Protein 3KHY (pdb70)

Solvent-accessible surface area: 30836 Å² total

Structure (mmCIF, N/CA/C/O backbone):
data_3KHY
#
_entry.id   3KHY
#
_cell.length_a   67.079
_cell.length_b   87.127
_cell.length_c   149.661
_cell.angle_alpha   90.00
_cell.angle_beta   90.00
_cell.angle_gamma   90.00
#
_symmetry.space_group_name_H-M   'P 21 21 21'
#
loop_
_entity.id
_entity.type
_entity.pdbx_description
1 polymer 'Propionate kinase'
2 water water
#
loop_
_atom_site.group_PDB
_atom_site.id
_atom_site.type_symbol
_atom_site.label_atom_id
_atom_site.label_alt_id
_atom_site.label_comp_id
_atom_site.label_asym_id
_atom_site.label_entity_id
_atom_site.label_seq_id
_atom_site.pdbx_PDB_ins_code
_atom_site.Cartn_x
_atom_site.Cartn_y
_atom_site.Cartn_z
_atom_site.occupancy
_atom_site.B_iso_or_equiv
_atom_site.auth_seq_id
_atom_site.auth_comp_id
_atom_site.auth_asym_id
_atom_site.auth_atom_id
_atom_site.pdbx_PDB_model_num
ATOM 9 N N . SER A 1 2 ? 58.550 38.112 72.574 1.00 67.96 2 SER A N 1
ATOM 10 C CA . SER A 1 2 ? 57.653 37.094 73.112 1.00 64.47 2 SER A CA 1
ATOM 11 C C . SER A 1 2 ? 56.187 37.511 72.985 1.00 55.11 2 SER A C 1
ATOM 12 O O . SER A 1 2 ? 55.871 38.698 72.867 1.00 54.91 2 SER A O 1
ATOM 15 N N . GLU A 1 3 ? 55.300 36.522 73.013 1.00 36.89 3 GLU A N 1
ATOM 16 C CA . GLU A 1 3 ? 53.879 36.759 72.825 1.00 31.77 3 GLU A CA 1
ATOM 17 C C . GLU A 1 3 ? 53.035 36.057 73.886 1.00 29.37 3 GLU A C 1
ATOM 18 O O . GLU A 1 3 ? 53.414 35.011 74.410 1.00 29.98 3 GLU A O 1
ATOM 24 N N . ILE A 1 4 ? 51.888 36.648 74.197 1.00 27.91 4 ILE A N 1
ATOM 25 C CA . ILE A 1 4 ? 50.947 36.081 75.156 1.00 24.44 4 ILE A CA 1
ATOM 26 C C . ILE A 1 4 ? 49.649 35.764 74.423 1.00 26.38 4 ILE A C 1
ATOM 27 O O . ILE A 1 4 ? 49.153 36.581 73.629 1.00 23.43 4 ILE A O 1
ATOM 32 N N . LEU A 1 5 ? 49.106 34.580 74.672 1.00 22.80 5 LEU A N 1
ATOM 33 C CA . LEU A 1 5 ? 47.827 34.200 74.100 1.00 23.03 5 LEU A CA 1
ATOM 34 C C . LEU A 1 5 ? 46.759 34.582 75.106 1.00 19.94 5 LEU A C 1
ATOM 35 O O . LEU A 1 5 ? 46.788 34.115 76.235 1.00 22.27 5 LEU A O 1
ATOM 40 N N . VAL A 1 6 ? 45.823 35.433 74.700 1.00 18.05 6 VAL A N 1
ATOM 41 C CA . VAL A 1 6 ? 44.790 35.929 75.610 1.00 18.24 6 VAL A CA 1
ATOM 42 C C . VAL A 1 6 ? 43.440 35.319 75.264 1.00 20.10 6 VAL A C 1
ATOM 43 O O . VAL A 1 6 ? 43.006 35.371 74.110 1.00 21.15 6 VAL A O 1
ATOM 47 N N . LEU A 1 7 ? 42.782 34.716 76.253 1.00 19.08 7 LEU A N 1
ATOM 48 C CA . LEU A 1 7 ? 41.546 33.989 75.985 1.00 21.78 7 LEU A CA 1
ATOM 49 C C . LEU A 1 7 ? 40.382 34.447 76.830 1.00 23.58 7 LEU A C 1
ATOM 50 O O . LEU A 1 7 ? 40.535 34.779 78.005 1.00 25.30 7 LEU A O 1
ATOM 55 N N . ASN A 1 8 ? 39.202 34.434 76.232 1.00 25.42 8 ASN A N 1
ATOM 56 C CA . ASN A 1 8 ? 37.972 34.472 77.003 1.00 23.09 8 ASN A CA 1
ATOM 57 C C . ASN A 1 8 ? 37.162 33.254 76.569 1.00 30.94 8 ASN A C 1
ATOM 58 O O . ASN A 1 8 ? 36.564 33.245 75.488 1.00 28.21 8 ASN A O 1
ATOM 63 N N . CYS A 1 9 ? 37.182 32.207 77.390 1.00 23.44 9 CYS A N 1
ATOM 64 C CA . CYS A 1 9 ? 36.503 30.963 77.042 1.00 31.41 9 CYS A CA 1
ATOM 65 C C . CYS A 1 9 ? 35.091 30.948 77.601 1.00 31.21 9 CYS A C 1
ATOM 66 O O . CYS A 1 9 ? 34.902 30.853 78.811 1.00 35.92 9 CYS A O 1
ATOM 69 N N . GLY A 1 10 ? 34.104 31.030 76.714 1.00 33.03 10 GLY A N 1
ATOM 70 C CA . GLY A 1 10 ? 32.706 30.975 77.107 1.00 33.22 10 GLY A CA 1
ATOM 71 C C . GLY A 1 10 ? 32.128 29.588 76.889 1.00 39.32 10 GLY A C 1
ATOM 72 O O . GLY A 1 10 ? 32.829 28.680 76.427 1.00 35.70 10 GLY A O 1
ATOM 73 N N . SER A 1 11 ? 30.847 29.425 77.210 1.00 41.38 11 SER A N 1
ATOM 74 C CA . SER A 1 11 ? 30.178 28.131 77.093 1.00 45.59 11 SER A CA 1
ATOM 75 C C . SER A 1 11 ? 30.119 27.603 75.659 1.00 38.62 11 SER A C 1
ATOM 76 O O . SER A 1 11 ? 30.255 26.403 75.432 1.00 43.96 11 SER A O 1
ATOM 79 N N . SER A 1 12 ? 29.918 28.493 74.692 1.00 31.78 12 SER A N 1
ATOM 80 C CA . SER A 1 12 ? 29.863 28.075 73.292 1.00 37.49 12 SER A CA 1
ATOM 81 C C . SER A 1 12 ? 30.798 28.884 72.387 1.00 35.26 12 SER A C 1
ATOM 82 O O . SER A 1 12 ? 30.642 28.878 71.169 1.00 38.38 12 SER A O 1
ATOM 85 N N . SER A 1 13 ? 31.778 29.559 72.985 1.00 35.57 13 SER A N 1
ATOM 86 C CA . SER A 1 13 ? 32.647 30.457 72.236 1.00 33.21 13 SER A CA 1
ATOM 87 C C . SER A 1 13 ? 34.015 30.631 72.883 1.00 35.07 13 SER A C 1
ATOM 88 O O . SER A 1 13 ? 34.159 30.516 74.102 1.00 34.83 13 SER A O 1
ATOM 91 N N . VAL A 1 14 ? 35.014 30.917 72.054 1.00 30.88 14 VAL A N 1
ATOM 92 C CA . VAL A 1 14 ? 36.340 31.277 72.534 1.00 30.86 14 VAL A CA 1
ATOM 93 C C . VAL A 1 14 ? 36.806 32.533 71.820 1.00 30.61 14 VAL A C 1
ATOM 94 O O . VAL A 1 14 ? 36.990 32.540 70.607 1.00 31.35 14 VAL A O 1
ATOM 98 N N . LYS A 1 15 ? 36.984 33.607 72.574 1.00 28.21 15 LYS A N 1
ATOM 99 C CA . LYS A 1 15 ? 37.546 34.818 72.013 1.00 26.04 15 LYS A CA 1
ATOM 100 C C . LYS A 1 15 ? 39.043 34.781 72.273 1.00 30.08 15 LYS A C 1
ATOM 101 O O . LYS A 1 15 ? 39.463 34.461 73.381 1.00 29.75 15 LYS A O 1
ATOM 107 N N . PHE A 1 16 ? 39.856 35.079 71.264 1.00 24.62 16 PHE A N 1
ATOM 108 C CA . PHE A 1 16 ? 41.303 34.996 71.459 1.00 25.61 16 PHE A CA 1
ATOM 109 C C . PHE A 1 16 ? 42.096 36.135 70.829 1.00 21.23 16 PHE A C 1
ATOM 110 O O . PHE A 1 16 ? 41.643 36.781 69.887 1.00 23.56 16 PHE A O 1
ATOM 118 N N . ALA A 1 17 ? 43.287 36.372 71.366 1.00 20.16 17 ALA A N 1
ATOM 119 C CA . ALA A 1 17 ? 44.195 37.358 70.804 1.00 18.64 17 ALA A CA 1
ATOM 120 C C . ALA A 1 17 ? 45.631 36.976 71.105 1.00 20.46 17 ALA A C 1
ATOM 121 O O . ALA A 1 17 ? 45.933 36.421 72.164 1.00 22.87 17 ALA A O 1
ATOM 123 N N . LEU A 1 18 ? 46.513 37.285 70.167 1.00 19.66 18 LEU A N 1
ATOM 124 C CA . LEU A 1 18 ? 47.936 37.068 70.342 1.00 23.00 18 LEU A CA 1
ATOM 125 C C . LEU A 1 18 ? 48.592 38.429 70.468 1.00 26.19 18 LEU A C 1
ATOM 126 O O . LEU A 1 18 ? 48.566 39.226 69.529 1.00 26.29 18 LEU A O 1
ATOM 131 N N . ILE A 1 19 ? 49.177 38.703 71.627 1.00 21.93 19 ILE A N 1
ATOM 132 C CA . ILE A 1 19 ? 49.633 40.048 71.929 1.00 23.32 19 ILE A CA 1
ATOM 133 C C . ILE A 1 19 ? 51.103 40.062 72.343 1.00 25.68 19 ILE A C 1
ATOM 134 O O . ILE A 1 19 ? 51.561 39.180 73.058 1.00 25.94 19 ILE A O 1
ATOM 139 N N . ASN A 1 20 ? 51.840 41.054 71.860 1.00 25.19 20 ASN A N 1
ATOM 140 C CA . ASN A 1 20 ? 53.205 41.276 72.311 1.00 24.82 20 ASN A CA 1
ATOM 141 C C . ASN A 1 20 ? 53.179 42.342 73.382 1.00 25.00 20 ASN A C 1
ATOM 142 O O . ASN A 1 20 ? 52.934 43.514 73.086 1.00 20.67 20 ASN A O 1
ATOM 147 N N . PRO A 1 21 ? 53.422 41.939 74.639 1.00 35.72 21 PRO A N 1
ATOM 148 C CA . PRO A 1 21 ? 53.283 42.818 75.807 1.00 40.42 21 PRO A CA 1
ATOM 149 C C . PRO A 1 21 ? 54.280 43.972 75.794 1.00 48.90 21 PRO A C 1
ATOM 150 O O . PRO A 1 21 ? 54.029 45.015 76.394 1.00 51.74 21 PRO A O 1
ATOM 154 N N A HIS A 1 22 ? 55.396 43.790 75.101 0.50 44.09 22 HIS A N 1
ATOM 155 N N B HIS A 1 22 ? 55.409 43.776 75.118 0.50 44.10 22 HIS A N 1
ATOM 156 C CA A HIS A 1 22 ? 56.458 44.785 75.103 0.50 48.43 22 HIS A CA 1
ATOM 157 C CA B HIS A 1 22 ? 56.468 44.779 75.097 0.50 48.43 22 HIS A CA 1
ATOM 158 C C A HIS A 1 22 ? 56.234 45.882 74.065 0.50 43.49 22 HIS A C 1
ATOM 159 C C B HIS A 1 22 ? 56.196 45.887 74.082 0.50 43.48 22 HIS A C 1
ATOM 160 O O A HIS A 1 22 ? 56.567 47.044 74.298 0.50 40.09 22 HIS A O 1
ATOM 161 O O B HIS A 1 22 ? 56.467 47.058 74.343 0.50 40.05 22 HIS A O 1
ATOM 174 N N . THR A 1 23 ? 55.658 45.513 72.926 1.00 45.47 23 THR A N 1
ATOM 175 C CA . THR A 1 23 ? 55.353 46.482 71.881 1.00 37.30 23 THR A CA 1
ATOM 176 C C . THR A 1 23 ? 53.896 46.920 71.961 1.00 34.15 23 THR A C 1
ATOM 177 O O . THR A 1 23 ? 53.498 47.899 71.330 1.00 32.43 23 THR A O 1
ATOM 181 N N . SER A 1 24 ? 53.108 46.177 72.735 1.00 35.58 24 SER A N 1
ATOM 182 C CA . SER A 1 24 ? 51.680 46.457 72.911 1.00 35.37 24 SER A CA 1
ATOM 183 C C . SER A 1 24 ? 50.859 46.098 71.682 1.00 34.84 24 SER A C 1
ATOM 184 O O . SER A 1 24 ? 49.686 46.451 71.594 1.00 34.47 24 SER A O 1
ATOM 187 N N . GLN A 1 25 ? 51.467 45.390 70.738 1.00 29.12 25 GLN A N 1
ATOM 188 C CA . GLN A 1 25 ? 50.793 45.109 69.474 1.00 37.11 25 GLN A CA 1
ATOM 189 C C . GLN A 1 25 ? 49.986 43.823 69.495 1.00 31.04 25 GLN A C 1
ATOM 190 O O . GLN A 1 25 ? 50.452 42.775 69.950 1.00 26.71 25 GLN A O 1
ATOM 196 N N . SER A 1 26 ? 48.762 43.925 69.000 1.00 23.87 26 SER A N 1
ATOM 197 C CA . SER A 1 26 ? 47.921 42.771 68.796 1.00 22.94 26 SER A CA 1
ATOM 198 C C . SER A 1 26 ? 48.228 42.210 67.414 1.00 28.67 26 SER A C 1
ATOM 199 O O . SER A 1 26 ? 48.008 42.880 66.400 1.00 28.21 26 SER A O 1
ATOM 202 N N . LEU A 1 27 ? 48.760 40.990 67.373 1.00 26.33 27 LEU A N 1
ATOM 203 C CA . LEU A 1 27 ? 49.184 40.388 66.111 1.00 30.96 27 LEU A CA 1
ATOM 204 C C . LEU A 1 27 ? 48.038 39.671 65.402 1.00 27.38 27 LEU A C 1
ATOM 205 O O . LEU A 1 27 ? 47.898 39.745 64.181 1.00 26.45 27 LEU A O 1
ATOM 210 N N . VAL A 1 28 ? 47.240 38.948 66.176 1.00 20.80 28 VAL A N 1
ATOM 211 C CA . VAL A 1 28 ? 46.094 38.228 65.640 1.00 19.48 28 VAL A CA 1
ATOM 212 C C . VAL A 1 28 ? 44.990 38.333 66.661 1.00 23.58 28 VAL A C 1
ATOM 213 O O . VAL A 1 28 ? 45.261 38.327 67.863 1.00 24.33 28 VAL A O 1
ATOM 217 N N . THR A 1 29 ? 43.751 38.456 66.203 1.00 23.00 29 THR A N 1
ATOM 218 C CA . THR A 1 29 ? 42.628 38.308 67.107 1.00 21.16 29 THR A CA 1
ATOM 219 C C . THR A 1 29 ? 41.655 37.384 66.436 1.00 23.93 29 THR A C 1
ATOM 220 O O . THR A 1 29 ? 41.742 37.164 65.229 1.00 26.97 29 THR A O 1
ATOM 224 N N . GLY A 1 30 ? 40.718 36.843 67.202 1.00 22.76 30 GLY A N 1
ATOM 225 C CA . GLY A 1 30 ? 39.789 35.895 66.630 1.00 22.44 30 GLY A CA 1
ATOM 226 C C . GLY A 1 30 ? 38.651 35.536 67.547 1.00 26.73 30 GLY A C 1
ATOM 227 O O . GLY A 1 30 ? 38.595 35.948 68.708 1.00 22.84 30 GLY A O 1
ATOM 228 N N . LEU A 1 31 ? 37.728 34.754 67.016 1.00 25.26 31 LEU A N 1
ATOM 229 C CA . LEU A 1 31 ? 36.584 34.333 67.793 1.00 27.33 31 LEU A CA 1
ATOM 230 C C . LEU A 1 31 ? 36.008 33.054 67.217 1.00 28.97 31 LEU A C 1
ATOM 231 O O . LEU A 1 31 ? 35.653 33.008 66.036 1.00 27.05 31 LEU A O 1
ATOM 236 N N . ALA A 1 32 ? 35.942 32.018 68.050 1.00 27.31 32 ALA A N 1
ATOM 237 C CA . ALA A 1 32 ? 35.207 30.803 67.720 1.00 27.84 32 ALA A CA 1
ATOM 238 C C . ALA A 1 32 ? 33.794 30.944 68.280 1.00 29.64 32 ALA A C 1
ATOM 239 O O . ALA A 1 32 ? 33.621 31.374 69.411 1.00 32.04 32 ALA A O 1
ATOM 241 N N . GLU A 1 33 ? 32.796 30.590 67.478 1.00 34.63 33 GLU A N 1
ATOM 242 C CA . GLU A 1 33 ? 31.388 30.822 67.802 1.00 41.87 33 GLU A CA 1
ATOM 243 C C . GLU A 1 33 ? 30.550 29.581 67.514 1.00 42.63 33 GLU A C 1
ATOM 244 O O . GLU A 1 33 ? 30.885 28.796 66.620 1.00 42.46 33 GLU A O 1
ATOM 250 N N . ASN A 1 34 ? 29.450 29.424 68.251 1.00 36.56 34 ASN A N 1
ATOM 251 C CA . ASN A 1 34 ? 28.512 28.323 68.031 1.00 36.34 34 ASN A CA 1
ATOM 252 C C . ASN A 1 34 ? 29.171 26.948 68.155 1.00 41.35 34 ASN A C 1
ATOM 253 O O . ASN A 1 34 ? 28.843 26.024 67.414 1.00 43.07 34 ASN A O 1
ATOM 258 N N . ILE A 1 35 ? 30.095 26.817 69.101 1.00 40.29 35 ILE A N 1
ATOM 259 C CA . ILE A 1 35 ? 30.843 25.574 69.275 1.00 42.65 35 ILE A CA 1
ATOM 260 C C . ILE A 1 35 ? 29.915 24.379 69.515 1.00 46.02 35 ILE A C 1
ATOM 261 O O . ILE A 1 35 ? 28.906 24.498 70.205 1.00 43.25 35 ILE A O 1
ATOM 266 N N . ALA A 1 36 ? 30.255 23.241 68.912 1.00 50.30 36 ALA A N 1
ATOM 267 C CA . ALA A 1 36 ? 29.476 22.008 69.047 1.00 55.00 36 ALA A CA 1
ATOM 268 C C . ALA A 1 36 ? 28.082 22.090 68.418 1.00 58.75 36 ALA A C 1
ATOM 269 O O . ALA A 1 36 ? 27.189 21.315 68.771 1.00 61.96 36 ALA A O 1
ATOM 271 N N . THR A 1 37 ? 27.902 23.029 67.493 1.00 48.66 37 THR A N 1
ATOM 272 C CA . THR A 1 37 ? 26.671 23.123 66.707 1.00 51.27 37 THR A CA 1
ATOM 273 C C . THR A 1 37 ? 26.998 23.079 65.213 1.00 53.03 37 THR A C 1
ATOM 274 O O . THR A 1 37 ? 28.166 23.149 64.825 1.00 49.57 37 THR A O 1
ATOM 278 N N . LYS A 1 38 ? 25.969 22.969 64.378 1.00 61.84 38 LYS A N 1
ATOM 279 C CA . LYS A 1 38 ? 26.167 22.901 62.933 1.00 65.95 38 LYS A CA 1
ATOM 280 C C . LYS A 1 38 ? 26.899 24.138 62.425 1.00 58.51 38 LYS A C 1
ATOM 281 O O . LYS A 1 38 ? 27.648 24.070 61.453 1.00 56.79 38 LYS A O 1
ATOM 287 N N . ASN A 1 39 ? 26.675 25.263 63.096 1.00 52.63 39 ASN A N 1
ATOM 288 C CA . ASN A 1 39 ? 27.181 26.551 62.642 1.00 52.28 39 ASN A CA 1
ATOM 289 C C . ASN A 1 39 ? 28.487 26.960 63.309 1.00 48.70 39 ASN A C 1
ATOM 290 O O . ASN A 1 39 ? 28.861 28.134 63.306 1.00 42.53 39 ASN A O 1
ATOM 295 N N . CYS A 1 40 ? 29.177 25.983 63.883 1.00 45.34 40 CYS A N 1
ATOM 296 C CA . CYS A 1 40 ? 30.469 26.235 64.492 1.00 43.28 40 CYS A CA 1
ATOM 297 C C . CYS A 1 40 ? 31.417 26.850 63.464 1.00 39.69 40 CYS A C 1
ATOM 298 O O . CYS A 1 40 ? 31.527 26.360 62.336 1.00 41.39 40 CYS A O 1
ATOM 301 N N . LYS A 1 41 ? 32.094 27.926 63.853 1.00 34.64 41 LYS A N 1
ATOM 302 C CA . LYS A 1 41 ? 33.074 28.575 62.986 1.00 36.47 41 LYS A CA 1
ATOM 303 C C . LYS A 1 41 ? 34.118 29.344 63.790 1.00 32.10 41 LYS A C 1
ATOM 304 O O . LYS A 1 41 ? 33.851 29.804 64.896 1.00 30.94 41 LYS A O 1
ATOM 310 N N . VAL A 1 42 ? 35.309 29.485 63.224 1.00 28.92 42 VAL A N 1
ATOM 311 C CA . VAL A 1 42 ? 36.347 30.276 63.859 1.00 30.05 42 VAL A CA 1
ATOM 312 C C . VAL A 1 42 ? 36.774 31.395 62.920 1.00 29.82 42 VAL A C 1
ATOM 313 O O . VAL A 1 42 ? 37.136 31.147 61.764 1.00 28.94 42 VAL A O 1
ATOM 317 N N . VAL A 1 43 ? 36.701 32.629 63.406 1.00 28.39 43 VAL A N 1
ATOM 318 C CA . VAL A 1 43 ? 37.207 33.771 62.651 1.00 25.95 43 VAL A CA 1
ATOM 319 C C . VAL A 1 43 ? 38.624 34.102 63.101 1.00 27.00 43 VAL A C 1
ATOM 320 O O . VAL A 1 43 ? 38.912 34.138 64.293 1.00 34.57 43 VAL A O 1
ATOM 324 N N . PHE A 1 44 ? 39.512 34.308 62.139 1.00 22.90 44 PHE A N 1
ATOM 325 C CA . PHE A 1 44 ? 40.873 34.720 62.421 1.00 21.31 44 PHE A CA 1
ATOM 326 C C . PHE A 1 44 ? 41.105 36.046 61.723 1.00 27.15 44 PHE A C 1
ATOM 327 O O . PHE A 1 44 ? 40.864 36.173 60.515 1.00 28.22 44 PHE A O 1
ATOM 335 N N . LYS A 1 45 ? 41.601 37.024 62.463 1.00 30.54 45 LYS A N 1
ATOM 336 C CA . LYS A 1 45 ? 41.927 38.318 61.878 1.00 31.56 45 LYS A CA 1
ATOM 337 C C . LYS A 1 45 ? 43.388 38.655 62.120 1.00 33.48 45 LYS A C 1
ATOM 338 O O . LYS A 1 45 ? 43.773 39.023 63.231 1.00 27.19 45 LYS A O 1
ATOM 344 N N . ALA A 1 46 ? 44.204 38.514 61.082 1.00 30.28 46 ALA A N 1
ATOM 345 C CA . ALA A 1 46 ? 45.584 38.974 61.147 1.00 32.02 46 ALA A CA 1
ATOM 346 C C . ALA A 1 46 ? 45.716 40.122 60.170 1.00 32.61 46 ALA A C 1
ATOM 347 O O . ALA A 1 46 ? 45.121 41.174 60.373 1.00 35.15 46 ALA A O 1
ATOM 349 N N . GLU A 1 47 ? 46.481 39.912 59.104 1.00 36.44 47 GLU A N 1
ATOM 350 C CA . GLU A 1 47 ? 46.550 40.889 58.026 1.00 43.88 47 GLU A CA 1
ATOM 351 C C . GLU A 1 47 ? 45.186 41.008 57.353 1.00 34.98 47 GLU A C 1
ATOM 352 O O . GLU A 1 47 ? 44.732 42.113 57.042 1.00 29.90 47 GLU A O 1
ATOM 358 N N . HIS A 1 48 ? 44.538 39.865 57.134 1.00 26.64 48 HIS A N 1
ATOM 359 C CA . HIS A 1 48 ? 43.180 39.853 56.602 1.00 27.35 48 HIS A CA 1
ATOM 360 C C . HIS A 1 48 ? 42.286 38.944 57.427 1.00 28.91 48 HIS A C 1
ATOM 361 O O . HIS A 1 48 ? 42.769 38.184 58.259 1.00 30.53 48 HIS A O 1
ATOM 368 N N . LYS A 1 49 ? 40.981 39.026 57.187 1.00 24.50 49 LYS A N 1
ATOM 369 C CA . LYS A 1 49 ? 40.016 38.183 57.881 1.00 22.14 49 LYS A CA 1
ATOM 370 C C . LYS A 1 49 ? 39.876 36.838 57.169 1.00 24.93 49 LYS A C 1
ATOM 371 O O . LYS A 1 49 ? 39.750 36.781 55.954 1.00 27.08 49 LYS A O 1
ATOM 377 N N . ILE A 1 50 ? 39.922 35.757 57.938 1.00 23.93 50 ILE A N 1
ATOM 378 C CA . ILE A 1 50 ? 39.696 34.418 57.421 1.00 23.26 50 ILE A CA 1
ATOM 379 C C . ILE A 1 50 ? 38.639 33.739 58.286 1.00 28.14 50 ILE A C 1
ATOM 380 O O . ILE A 1 50 ? 38.727 33.758 59.515 1.00 29.54 50 ILE A O 1
ATOM 385 N N . VAL A 1 51 ? 37.625 33.158 57.653 1.00 24.84 51 VAL A N 1
ATOM 386 C CA . VAL A 1 51 ? 36.577 32.465 58.401 1.00 24.63 51 VAL A CA 1
ATOM 387 C C . VAL A 1 51 ? 36.610 30.978 58.101 1.00 28.39 51 VAL A C 1
ATOM 388 O O . VAL A 1 51 ? 36.478 30.572 56.953 1.00 28.71 51 VAL A O 1
ATOM 392 N N . LYS A 1 52 ? 36.800 30.163 59.134 1.00 27.19 52 LYS A N 1
ATOM 393 C CA . LYS A 1 52 ? 36.902 28.727 58.934 1.00 31.89 52 LYS A CA 1
ATOM 394 C C . LYS A 1 52 ? 35.709 28.055 59.568 1.00 33.08 52 LYS A C 1
ATOM 395 O O . LYS A 1 52 ? 35.516 28.135 60.781 1.00 31.60 52 LYS A O 1
ATOM 401 N N . TYR A 1 53 ? 34.897 27.402 58.743 1.00 29.73 53 TYR A N 1
ATOM 402 C CA . TYR A 1 53 ? 33.734 26.696 59.251 1.00 30.16 53 TYR A CA 1
ATOM 403 C C . TYR A 1 53 ? 34.116 25.289 59.665 1.00 39.72 53 TYR A C 1
ATOM 404 O O . TYR A 1 53 ? 34.992 24.674 59.062 1.00 45.36 53 TYR A O 1
ATOM 413 N N . LEU A 1 54 ? 33.461 24.793 60.709 1.00 38.31 54 LEU A N 1
ATOM 414 C CA . LEU A 1 54 ? 33.747 23.468 61.233 1.00 40.20 54 LEU A CA 1
ATOM 415 C C . LEU A 1 54 ? 32.465 22.879 61.801 1.00 42.39 54 LEU A C 1
ATOM 416 O O . LEU A 1 54 ? 32.287 22.844 63.021 1.00 34.02 54 LEU A O 1
ATOM 421 N N . GLU A 1 55 ? 31.575 22.433 60.916 1.00 43.72 55 GLU A N 1
ATOM 422 C CA . GLU A 1 55 ? 30.279 21.894 61.323 1.00 49.92 55 GLU A CA 1
ATOM 423 C C . GLU A 1 55 ? 30.400 20.919 62.484 1.00 49.68 55 GLU A C 1
ATOM 424 O O . GLU A 1 55 ? 31.077 19.897 62.377 1.00 47.38 55 GLU A O 1
ATOM 430 N N . ASN A 1 56 ? 29.741 21.257 63.588 1.00 53.45 56 ASN A N 1
ATOM 431 C CA . ASN A 1 56 ? 29.702 20.413 64.776 1.00 57.40 56 ASN A CA 1
ATOM 432 C C . ASN A 1 56 ? 31.063 20.168 65.413 1.00 54.73 56 ASN A C 1
ATOM 433 O O . ASN A 1 56 ? 31.248 19.181 66.120 1.00 57.23 56 ASN A O 1
ATOM 438 N N . GLY A 1 57 ? 32.013 21.064 65.166 1.00 50.36 57 GLY A N 1
ATOM 439 C CA . GLY A 1 57 ? 33.315 20.960 65.796 1.00 45.45 57 GLY A CA 1
ATOM 440 C C . GLY A 1 57 ? 33.198 21.011 67.312 1.00 46.43 57 GLY A C 1
ATOM 441 O O . GLY A 1 57 ? 32.437 21.804 67.862 1.00 44.61 57 GLY A O 1
ATOM 442 N N . SER A 1 58 ? 33.945 20.156 67.998 1.00 48.27 58 SER A N 1
ATOM 443 C CA . SER A 1 58 ? 33.932 20.167 69.455 1.00 48.16 58 SER A CA 1
ATOM 444 C C . SER A 1 58 ? 34.736 21.350 69.972 1.00 44.94 58 SER A C 1
ATOM 445 O O . SER A 1 58 ? 35.500 21.968 69.231 1.00 43.34 58 SER A O 1
ATOM 448 N N . TYR A 1 59 ? 34.551 21.664 71.246 1.00 47.07 59 TYR A N 1
ATOM 449 C CA . TYR A 1 59 ? 35.354 22.676 71.903 1.00 44.59 59 TYR A CA 1
ATOM 450 C C . TYR A 1 59 ? 36.816 22.269 71.768 1.00 48.84 59 TYR A C 1
ATOM 451 O O . TYR A 1 59 ? 37.693 23.110 71.589 1.00 45.31 59 TYR A O 1
ATOM 460 N N . LYS A 1 60 ? 37.075 20.966 71.846 1.00 50.46 60 LYS A N 1
ATOM 461 C CA . LYS A 1 60 ? 38.427 20.455 71.646 1.00 54.69 60 LYS A CA 1
ATOM 462 C C . LYS A 1 60 ? 38.900 20.672 70.204 1.00 50.24 60 LYS A C 1
ATOM 463 O O . LYS A 1 60 ? 40.061 21.010 69.969 1.00 46.42 60 LYS A O 1
ATOM 469 N N . ASP A 1 61 ? 38.002 20.465 69.244 1.00 47.26 61 ASP A N 1
ATOM 470 C CA . ASP A 1 61 ? 38.309 20.720 67.834 1.00 47.18 61 ASP A CA 1
ATOM 471 C C . ASP A 1 61 ? 38.685 22.186 67.614 1.00 38.04 61 ASP A C 1
ATOM 472 O O . ASP A 1 61 ? 39.604 22.503 66.858 1.00 39.73 61 ASP A O 1
ATOM 477 N N . VAL A 1 62 ? 37.957 23.078 68.272 1.00 43.50 62 VAL A N 1
ATOM 478 C CA . VAL A 1 62 ? 38.263 24.500 68.194 1.00 42.41 62 VAL A CA 1
ATOM 479 C C . VAL A 1 62 ? 39.695 24.761 68.645 1.00 38.84 62 VAL A C 1
ATOM 480 O O . VAL A 1 62 ? 40.458 25.436 67.960 1.00 37.38 62 VAL A O 1
ATOM 484 N N . PHE A 1 63 ? 40.063 24.207 69.795 1.00 38.40 63 PHE A N 1
ATOM 485 C CA . PHE A 1 63 ? 41.404 24.415 70.322 1.00 41.44 63 PHE A CA 1
ATOM 486 C C . PHE A 1 63 ? 42.507 23.855 69.434 1.00 46.18 63 PHE A C 1
ATOM 487 O O . PHE A 1 63 ? 43.571 24.459 69.309 1.00 48.82 63 PHE A O 1
ATOM 495 N N . GLU A 1 64 ? 42.261 22.698 68.830 1.00 46.05 64 GLU A N 1
ATOM 496 C CA . GLU A 1 64 ? 43.246 22.106 67.935 1.00 54.28 64 GLU A CA 1
ATOM 497 C C . GLU A 1 64 ? 43.385 22.957 66.685 1.00 49.88 64 GLU A C 1
ATOM 498 O O . GLU A 1 64 ? 44.473 23.091 66.135 1.00 51.70 64 GLU A O 1
ATOM 512 N N . LEU A 1 66 ? 42.887 26.187 66.653 1.00 36.57 66 LEU A N 1
ATOM 513 C CA . LEU A 1 66 ? 43.615 27.357 67.110 1.00 34.28 66 LEU A CA 1
ATOM 514 C C . LEU A 1 66 ? 45.095 27.018 67.171 1.00 40.54 66 LEU A C 1
ATOM 515 O O . LEU A 1 66 ? 45.935 27.778 66.693 1.00 36.15 66 LEU A O 1
ATOM 520 N N . LYS A 1 67 ? 45.413 25.861 67.744 1.00 36.54 67 LYS A N 1
ATOM 521 C CA . LYS A 1 67 ? 46.800 25.422 67.812 1.00 38.83 67 LYS A CA 1
ATOM 522 C C . LYS A 1 67 ? 47.384 25.305 66.407 1.00 40.20 67 LYS A C 1
ATOM 523 O O . LYS A 1 67 ? 48.487 25.783 66.147 1.00 43.20 67 LYS A O 1
ATOM 529 N N . ASP A 1 68 ? 46.639 24.673 65.504 1.00 44.95 68 ASP A N 1
ATOM 530 C CA . ASP A 1 68 ? 47.105 24.481 64.134 1.00 50.52 68 ASP A CA 1
ATOM 531 C C . ASP A 1 68 ? 47.466 25.816 63.496 1.00 47.21 68 ASP A C 1
ATOM 532 O O . ASP A 1 68 ? 48.511 25.945 62.857 1.00 45.86 68 ASP A O 1
ATOM 537 N N . PHE A 1 69 ? 46.599 26.808 63.680 1.00 45.70 69 PHE A N 1
ATOM 538 C CA . PHE A 1 69 ? 46.817 28.131 63.104 1.00 43.42 69 PHE A CA 1
ATOM 539 C C . PHE A 1 69 ? 48.094 28.770 63.643 1.00 46.09 69 PHE A C 1
ATOM 540 O O . PHE A 1 69 ? 48.854 29.389 62.897 1.00 48.75 69 PHE A O 1
ATOM 548 N N . LEU A 1 70 ? 48.324 28.609 64.942 1.00 38.48 70 LEU A N 1
ATOM 549 C CA . LEU A 1 70 ? 49.495 29.168 65.603 1.00 36.02 70 LEU A CA 1
ATOM 550 C C . LEU A 1 70 ? 50.769 28.445 65.200 1.00 39.87 70 LEU A C 1
ATOM 551 O O . LEU A 1 70 ? 51.852 29.029 65.197 1.00 44.58 70 LEU A O 1
ATOM 556 N N . VAL A 1 71 ? 50.647 27.162 64.885 1.00 39.48 71 VAL A N 1
ATOM 557 C CA . VAL A 1 71 ? 51.791 26.407 64.384 1.00 43.40 71 VAL A CA 1
ATOM 558 C C . VAL A 1 71 ? 52.080 26.798 62.940 1.00 43.73 71 VAL A C 1
ATOM 559 O O . VAL A 1 71 ? 53.183 27.231 62.619 1.00 44.86 71 VAL A O 1
ATOM 563 N N . GLU A 1 72 ? 51.070 26.661 62.084 1.00 55.68 72 GLU A N 1
ATOM 564 C CA . GLU A 1 72 ? 51.179 27.000 60.667 1.00 59.35 72 GLU A CA 1
ATOM 565 C C . GLU A 1 72 ? 51.766 28.387 60.442 1.00 53.51 72 GLU A C 1
ATOM 566 O O . GLU A 1 72 ? 52.578 28.588 59.539 1.00 50.63 72 GLU A O 1
ATOM 572 N N . ASN A 1 73 ? 51.344 29.349 61.257 1.00 46.26 73 ASN A N 1
ATOM 573 C CA . ASN A 1 73 ? 51.791 30.722 61.079 1.00 43.68 73 ASN A CA 1
ATOM 574 C C . ASN A 1 73 ? 52.942 31.105 62.005 1.00 48.30 73 ASN A C 1
ATOM 575 O O . ASN A 1 73 ? 53.257 32.284 62.177 1.00 46.68 73 ASN A O 1
ATOM 580 N N . LYS A 1 74 ? 53.560 30.086 62.595 1.00 50.66 74 LYS A N 1
ATOM 581 C CA . LYS A 1 74 ? 54.802 30.229 63.353 1.00 52.99 74 LYS A CA 1
ATOM 582 C C . LYS A 1 74 ? 54.701 31.159 64.565 1.00 50.11 74 LYS A C 1
ATOM 583 O O . LYS A 1 74 ? 55.659 31.855 64.912 1.00 46.40 74 LYS A O 1
ATOM 589 N N . HIS A 1 75 ? 53.536 31.156 65.205 1.00 49.96 75 HIS A N 1
ATOM 590 C CA . HIS A 1 75 ? 53.315 31.946 66.408 1.00 47.05 75 HIS A CA 1
ATOM 591 C C . HIS A 1 75 ? 53.655 31.138 67.645 1.00 47.34 75 HIS A C 1
ATOM 592 O O . HIS A 1 75 ? 54.178 31.674 68.620 1.00 44.20 75 HIS A O 1
ATOM 599 N N . LEU A 1 76 ? 53.351 29.844 67.598 1.00 40.95 76 LEU A N 1
ATOM 600 C CA . LEU A 1 76 ? 53.401 29.010 68.790 1.00 44.28 76 LEU A CA 1
ATOM 601 C C . LEU A 1 76 ? 54.745 29.121 69.510 1.00 45.72 76 LEU A C 1
ATOM 602 O O . LEU A 1 76 ? 54.790 29.276 70.731 1.00 43.33 76 LEU A O 1
ATOM 607 N N . GLU A 1 77 ? 55.831 29.054 68.749 1.00 52.75 77 GLU A N 1
ATOM 608 C CA . GLU A 1 77 ? 57.176 29.106 69.312 1.00 62.01 77 GLU A CA 1
ATOM 609 C C . GLU A 1 77 ? 57.447 30.391 70.086 1.00 56.54 77 GLU A C 1
ATOM 610 O O . GLU A 1 77 ? 58.330 30.433 70.944 1.00 56.57 77 GLU A O 1
ATOM 616 N N . LYS A 1 78 ? 56.698 31.443 69.772 1.00 49.59 78 LYS A N 1
ATOM 617 C CA . LYS A 1 78 ? 56.932 32.741 70.390 1.00 46.37 78 LYS A CA 1
ATOM 618 C C . LYS A 1 78 ? 56.088 32.959 71.645 1.00 41.37 78 LYS A C 1
ATOM 619 O O . LYS A 1 78 ? 56.307 33.914 72.391 1.00 39.39 78 LYS A O 1
ATOM 625 N N . ILE A 1 79 ? 55.128 32.072 71.879 1.00 38.03 79 ILE A N 1
ATOM 626 C CA . ILE A 1 79 ? 54.205 32.247 72.995 1.00 36.93 79 ILE A CA 1
ATOM 627 C C . ILE A 1 79 ? 54.839 31.815 74.308 1.00 38.95 79 ILE A C 1
ATOM 628 O O . ILE A 1 79 ? 55.353 30.706 74.415 1.00 39.29 79 ILE A O 1
ATOM 633 N N . VAL A 1 80 ? 54.796 32.694 75.308 1.00 39.87 80 VAL A N 1
ATOM 634 C CA . VAL A 1 80 ? 55.441 32.421 76.592 1.00 41.96 80 VAL A CA 1
ATOM 635 C C . VAL A 1 80 ? 54.444 32.130 77.710 1.00 37.68 80 VAL A C 1
ATOM 636 O O . VAL A 1 80 ? 54.810 31.576 78.741 1.00 45.90 80 VAL A O 1
ATOM 640 N N . ALA A 1 81 ? 53.185 32.507 77.515 1.00 32.10 81 ALA A N 1
ATOM 641 C CA . ALA A 1 81 ? 52.161 32.227 78.518 1.00 32.26 81 ALA A CA 1
ATOM 642 C C . ALA A 1 81 ? 50.754 32.426 77.971 1.00 30.53 81 ALA A C 1
ATOM 643 O O . ALA A 1 81 ? 50.573 32.983 76.885 1.00 30.11 81 ALA A O 1
ATOM 645 N N . ILE A 1 82 ? 49.768 31.958 78.733 1.00 30.98 82 ILE A N 1
ATOM 646 C CA . ILE A 1 82 ? 48.358 32.121 78.387 1.00 25.81 82 ILE A CA 1
ATOM 647 C C . ILE A 1 82 ? 47.622 32.888 79.488 1.00 29.33 82 ILE A C 1
ATOM 648 O O . ILE A 1 82 ? 47.688 32.519 80.664 1.00 29.91 82 ILE A O 1
ATOM 653 N N . GLY A 1 83 ? 46.930 33.960 79.110 1.00 27.69 83 GLY A N 1
ATOM 654 C CA . GLY A 1 83 ? 46.136 34.723 80.060 1.00 22.62 83 GLY A CA 1
ATOM 655 C C . GLY A 1 83 ? 44.652 34.511 79.835 1.00 26.23 83 GLY A C 1
ATOM 656 O O . GLY A 1 83 ? 44.172 34.647 78.711 1.00 29.07 83 GLY A O 1
ATOM 657 N N . HIS A 1 84 ? 43.935 34.165 80.902 1.00 19.92 84 HIS A N 1
ATOM 658 C CA . HIS A 1 84 ? 42.508 33.875 80.831 1.00 19.44 84 HIS A CA 1
ATOM 659 C C . HIS A 1 84 ? 41.712 34.958 81.519 1.00 26.76 84 HIS A C 1
ATOM 660 O O . HIS A 1 84 ? 41.987 35.300 82.671 1.00 21.42 84 HIS A O 1
ATOM 667 N N . ARG A 1 85 ? 40.716 35.490 80.822 1.00 24.80 85 ARG A N 1
ATOM 668 C CA . ARG A 1 85 ? 39.721 36.324 81.472 1.00 23.05 85 ARG A CA 1
ATOM 669 C C . ARG A 1 85 ? 38.877 35.431 82.362 1.00 24.31 85 ARG A C 1
ATOM 670 O O . ARG A 1 85 ? 38.478 34.337 81.953 1.00 24.17 85 ARG A O 1
ATOM 678 N N . VAL A 1 86 ? 38.635 35.882 83.590 1.00 17.71 86 VAL A N 1
ATOM 679 C CA . VAL A 1 86 ? 37.683 35.240 84.473 1.00 18.42 86 VAL A CA 1
ATOM 680 C C . VAL A 1 86 ? 36.733 36.317 84.977 1.00 22.09 86 VAL A C 1
ATOM 681 O O . VAL A 1 86 ? 37.168 37.304 85.561 1.00 20.08 86 VAL A O 1
ATOM 685 N N . VAL A 1 87 ? 35.437 36.135 84.748 1.00 20.57 87 VAL A N 1
ATOM 686 C CA . VAL A 1 87 ? 34.471 37.188 85.050 1.00 18.55 87 VAL A CA 1
ATOM 687 C C . VAL A 1 87 ? 34.291 37.455 86.544 1.00 17.17 87 VAL A C 1
ATOM 688 O O . VAL A 1 87 ? 34.096 38.602 86.944 1.00 18.85 87 VAL A O 1
ATOM 692 N N . HIS A 1 88 ? 34.375 36.428 87.388 1.00 14.32 88 HIS A N 1
ATOM 693 C CA . HIS A 1 88 ? 34.117 36.653 88.811 1.00 19.00 88 HIS A CA 1
ATOM 694 C C . HIS A 1 88 ? 35.065 35.909 89.750 1.00 19.99 88 HIS A C 1
ATOM 695 O O . HIS A 1 88 ? 35.101 34.681 89.751 1.00 22.95 88 HIS A O 1
ATOM 702 N N . GLY A 1 89 ? 35.820 36.665 90.551 1.00 20.86 89 GLY A N 1
ATOM 703 C CA . GLY A 1 89 ? 36.752 36.097 91.523 1.00 19.13 89 GLY A CA 1
ATOM 704 C C . GLY A 1 89 ? 36.374 36.308 92.984 1.00 23.35 89 GLY A C 1
ATOM 705 O O . GLY A 1 89 ? 37.194 36.093 93.891 1.00 23.82 89 GLY A O 1
ATOM 706 N N . GLY A 1 90 ? 35.134 36.731 93.221 1.00 21.22 90 GLY A N 1
ATOM 707 C CA . GLY A 1 90 ? 34.629 36.915 94.575 1.00 18.44 90 GLY A CA 1
ATOM 708 C C . GLY A 1 90 ? 35.568 37.748 95.427 1.00 21.96 90 GLY A C 1
ATOM 709 O O . GLY A 1 90 ? 36.212 38.676 94.934 1.00 20.76 90 GLY A O 1
ATOM 710 N N . GLN A 1 91 ? 35.659 37.409 96.707 1.00 21.38 91 GLN A N 1
ATOM 711 C CA . GLN A 1 91 ? 36.584 38.099 97.599 1.00 28.25 91 GLN A CA 1
ATOM 712 C C . GLN A 1 91 ? 37.939 37.408 97.667 1.00 29.41 91 GLN A C 1
ATOM 713 O O . GLN A 1 91 ? 38.839 37.873 98.358 1.00 31.32 91 GLN A O 1
ATOM 719 N N . TYR A 1 92 ? 38.085 36.311 96.931 1.00 29.01 92 TYR A N 1
ATOM 720 C CA . TYR A 1 92 ? 39.335 35.564 96.903 1.00 31.48 92 TYR A CA 1
ATOM 721 C C . TYR A 1 92 ? 40.456 36.285 96.168 1.00 32.63 92 TYR A C 1
ATOM 722 O O . TYR A 1 92 ? 41.621 36.157 96.534 1.00 34.51 92 TYR A O 1
ATOM 731 N N . PHE A 1 93 ? 40.120 37.010 95.104 1.00 27.82 93 PHE A N 1
ATOM 732 C CA . PHE A 1 93 ? 41.162 37.545 94.235 1.00 21.70 93 PHE A CA 1
ATOM 733 C C . PHE A 1 93 ? 41.112 39.055 94.092 1.00 26.60 93 PHE A C 1
ATOM 734 O O . PHE A 1 93 ? 40.142 39.605 93.565 1.00 20.84 93 PHE A O 1
ATOM 742 N N . SER A 1 94 ? 42.173 39.714 94.550 1.00 24.49 94 SER A N 1
ATOM 743 C CA . SER A 1 94 ? 42.295 41.161 94.431 1.00 23.05 94 SER A CA 1
ATOM 744 C C . SER A 1 94 ? 43.370 41.511 93.410 1.00 26.67 94 SER A C 1
ATOM 745 O O . SER A 1 94 ? 43.707 42.680 93.229 1.00 27.26 94 SER A O 1
ATOM 748 N N . LYS A 1 95 ? 43.911 40.491 92.751 1.00 20.16 95 LYS A N 1
ATOM 749 C CA . LYS A 1 95 ? 44.902 40.690 91.705 1.00 22.50 95 LYS A CA 1
ATOM 750 C C . LYS A 1 95 ? 44.984 39.431 90.859 1.00 24.62 95 LYS A C 1
ATOM 751 O O . LYS A 1 95 ? 44.409 38.403 91.212 1.00 23.74 95 LYS A O 1
ATOM 757 N N . SER A 1 96 ? 45.698 39.510 89.742 1.00 23.08 96 SER A N 1
ATOM 758 C CA . SER A 1 96 ? 45.859 38.364 88.858 1.00 27.11 96 SER A CA 1
ATOM 759 C C . SER A 1 96 ? 46.734 37.310 89.532 1.00 27.48 96 SER A C 1
ATOM 760 O O . SER A 1 96 ? 47.531 37.638 90.405 1.00 27.51 96 SER A O 1
ATOM 763 N N . VAL A 1 97 ? 46.580 36.049 89.137 1.00 23.29 97 VAL A N 1
ATOM 764 C CA . VAL A 1 97 ? 47.314 34.957 89.778 1.00 27.67 97 VAL A CA 1
ATOM 765 C C . VAL A 1 97 ? 47.678 33.861 88.793 1.00 33.23 97 VAL A C 1
ATOM 766 O O . VAL A 1 97 ? 46.928 33.566 87.856 1.00 27.29 97 VAL A O 1
ATOM 770 N N . LEU A 1 98 ? 48.839 33.256 89.008 1.00 30.08 98 LEU A N 1
ATOM 771 C CA . LEU A 1 98 ? 49.221 32.080 88.245 1.00 35.21 98 LEU A CA 1
ATOM 772 C C . LEU A 1 98 ? 48.227 30.968 88.524 1.00 36.09 98 LEU A C 1
ATOM 773 O O . LEU A 1 98 ? 47.759 30.815 89.648 1.00 35.42 98 LEU A O 1
ATOM 778 N N . ILE A 1 99 ? 47.901 30.203 87.492 1.00 32.87 99 ILE A N 1
ATOM 779 C CA . ILE A 1 99 ? 46.990 29.079 87.622 1.00 35.11 99 ILE A CA 1
ATOM 780 C C . ILE A 1 99 ? 47.705 27.886 88.228 1.00 37.96 99 ILE A C 1
ATOM 781 O O . ILE A 1 99 ? 48.687 27.404 87.674 1.00 38.52 99 ILE A O 1
ATOM 786 N N . ASN A 1 100 ? 47.204 27.410 89.362 1.00 38.80 100 ASN A N 1
ATOM 787 C CA . ASN A 1 100 ? 47.656 26.151 89.937 1.00 47.68 100 ASN A CA 1
ATOM 788 C C . ASN A 1 100 ? 46.498 25.505 90.678 1.00 45.80 100 ASN A C 1
ATOM 789 O O . ASN A 1 100 ? 45.405 26.065 90.728 1.00 40.94 100 ASN A O 1
ATOM 794 N N . ALA A 1 101 ? 46.729 24.330 91.249 1.00 42.38 101 ALA A N 1
ATOM 795 C CA . ALA A 1 101 ? 45.677 23.626 91.972 1.00 48.69 101 ALA A CA 1
ATOM 796 C C . ALA A 1 101 ? 45.000 24.529 93.006 1.00 47.38 101 ALA A C 1
ATOM 797 O O . ALA A 1 101 ? 43.778 24.514 93.152 1.00 43.36 101 ALA A O 1
ATOM 799 N N . ASP A 1 102 ? 45.795 25.319 93.719 1.00 52.55 102 ASP A N 1
ATOM 800 C CA . ASP A 1 102 ? 45.244 26.205 94.736 1.00 53.02 102 ASP A CA 1
ATOM 801 C C . ASP A 1 102 ? 44.316 27.263 94.126 1.00 49.79 102 ASP A C 1
ATOM 802 O O . ASP A 1 102 ? 43.145 27.354 94.497 1.00 47.78 102 ASP A O 1
ATOM 807 N N . SER A 1 103 ? 44.824 28.060 93.192 1.00 42.26 103 SER A N 1
ATOM 808 C CA . SER A 1 103 ? 43.989 29.117 92.631 1.00 38.58 103 SER A CA 1
ATOM 809 C C . SER A 1 103 ? 42.770 28.534 91.918 1.00 36.03 103 SER A C 1
ATOM 810 O O . SER A 1 103 ? 41.681 29.096 91.984 1.00 35.10 103 SER A O 1
ATOM 813 N N . LEU A 1 104 ? 42.946 27.388 91.265 1.00 38.33 104 LEU A N 1
ATOM 814 C CA . LEU A 1 104 ? 41.830 26.713 90.606 1.00 38.69 104 LEU A CA 1
ATOM 815 C C . LEU A 1 104 ? 40.714 26.341 91.581 1.00 41.32 104 LEU A C 1
ATOM 816 O O . LEU A 1 104 ? 39.533 26.454 91.249 1.00 36.37 104 LEU A O 1
ATOM 821 N N . GLU A 1 105 ? 41.085 25.880 92.773 1.00 42.19 105 GLU A N 1
ATOM 822 C CA . GLU A 1 105 ? 40.092 25.583 93.802 1.00 45.48 105 GLU A CA 1
ATOM 823 C C . GLU A 1 105 ? 39.279 26.833 94.128 1.00 37.07 105 GLU A C 1
ATOM 824 O O . GLU A 1 105 ? 38.051 26.783 94.221 1.00 36.76 105 GLU A O 1
ATOM 830 N N . LYS A 1 106 ? 39.975 27.951 94.300 1.00 33.67 106 LYS A N 1
ATOM 831 C CA . LYS A 1 106 ? 39.326 29.219 94.621 1.00 35.02 106 LYS A CA 1
ATOM 832 C C . LYS A 1 106 ? 38.392 29.688 93.511 1.00 33.44 106 LYS A C 1
ATOM 833 O O . LYS A 1 106 ? 37.264 30.113 93.771 1.00 35.61 106 LYS A O 1
ATOM 839 N N . ILE A 1 107 ? 38.866 29.628 92.270 1.00 31.50 107 ILE A N 1
ATOM 840 C CA . ILE A 1 107 ? 38.022 29.962 91.129 1.00 26.98 107 ILE A CA 1
ATOM 841 C C . ILE A 1 107 ? 36.762 29.102 91.131 1.00 39.65 107 ILE A C 1
ATOM 842 O O . ILE A 1 107 ? 35.659 29.591 90.881 1.00 32.16 107 ILE A O 1
ATOM 847 N N . LYS A 1 108 ? 36.926 27.816 91.426 1.00 28.20 108 LYS A N 1
ATOM 848 C CA . LYS A 1 108 ? 35.793 26.904 91.456 1.00 33.83 108 LYS A CA 1
ATOM 849 C C . LYS A 1 108 ? 34.786 27.315 92.537 1.00 34.20 108 LYS A C 1
ATOM 850 O O . LYS A 1 108 ? 33.585 27.126 92.378 1.00 33.07 108 LYS A O 1
ATOM 856 N N . ALA A 1 109 ? 35.276 27.884 93.632 1.00 34.54 109 ALA A N 1
ATOM 857 C CA . ALA A 1 109 ? 34.397 28.287 94.727 1.00 33.13 109 ALA A CA 1
ATOM 858 C C . ALA A 1 109 ? 33.567 29.516 94.361 1.00 30.19 109 ALA A C 1
ATOM 859 O O . ALA A 1 109 ? 32.596 29.841 95.047 1.00 32.17 109 ALA A O 1
ATOM 861 N N . CYS A 1 110 ? 33.938 30.176 93.263 1.00 30.24 110 CYS A N 1
ATOM 862 C CA . CYS A 1 110 ? 33.248 31.383 92.801 1.00 27.91 110 CYS A CA 1
ATOM 863 C C . CYS A 1 110 ? 32.164 31.061 91.770 1.00 34.17 110 CYS A C 1
ATOM 864 O O . CYS A 1 110 ? 31.517 31.961 91.238 1.00 28.06 110 CYS A O 1
ATOM 867 N N . ILE A 1 111 ? 31.974 29.778 91.485 1.00 27.14 111 ILE A N 1
ATOM 868 C CA . ILE A 1 111 ? 30.963 29.357 90.524 1.00 30.40 111 ILE A CA 1
ATOM 869 C C . ILE A 1 111 ? 29.586 29.953 90.827 1.00 35.22 111 ILE A C 1
ATOM 870 O O . ILE A 1 111 ? 28.917 30.458 89.925 1.00 32.06 111 ILE A O 1
ATOM 875 N N . ALA A 1 112 ? 29.162 29.894 92.091 1.00 29.23 112 ALA A N 1
ATOM 876 C CA . ALA A 1 112 ? 27.856 30.433 92.474 1.00 28.84 112 ALA A CA 1
ATOM 877 C C . ALA A 1 112 ? 27.710 31.924 92.122 1.00 31.07 112 ALA A C 1
ATOM 878 O O . ALA A 1 112 ? 26.603 32.407 91.870 1.00 26.42 112 ALA A O 1
ATOM 880 N N . LEU A 1 113 ? 28.824 32.649 92.107 1.00 27.03 113 LEU A N 1
ATOM 881 C CA . LEU A 1 113 ? 28.786 34.070 91.769 1.00 27.37 113 LEU A CA 1
ATOM 882 C C . LEU A 1 113 ? 28.645 34.317 90.257 1.00 32.33 113 LEU A C 1
ATOM 883 O O . LEU A 1 113 ? 28.161 35.366 89.846 1.00 31.81 113 LEU A O 1
ATOM 888 N N . ALA A 1 114 ? 29.055 33.343 89.445 1.00 30.56 114 ALA A N 1
ATOM 889 C CA . ALA A 1 114 ? 28.934 33.423 87.984 1.00 31.37 114 ALA A CA 1
ATOM 890 C C . ALA A 1 114 ? 28.704 32.024 87.433 1.00 34.45 114 ALA A C 1
ATOM 891 O O . ALA A 1 114 ? 29.583 31.453 86.798 1.00 30.31 114 ALA A O 1
ATOM 893 N N . PRO A 1 115 ? 27.515 31.464 87.686 1.00 32.35 115 PRO A N 1
ATOM 894 C CA . PRO A 1 115 ? 27.247 30.043 87.433 1.00 36.86 115 PRO A CA 1
ATOM 895 C C . PRO A 1 115 ? 27.315 29.641 85.961 1.00 35.07 115 PRO A C 1
ATOM 896 O O . PRO A 1 115 ? 27.494 28.459 85.680 1.00 36.40 115 PRO A O 1
ATOM 900 N N . LEU A 1 116 ? 27.184 30.595 85.043 1.00 33.68 116 LEU A N 1
ATOM 901 C CA . LEU A 1 116 ? 27.214 30.271 83.615 1.00 41.45 116 LEU A CA 1
ATOM 902 C C . LEU A 1 116 ? 28.569 30.526 82.952 1.00 43.06 116 LEU A C 1
ATOM 903 O O . LEU A 1 116 ? 28.776 30.149 81.802 1.00 53.35 116 LEU A O 1
ATOM 908 N N . HIS A 1 117 ? 29.487 31.168 83.664 1.00 32.62 117 HIS A N 1
ATOM 909 C CA . HIS A 1 117 ? 30.757 31.548 83.053 1.00 31.16 117 HIS A CA 1
ATOM 910 C C . HIS A 1 117 ? 31.967 30.889 83.703 1.00 35.69 117 HIS A C 1
ATOM 911 O O . HIS A 1 117 ? 32.868 30.430 83.006 1.00 36.68 117 HIS A O 1
ATOM 918 N N . ASN A 1 118 ? 31.999 30.861 85.034 1.00 27.20 118 ASN A N 1
ATOM 919 C CA . ASN A 1 118 ? 33.185 30.369 85.713 1.00 30.09 118 ASN A CA 1
ATOM 920 C C . ASN A 1 118 ? 33.499 28.911 85.363 1.00 32.66 118 ASN A C 1
ATOM 921 O O . ASN A 1 118 ? 34.665 28.539 85.256 1.00 37.40 118 ASN A O 1
ATOM 926 N N . PRO A 1 119 ? 32.461 28.080 85.176 1.00 37.54 119 PRO A N 1
ATOM 927 C CA . PRO A 1 119 ? 32.733 26.710 84.717 1.00 39.97 119 PRO A CA 1
ATOM 928 C C . PRO A 1 119 ? 33.427 26.676 83.356 1.00 40.86 119 PRO A C 1
ATOM 929 O O . PRO A 1 119 ? 34.383 25.921 83.188 1.00 41.94 119 PRO A O 1
ATOM 933 N N . ALA A 1 120 ? 32.951 27.475 82.402 1.00 38.52 120 ALA A N 1
ATOM 934 C CA . ALA A 1 120 ? 33.568 27.531 81.076 1.00 39.52 120 ALA A CA 1
ATOM 935 C C . ALA A 1 120 ? 34.999 28.078 81.138 1.00 38.45 120 ALA A C 1
ATOM 936 O O . ALA A 1 120 ? 35.876 27.615 80.410 1.00 35.09 120 ALA A O 1
ATOM 938 N N . HIS A 1 121 ? 35.232 29.063 82.007 1.00 33.81 121 HIS A N 1
ATOM 939 C CA . HIS A 1 121 ? 36.587 29.548 82.255 1.00 31.25 121 HIS A CA 1
ATOM 940 C C . HIS A 1 121 ? 37.487 28.398 82.726 1.00 36.53 121 HIS A C 1
ATOM 941 O O . HIS A 1 121 ? 38.603 28.233 82.247 1.00 34.53 121 HIS A O 1
ATOM 948 N N . ILE A 1 122 ? 37.007 27.624 83.695 1.00 32.40 122 ILE A N 1
ATOM 949 C CA . ILE A 1 122 ? 37.789 26.517 84.233 1.00 36.06 122 ILE A CA 1
ATOM 950 C C . ILE A 1 122 ? 38.075 25.465 83.160 1.00 38.53 122 ILE A C 1
ATOM 951 O O . ILE A 1 122 ? 39.218 25.045 82.982 1.00 39.42 122 ILE A O 1
ATOM 956 N N . GLU A 1 123 ? 37.043 25.066 82.427 1.00 39.53 123 GLU A N 1
ATOM 957 C CA . GLU A 1 123 ? 37.211 24.088 81.350 1.00 46.26 123 GLU A CA 1
ATOM 958 C C . GLU A 1 123 ? 38.224 24.540 80.311 1.00 40.67 123 GLU A C 1
ATOM 959 O O . GLU A 1 123 ? 39.033 23.742 79.841 1.00 36.74 123 GLU A O 1
ATOM 965 N N . GLY A 1 124 ? 38.168 25.818 79.951 1.00 44.26 124 GLY A N 1
ATOM 966 C CA . GLY A 1 124 ? 39.101 26.383 78.996 1.00 40.69 124 GLY A CA 1
ATOM 967 C C . GLY A 1 124 ? 40.525 26.249 79.495 1.00 41.47 124 GLY A C 1
ATOM 968 O O . GLY A 1 124 ? 41.439 25.916 78.742 1.00 43.63 124 GLY A O 1
ATOM 969 N N . ILE A 1 125 ? 40.708 26.510 80.782 1.00 36.06 125 ILE A N 1
ATOM 970 C CA . ILE A 1 125 ? 42.011 26.377 81.415 1.00 34.36 125 ILE A CA 1
ATOM 971 C C . ILE A 1 125 ? 42.511 24.937 81.311 1.00 41.09 125 ILE A C 1
ATOM 972 O O . ILE A 1 125 ? 43.686 24.698 81.024 1.00 43.94 125 ILE A O 1
ATOM 977 N N . ARG A 1 126 ? 41.612 23.981 81.528 1.00 33.95 126 ARG A N 1
ATOM 978 C CA . ARG A 1 126 ? 41.970 22.565 81.447 1.00 39.45 126 ARG A CA 1
ATOM 979 C C . ARG A 1 126 ? 42.335 22.139 80.025 1.00 42.53 126 ARG A C 1
ATOM 980 O O . ARG A 1 126 ? 43.306 21.413 79.820 1.00 46.56 126 ARG A O 1
ATOM 988 N N . PHE A 1 127 ? 41.565 22.600 79.045 1.00 45.52 127 PHE A N 1
ATOM 989 C CA . PHE A 1 127 ? 41.924 22.372 77.650 1.00 47.26 127 PHE A CA 1
ATOM 990 C C . PHE A 1 127 ? 43.342 22.868 77.399 1.00 44.96 127 PHE A C 1
ATOM 991 O O . PHE A 1 127 ? 44.138 22.198 76.745 1.00 45.70 127 PHE A O 1
ATOM 999 N N . CYS A 1 128 ? 43.659 24.039 77.936 1.00 47.20 128 CYS A N 1
ATOM 1000 C CA . CYS A 1 128 ? 44.975 24.630 77.727 1.00 47.30 128 CYS A CA 1
ATOM 1001 C C . CYS A 1 128 ? 46.080 23.845 78.417 1.00 50.67 128 CYS A C 1
ATOM 1002 O O . CYS A 1 128 ? 47.199 23.780 77.914 1.00 54.84 128 CYS A O 1
ATOM 1005 N N . GLN A 1 129 ? 45.769 23.257 79.570 1.00 44.04 129 GLN A N 1
ATOM 1006 C CA . GLN A 1 129 ? 46.731 22.405 80.260 1.00 51.56 129 GLN A CA 1
ATOM 1007 C C . GLN A 1 129 ? 47.073 21.181 79.413 1.00 56.34 129 GLN A C 1
ATOM 1008 O O . GLN A 1 129 ? 48.212 20.719 79.406 1.00 63.31 129 GLN A O 1
ATOM 1014 N N . GLN A 1 130 ? 46.079 20.663 78.700 1.00 52.43 130 GLN A N 1
ATOM 1015 C CA . GLN A 1 130 ? 46.272 19.497 77.843 1.00 57.28 130 GLN A CA 1
ATOM 1016 C C . GLN A 1 130 ? 47.034 19.848 76.572 1.00 57.62 130 GLN A C 1
ATOM 1017 O O . GLN A 1 130 ? 47.953 19.140 76.163 1.00 60.04 130 GLN A O 1
ATOM 1023 N N . ILE A 1 131 ? 46.630 20.950 75.953 1.00 56.34 131 ILE A N 1
ATOM 1024 C CA . ILE A 1 131 ? 47.069 21.305 74.612 1.00 57.28 131 ILE A CA 1
ATOM 1025 C C . ILE A 1 131 ? 48.349 22.141 74.589 1.00 55.27 131 ILE A C 1
ATOM 1026 O O . ILE A 1 131 ? 49.170 22.003 73.685 1.00 55.55 131 ILE A O 1
ATOM 1031 N N . PHE A 1 132 ? 48.521 23.002 75.585 1.00 52.79 132 PHE A N 1
ATOM 1032 C CA . PHE A 1 132 ? 49.743 23.793 75.698 1.00 50.76 132 PHE A CA 1
ATOM 1033 C C . PHE A 1 132 ? 50.402 23.556 77.056 1.00 50.16 132 PHE A C 1
ATOM 1034 O O . PHE A 1 132 ? 50.537 24.481 77.856 1.00 46.81 132 PHE A O 1
ATOM 1042 N N . PRO A 1 133 ? 50.821 22.305 77.315 1.00 56.80 133 PRO A N 1
ATOM 1043 C CA . PRO A 1 133 ? 51.300 21.853 78.628 1.00 59.34 133 PRO A CA 1
ATOM 1044 C C . PRO A 1 133 ? 52.528 22.600 79.142 1.00 59.92 133 PRO A C 1
ATOM 1045 O O . PRO A 1 133 ? 52.742 22.658 80.356 1.00 62.11 133 PRO A O 1
ATOM 1049 N N . GLU A 1 134 ? 53.321 23.158 78.235 1.00 60.36 134 GLU A N 1
ATOM 1050 C CA . GLU A 1 134 ? 54.568 23.810 78.613 1.00 68.72 134 GLU A CA 1
ATOM 1051 C C . GLU A 1 134 ? 54.359 25.228 79.144 1.00 63.66 134 GLU A C 1
ATOM 1052 O O . GLU A 1 134 ? 55.226 25.778 79.821 1.00 63.00 134 GLU A O 1
ATOM 1058 N N . LEU A 1 135 ? 53.206 25.816 78.848 1.00 59.28 135 LEU A N 1
ATOM 1059 C CA . LEU A 1 135 ? 53.000 27.232 79.130 1.00 48.45 135 LEU A CA 1
ATOM 1060 C C . LEU A 1 135 ? 52.415 27.523 80.513 1.00 47.17 135 LEU A C 1
ATOM 1061 O O . LEU A 1 135 ? 51.458 26.879 80.940 1.00 44.76 135 LEU A O 1
ATOM 1066 N N . PRO A 1 136 ? 53.001 28.502 81.217 1.00 45.10 136 PRO A N 1
ATOM 1067 C CA . PRO A 1 136 ? 52.387 28.999 82.449 1.00 43.33 136 PRO A CA 1
ATOM 1068 C C . PRO A 1 136 ? 51.064 29.671 82.085 1.00 39.43 136 PRO A C 1
ATOM 1069 O O . PRO A 1 136 ? 50.921 30.175 80.966 1.00 33.76 136 PRO A O 1
ATOM 1073 N N . GLN A 1 137 ? 50.108 29.664 83.007 1.00 36.50 137 GLN A N 1
ATOM 1074 C CA . GLN A 1 137 ? 48.807 30.269 82.763 1.00 32.43 137 GLN A CA 1
ATOM 1075 C C . GLN A 1 137 ? 48.445 31.230 83.890 1.00 30.03 137 GLN A C 1
ATOM 1076 O O . GLN A 1 137 ? 48.786 31.002 85.054 1.00 32.98 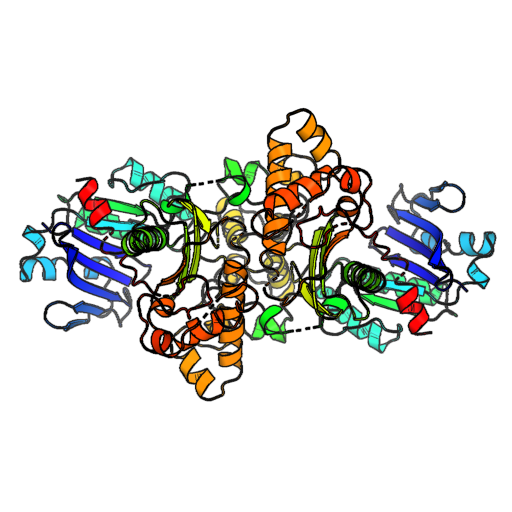137 GLN A O 1
ATOM 1082 N N . VAL A 1 138 ? 47.760 32.309 83.532 1.00 28.64 138 VAL A N 1
ATOM 1083 C CA . VAL A 1 138 ? 47.374 33.341 84.489 1.00 25.82 138 VAL A CA 1
ATOM 1084 C C . VAL A 1 138 ? 45.883 33.657 84.354 1.00 25.64 138 VAL A C 1
ATOM 1085 O O . VAL A 1 138 ? 45.350 33.692 83.243 1.00 26.17 138 VAL A O 1
ATOM 1089 N N . ALA A 1 139 ? 45.217 33.862 85.493 1.00 27.93 139 ALA A N 1
ATOM 1090 C CA . ALA A 1 139 ? 43.814 34.276 85.515 1.00 23.62 139 ALA A CA 1
ATOM 1091 C C . ALA A 1 139 ? 43.711 35.763 85.883 1.00 23.02 139 ALA A C 1
ATOM 1092 O O . ALA A 1 139 ? 44.332 36.214 86.850 1.00 22.73 139 ALA A O 1
ATOM 1094 N N . VAL A 1 140 ? 42.941 36.513 85.097 1.00 22.13 140 VAL A N 1
ATOM 1095 C CA . VAL A 1 140 ? 42.742 37.941 85.318 1.00 19.90 140 VAL A CA 1
ATOM 1096 C C . VAL A 1 140 ? 41.243 38.187 85.499 1.00 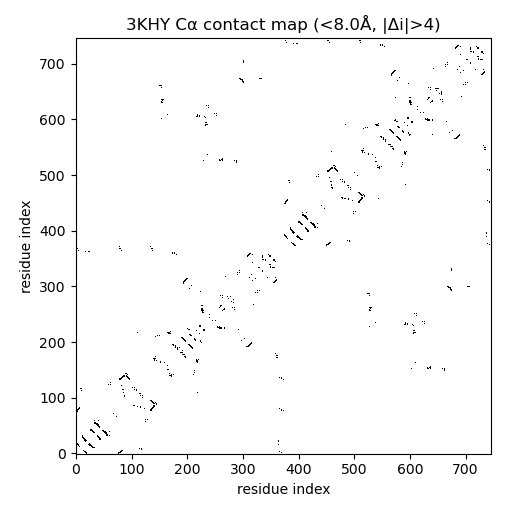16.81 140 VAL A C 1
ATOM 1097 O O . VAL A 1 140 ? 40.455 37.934 84.580 1.00 19.62 140 VAL A O 1
ATOM 1101 N N . PHE A 1 141 ? 40.860 38.687 86.670 1.00 18.19 141 PHE A N 1
ATOM 1102 C CA . PHE A 1 141 ? 39.455 38.736 87.085 1.00 14.68 141 PHE A CA 1
ATOM 1103 C C . PHE A 1 141 ? 38.811 40.105 86.861 1.00 17.93 141 PHE A C 1
ATOM 1104 O O . PHE A 1 141 ? 39.389 41.126 87.232 1.00 17.52 141 PHE A O 1
ATOM 1112 N N . ASP A 1 142 ? 37.609 40.116 86.278 1.00 17.99 142 ASP A N 1
ATOM 1113 C CA . ASP A 1 142 ? 36.870 41.360 86.030 1.00 17.03 142 ASP A CA 1
ATOM 1114 C C . ASP A 1 142 ? 36.495 42.048 87.337 1.00 14.02 142 ASP A C 1
ATOM 1115 O O . ASP A 1 142 ? 36.113 43.218 87.341 1.00 17.23 142 ASP A O 1
ATOM 1120 N N . THR A 1 143 ? 36.576 41.311 88.439 1.00 17.45 143 THR A N 1
ATOM 1121 C CA . THR A 1 143 ? 36.173 41.834 89.745 1.00 14.58 143 THR A CA 1
ATOM 1122 C C . THR A 1 143 ? 37.356 42.308 90.597 1.00 17.87 143 THR A C 1
ATOM 1123 O O . THR A 1 143 ? 37.166 43.042 91.564 1.00 20.06 143 THR A O 1
ATOM 1127 N N . ALA A 1 144 ? 38.572 41.908 90.238 1.00 13.09 144 ALA A N 1
ATOM 1128 C CA . ALA A 1 144 ? 39.732 42.139 91.118 1.00 15.88 144 ALA A CA 1
ATOM 1129 C C . ALA A 1 144 ? 39.999 43.620 91.415 1.00 20.26 144 ALA A C 1
ATOM 1130 O O . ALA A 1 144 ? 40.252 43.993 92.567 1.00 17.63 144 ALA A O 1
ATOM 1132 N N . PHE A 1 145 ? 39.954 44.453 90.376 1.00 17.11 145 PHE A N 1
ATOM 1133 C CA . PHE A 1 145 ? 40.240 45.887 90.519 1.00 17.23 145 PHE A CA 1
ATOM 1134 C C . PHE A 1 145 ? 39.382 46.550 91.602 1.00 16.48 145 PHE A C 1
ATOM 1135 O O . PHE A 1 145 ? 39.836 47.457 92.296 1.00 19.61 145 PHE A O 1
ATOM 1143 N N . HIS A 1 146 ? 38.147 46.083 91.761 1.00 14.95 146 HIS A N 1
ATOM 1144 C CA . HIS A 1 146 ? 37.221 46.726 92.688 1.00 16.02 146 HIS A CA 1
ATOM 1145 C C . HIS A 1 146 ? 37.377 46.247 94.135 1.00 18.05 146 HIS A C 1
ATOM 1146 O O . HIS A 1 146 ? 36.687 46.722 95.043 1.00 16.47 146 HIS A O 1
ATOM 1153 N N . GLN A 1 147 ? 38.306 45.328 94.359 1.00 18.44 147 GLN A N 1
ATOM 1154 C CA . GLN A 1 147 ? 38.476 44.774 95.698 1.00 19.71 147 GLN A CA 1
ATOM 1155 C C . GLN A 1 147 ? 39.090 45.772 96.689 1.00 23.76 147 GLN A C 1
ATOM 1156 O O . GLN A 1 147 ? 39.169 45.498 97.874 1.00 18.22 147 GLN A O 1
ATOM 1162 N N . THR A 1 148 ? 39.489 46.942 96.211 1.00 18.36 148 THR A N 1
ATOM 1163 C CA . THR A 1 148 ? 39.850 48.025 97.127 1.00 17.96 148 THR A CA 1
ATOM 1164 C C . THR A 1 148 ? 38.656 48.826 97.662 1.00 17.09 148 THR A C 1
ATOM 1165 O O . THR A 1 148 ? 38.827 49.704 98.501 1.00 17.68 148 THR A O 1
ATOM 1177 N N . PRO A 1 150 ? 36.027 49.969 100.088 1.00 19.83 150 PRO A N 1
ATOM 1178 C CA . PRO A 1 150 ? 35.879 49.635 101.509 1.00 20.79 150 PRO A CA 1
ATOM 1179 C C . PRO A 1 150 ? 34.505 49.041 101.802 1.00 17.71 150 PRO A C 1
ATOM 1180 O O . PRO A 1 150 ? 33.572 49.220 101.018 1.00 16.34 150 PRO A O 1
ATOM 1184 N N . SER A 1 151 ? 34.391 48.349 102.928 1.00 16.83 151 SER A N 1
ATOM 1185 C CA . SER A 1 151 ? 33.163 47.637 103.287 1.00 17.68 151 SER A CA 1
ATOM 1186 C C . SER A 1 151 ? 31.933 48.515 103.435 1.00 14.23 151 SER A C 1
ATOM 1187 O O . SER A 1 151 ? 30.839 48.101 103.056 1.00 19.52 151 SER A O 1
ATOM 1190 N N . TYR A 1 152 ? 32.085 49.715 103.990 1.00 13.69 152 TYR A N 1
ATOM 1191 C CA . TYR A 1 152 ? 30.923 50.595 104.132 1.00 12.62 152 TYR A CA 1
ATOM 1192 C C . TYR A 1 152 ? 30.386 51.050 102.771 1.00 13.45 152 TYR A C 1
ATOM 1193 O O . TYR A 1 152 ? 29.291 51.604 102.678 1.00 16.87 152 TYR A O 1
ATOM 1202 N N . ILE A 1 153 ? 31.158 50.813 101.723 1.00 16.20 153 ILE A N 1
ATOM 1203 C CA . ILE A 1 153 ? 30.717 51.140 100.366 1.00 13.65 153 ILE A CA 1
ATOM 1204 C C . ILE A 1 153 ? 30.229 49.881 99.633 1.00 15.35 153 ILE A C 1
ATOM 1205 O O . ILE A 1 153 ? 29.199 49.908 98.971 1.00 14.72 153 ILE A O 1
ATOM 1210 N N . ALA A 1 154 ? 30.954 48.775 99.799 1.00 17.44 154 ALA A N 1
ATOM 1211 C CA . ALA A 1 154 ? 30.667 47.536 99.068 1.00 18.13 154 ALA A CA 1
ATOM 1212 C C . ALA A 1 154 ? 29.502 46.730 99.641 1.00 17.98 154 ALA A C 1
ATOM 1213 O O . ALA A 1 154 ? 28.769 46.083 98.894 1.00 17.40 154 ALA A O 1
ATOM 1215 N N . GLU A 1 155 ? 29.341 46.745 100.963 1.00 13.63 155 GLU A N 1
ATOM 1216 C CA . GLU A 1 155 ? 28.273 45.974 101.596 1.00 15.77 155 GLU A CA 1
ATOM 1217 C C . GLU A 1 155 ? 26.883 46.566 101.362 1.00 14.57 155 GLU A C 1
ATOM 1218 O O . GLU A 1 155 ? 26.705 47.778 101.339 1.00 15.48 155 GLU A O 1
ATOM 1224 N N . TYR A 1 156 ? 25.896 45.701 101.183 1.00 12.80 156 TYR A N 1
ATOM 1225 C CA . TYR A 1 156 ? 24.504 46.143 101.183 1.00 14.35 156 TYR A CA 1
ATOM 1226 C C . TYR A 1 156 ? 23.968 46.187 102.618 1.00 15.43 156 TYR A C 1
ATOM 1227 O O . TYR A 1 156 ? 24.582 45.636 103.528 1.00 18.52 156 TYR A O 1
ATOM 1236 N N . ALA A 1 157 ? 22.826 46.845 102.816 1.00 16.04 157 ALA A N 1
ATOM 1237 C CA . ALA A 1 157 ? 22.193 46.909 104.130 1.00 17.78 157 ALA A CA 1
ATOM 1238 C C . ALA A 1 157 ? 21.215 45.751 104.296 1.00 20.08 157 ALA A C 1
ATOM 1239 O O . ALA A 1 157 ? 19.988 45.922 104.228 1.00 18.43 157 ALA A O 1
ATOM 1241 N N . ILE A 1 158 ? 21.783 44.571 104.499 1.00 13.80 158 ILE A N 1
ATOM 1242 C CA . ILE A 1 158 ? 21.040 43.317 104.592 1.00 14.77 158 ILE A CA 1
ATOM 1243 C C . ILE A 1 158 ? 21.573 42.523 105.788 1.00 17.63 158 ILE A C 1
ATOM 1244 O O . ILE A 1 158 ? 22.552 42.943 106.422 1.00 17.97 158 ILE A O 1
ATOM 1249 N N . PRO A 1 159 ? 20.933 41.382 106.112 1.00 17.53 159 PRO A N 1
ATOM 1250 C CA . PRO A 1 159 ? 21.392 40.589 107.262 1.00 17.53 159 PRO A CA 1
ATOM 1251 C C . PRO A 1 159 ? 22.874 40.230 107.178 1.00 18.96 159 PRO A C 1
ATOM 1252 O O . PRO A 1 159 ? 23.369 39.846 106.121 1.00 16.88 159 PRO A O 1
ATOM 1256 N N . TYR A 1 160 ? 23.568 40.371 108.299 1.00 17.00 160 TYR A N 1
ATOM 1257 C CA . TYR A 1 160 ? 24.971 39.975 108.428 1.00 19.85 160 TYR A CA 1
ATOM 1258 C C . TYR A 1 160 ? 25.288 38.634 107.751 1.00 20.55 160 TYR A C 1
ATOM 1259 O O . TYR A 1 160 ? 26.281 38.505 107.037 1.00 20.45 160 TYR A O 1
ATOM 1268 N N . GLU A 1 161 ? 24.449 37.631 107.983 1.00 23.31 161 GLU A N 1
ATOM 1269 C CA . GLU A 1 161 ? 24.710 36.293 107.455 1.00 21.85 161 GLU A CA 1
ATOM 1270 C C . GLU A 1 161 ? 24.699 36.221 105.931 1.00 22.21 161 GLU A C 1
ATOM 1271 O O . GLU A 1 161 ? 25.455 35.456 105.343 1.00 21.48 161 GLU A O 1
ATOM 1277 N N . LEU A 1 162 ? 23.827 36.997 105.296 1.00 20.40 162 LEU A N 1
ATOM 1278 C CA . LEU A 1 162 ? 23.787 37.025 103.839 1.00 24.56 162 LEU A CA 1
ATOM 1279 C C . LEU A 1 162 ? 25.049 37.674 103.268 1.00 18.86 162 LEU A C 1
ATOM 1280 O O . LEU A 1 162 ? 25.608 37.215 102.272 1.00 21.43 162 LEU A O 1
ATOM 1285 N N . THR A 1 163 ? 25.492 38.740 103.918 1.00 16.99 163 THR A N 1
ATOM 1286 C CA . THR A 1 163 ? 26.718 39.429 103.539 1.00 19.01 163 THR A CA 1
ATOM 1287 C C . THR A 1 163 ? 27.934 38.514 103.644 1.00 20.94 163 THR A C 1
ATOM 1288 O O . THR A 1 163 ? 28.728 38.416 102.709 1.00 21.83 163 THR A O 1
ATOM 1292 N N . HIS A 1 164 ? 28.062 37.834 104.781 1.00 20.82 164 HIS A N 1
ATOM 1293 C CA . HIS A 1 164 ? 29.301 37.129 105.111 1.00 22.63 164 HIS A CA 1
ATOM 1294 C C . HIS A 1 164 ? 29.300 35.625 104.816 1.00 25.43 164 HIS A C 1
ATOM 1295 O O . HIS A 1 164 ? 30.189 35.133 104.131 1.00 30.50 164 HIS A O 1
ATOM 1302 N N . LYS A 1 165 ? 28.305 34.895 105.300 1.00 23.76 165 LYS A N 1
ATOM 1303 C CA . LYS A 1 165 ? 28.252 33.471 104.982 1.00 23.80 165 LYS A CA 1
ATOM 1304 C C . LYS A 1 165 ? 28.037 33.268 103.485 1.00 27.32 165 LYS A C 1
ATOM 1305 O O . LYS A 1 165 ? 28.645 32.397 102.876 1.00 27.40 165 LYS A O 1
ATOM 1311 N N . HIS A 1 166 ? 27.184 34.093 102.886 1.00 23.72 166 HIS A N 1
ATOM 1312 C CA . HIS A 1 166 ? 26.800 33.861 101.499 1.00 24.46 166 HIS A CA 1
ATOM 1313 C C . HIS A 1 166 ? 27.421 34.846 100.510 1.00 23.64 166 HIS A C 1
ATOM 1314 O O . HIS A 1 166 ? 27.125 34.803 99.317 1.00 23.99 166 HIS A O 1
ATOM 1321 N N . ASN A 1 167 ? 28.293 35.717 101.014 1.00 23.19 167 ASN A N 1
ATOM 1322 C CA . ASN A 1 167 ? 29.138 36.539 100.153 1.00 21.94 167 ASN A CA 1
ATOM 1323 C C . ASN A 1 167 ? 28.360 37.494 99.244 1.00 18.16 167 ASN A C 1
ATOM 1324 O O . ASN A 1 167 ? 28.814 37.825 98.147 1.00 20.01 167 ASN A O 1
ATOM 1329 N N . ILE A 1 168 ? 27.182 37.916 99.695 1.00 18.01 168 ILE A N 1
ATOM 1330 C CA . ILE A 1 168 ? 26.380 38.850 98.924 1.00 14.43 168 ILE A CA 1
ATOM 1331 C C . ILE A 1 168 ? 26.810 40.270 99.254 1.00 18.38 168 ILE A C 1
ATOM 1332 O O . ILE A 1 168 ? 26.651 40.731 100.392 1.00 16.96 168 ILE A O 1
ATOM 1337 N N . ARG A 1 169 ? 27.362 40.944 98.251 1.00 17.26 169 ARG A N 1
ATOM 1338 C CA . ARG A 1 169 ? 27.863 42.324 98.373 1.00 12.99 169 ARG A CA 1
ATOM 1339 C C . ARG A 1 169 ? 28.105 42.833 96.955 1.00 16.65 169 ARG A C 1
ATOM 1340 O O . ARG A 1 169 ? 27.996 42.077 95.990 1.00 13.83 169 ARG A O 1
ATOM 1348 N N . LYS A 1 170 ? 28.429 44.114 96.831 1.00 14.13 170 LYS A N 1
ATOM 1349 C CA . LYS A 1 170 ? 28.822 44.660 95.550 1.00 15.84 170 LYS A CA 1
ATOM 1350 C C . LYS A 1 170 ? 30.238 44.199 95.196 1.00 15.09 170 LYS A C 1
ATOM 1351 O O . LYS A 1 170 ? 31.159 44.359 96.003 1.00 15.57 170 LYS A O 1
ATOM 1357 N N . TYR A 1 171 ? 30.401 43.617 94.007 1.00 15.73 171 TYR A N 1
ATOM 1358 C CA . TYR A 1 171 ? 31.728 43.301 93.457 1.00 17.60 171 TYR A CA 1
ATOM 1359 C C . TYR A 1 171 ? 32.093 44.187 92.270 1.00 18.67 171 TYR A C 1
ATOM 1360 O O . TYR A 1 171 ? 33.268 44.445 92.023 1.00 15.34 171 TYR A O 1
ATOM 1369 N N . GLY A 1 172 ? 31.093 44.628 91.517 1.00 16.23 172 GLY A N 1
ATOM 1370 C CA . GLY A 1 172 ? 31.352 45.380 90.299 1.00 14.39 172 GLY A CA 1
ATOM 1371 C C . GLY A 1 172 ? 31.905 44.485 89.202 1.00 19.22 172 GLY A C 1
ATOM 1372 O O . GLY A 1 172 ? 32.033 43.270 89.397 1.00 16.06 172 GLY A O 1
ATOM 1373 N N . ALA A 1 173 ? 32.198 45.072 88.039 1.00 13.47 173 ALA A N 1
ATOM 1374 C CA . ALA A 1 173 ? 32.867 44.352 86.954 1.00 16.39 173 ALA A CA 1
ATOM 1375 C C . ALA A 1 173 ? 33.505 45.354 85.991 1.00 17.88 173 ALA A C 1
ATOM 1376 O O . ALA A 1 173 ? 33.698 46.515 86.362 1.00 16.29 173 ALA A O 1
ATOM 1378 N N . HIS A 1 174 ? 33.807 44.931 84.761 1.00 12.85 174 HIS A N 1
ATOM 1379 C CA . HIS A 1 174 ? 34.635 45.734 83.857 1.00 14.41 174 HIS A CA 1
ATOM 1380 C C . HIS A 1 174 ? 35.950 46.140 84.527 1.00 15.04 174 HIS A C 1
ATOM 1381 O O . HIS A 1 174 ? 36.584 47.114 84.120 1.00 16.13 174 HIS A O 1
ATOM 1388 N N . GLY A 1 175 ? 36.353 45.406 85.556 1.00 16.95 175 GLY A N 1
ATOM 1389 C CA . GLY A 1 175 ? 37.520 45.785 86.342 1.00 14.66 175 GLY A CA 1
ATOM 1390 C C . GLY A 1 175 ? 38.794 45.933 85.527 1.00 19.41 175 GLY A C 1
ATOM 1391 O O . GLY A 1 175 ? 39.591 46.834 85.769 1.00 18.93 175 GLY A O 1
ATOM 1392 N N . THR A 1 176 ? 38.985 45.055 84.549 1.00 14.97 176 THR A N 1
ATOM 1393 C CA . THR A 1 176 ? 40.194 45.091 83.734 1.00 15.48 176 THR A CA 1
ATOM 1394 C C . THR A 1 176 ? 40.214 46.334 82.835 1.00 18.81 176 THR A C 1
ATOM 1395 O O . THR A 1 176 ? 41.268 46.903 82.585 1.00 18.40 176 THR A O 1
ATOM 1399 N N . SER A 1 177 ? 39.044 46.781 82.381 1.00 17.67 177 SER A N 1
ATOM 1400 C CA . SER A 1 177 ? 38.977 47.994 81.571 1.00 15.23 177 SER A CA 1
ATOM 1401 C C . SER A 1 177 ? 39.173 49.244 82.446 1.00 15.51 177 SER A C 1
ATOM 1402 O O . SER A 1 177 ? 39.919 50.148 82.083 1.00 17.17 177 SER A O 1
ATOM 1405 N N . HIS A 1 178 ? 38.507 49.295 83.600 1.00 11.08 178 HIS A N 1
ATOM 1406 C CA . HIS A 1 178 ? 38.697 50.416 84.518 1.00 13.52 178 HIS A CA 1
ATOM 1407 C C . HIS A 1 178 ? 40.146 50.561 84.978 1.00 16.51 178 HIS A C 1
ATOM 1408 O O . HIS A 1 178 ? 40.666 51.666 85.082 1.00 13.00 178 HIS A O 1
ATOM 1415 N N . LYS A 1 179 ? 40.807 49.439 85.215 1.00 10.39 179 LYS A N 1
ATOM 1416 C CA . LYS A 1 179 ? 42.219 49.470 85.586 1.00 14.11 179 LYS A CA 1
ATOM 1417 C C . LYS A 1 179 ? 43.117 49.969 84.451 1.00 17.16 179 LYS A C 1
ATOM 1418 O O . LYS A 1 179 ? 43.928 50.875 84.632 1.00 19.00 179 LYS A O 1
ATOM 1424 N N . TYR A 1 180 ? 42.978 49.363 83.279 1.00 16.27 180 TYR A N 1
ATOM 1425 C CA . TYR A 1 180 ? 43.756 49.776 82.122 1.00 18.21 180 TYR A CA 1
ATOM 1426 C C . TYR A 1 180 ? 43.537 51.261 81.819 1.00 17.86 180 TYR A C 1
ATOM 1427 O O . TYR A 1 180 ? 44.487 52.005 81.624 1.00 15.49 180 TYR A O 1
ATOM 1436 N N . VAL A 1 181 ? 42.285 51.702 81.783 1.00 13.04 181 VAL A N 1
ATOM 1437 C CA . VAL A 1 181 ? 42.003 53.092 81.391 1.00 15.29 181 VAL A CA 1
ATOM 1438 C C . VAL A 1 181 ? 42.498 54.105 82.439 1.00 17.87 181 VAL A C 1
ATOM 1439 O O . VAL A 1 181 ? 43.035 55.162 82.098 1.00 17.08 181 VAL A O 1
ATOM 1443 N N . SER A 1 182 ? 42.328 53.787 83.718 1.00 17.45 182 SER A N 1
ATOM 1444 C CA . SER A 1 182 ? 42.805 54.693 84.741 1.00 16.95 182 SER A CA 1
ATOM 1445 C C . SER A 1 182 ? 44.332 54.713 84.717 1.00 20.60 182 SER A C 1
ATOM 1446 O O . SER A 1 182 ? 44.932 55.751 84.955 1.00 20.73 182 SER A O 1
ATOM 1449 N N . GLU A 1 183 ? 44.961 53.584 84.402 1.00 14.85 183 GLU A N 1
ATOM 1450 C CA . GLU A 1 183 ? 46.416 53.589 84.210 1.00 24.10 183 GLU A CA 1
ATOM 1451 C C . GLU A 1 183 ? 46.849 54.494 83.062 1.00 21.89 183 GLU A C 1
ATOM 1452 O O . GLU A 1 183 ? 47.846 55.197 83.181 1.00 20.21 183 GLU A O 1
ATOM 1458 N N . GLN A 1 184 ? 46.103 54.475 81.956 1.00 18.15 184 GLN A N 1
ATOM 1459 C CA . GLN A 1 184 ? 46.429 55.319 80.806 1.00 19.68 184 GLN A CA 1
ATOM 1460 C C . GLN A 1 184 ? 46.210 56.789 81.148 1.00 20.41 184 GLN A C 1
ATOM 1461 O O . GLN A 1 184 ? 47.001 57.647 80.762 1.00 21.23 184 GLN A O 1
ATOM 1467 N N . ALA A 1 185 ? 45.146 57.070 81.897 1.00 18.30 185 ALA A N 1
ATOM 1468 C CA . ALA A 1 185 ? 44.842 58.439 82.301 1.00 20.09 185 ALA A CA 1
ATOM 1469 C C . ALA A 1 185 ? 45.981 58.989 83.147 1.00 25.26 185 ALA A C 1
ATOM 1470 O O . ALA A 1 185 ? 46.352 60.160 83.032 1.00 25.68 185 ALA A O 1
ATOM 1472 N N . ALA A 1 186 ? 46.545 58.132 83.986 1.00 21.34 186 ALA A N 1
ATOM 1473 C CA . ALA A 1 186 ? 47.652 58.535 84.849 1.00 25.77 186 ALA A CA 1
ATOM 1474 C C . ALA A 1 186 ? 48.876 58.928 84.028 1.00 30.96 186 ALA A C 1
ATOM 1475 O O . ALA A 1 186 ? 49.605 59.850 84.393 1.00 33.57 186 ALA A O 1
ATOM 1477 N N . LYS A 1 187 ? 49.107 58.237 82.918 1.00 21.54 187 LYS A N 1
ATOM 1478 C CA . LYS A 1 187 ? 50.240 58.588 82.057 1.00 26.92 187 LYS A CA 1
ATOM 1479 C C . LYS A 1 187 ? 50.088 59.982 81.443 1.00 30.25 187 LYS A C 1
ATOM 1480 O O . LYS A 1 187 ? 51.076 60.647 81.129 1.00 28.42 187 LYS A O 1
ATOM 1486 N N . ILE A 1 188 ? 48.847 60.418 81.265 1.00 30.37 188 ILE A N 1
ATOM 1487 C CA . ILE A 1 188 ? 48.572 61.644 80.525 1.00 28.68 188 ILE A CA 1
ATOM 1488 C C . ILE A 1 188 ? 48.416 62.871 81.428 1.00 31.13 188 ILE A C 1
ATOM 1489 O O . ILE A 1 188 ? 48.856 63.964 81.069 1.00 39.94 188 ILE A O 1
ATOM 1494 N N . LEU A 1 189 ? 47.813 62.684 82.602 1.00 28.04 189 LEU A N 1
ATOM 1495 C CA . LEU A 1 189 ? 47.312 63.796 83.420 1.00 27.20 189 LEU A CA 1
ATOM 1496 C C . LEU A 1 189 ? 48.326 64.509 84.317 1.00 39.04 189 LEU A C 1
ATOM 1497 O O . LEU A 1 189 ? 48.684 65.667 84.064 1.00 36.13 189 LEU A O 1
ATOM 1502 N N . THR A 1 190 ? 48.754 63.835 85.384 1.00 35.71 190 THR A N 1
ATOM 1503 C CA . THR A 1 190 ? 49.732 64.399 86.308 1.00 37.32 190 THR A CA 1
ATOM 1504 C C . THR A 1 190 ? 50.830 63.392 86.626 1.00 43.01 190 THR A C 1
ATOM 1505 O O . THR A 1 190 ? 50.857 62.287 86.083 1.00 38.95 190 THR A O 1
ATOM 1509 N N . GLN A 1 191 ? 51.718 63.782 87.536 1.00 46.99 191 GLN A N 1
ATOM 1510 C CA . GLN A 1 191 ? 52.804 62.922 87.991 1.00 57.96 191 GLN A CA 1
ATOM 1511 C C . GLN A 1 191 ? 52.311 61.721 88.812 1.00 53.11 191 GLN A C 1
ATOM 1512 O O . GLN A 1 191 ? 52.914 60.645 88.774 1.00 55.17 191 GLN A O 1
ATOM 1518 N N . GLN A 1 192 ? 51.217 61.908 89.548 1.00 42.97 192 GLN A N 1
ATOM 1519 C CA . GLN A 1 192 ? 50.688 60.876 90.444 1.00 40.15 192 GLN A CA 1
ATOM 1520 C C . GLN A 1 192 ? 49.752 59.910 89.713 1.00 35.34 192 GLN A C 1
ATOM 1521 O O . GLN A 1 192 ? 49.488 60.082 88.522 1.00 35.93 192 GLN A O 1
ATOM 1527 N N . LYS A 1 193 ? 49.248 58.900 90.425 1.00 30.20 193 LYS A N 1
ATOM 1528 C CA . LYS A 1 193 ? 48.213 58.027 89.864 1.00 28.10 193 LYS A CA 1
ATOM 1529 C C . LYS A 1 193 ? 46.934 58.840 89.659 1.00 31.02 193 LYS A C 1
ATOM 1530 O O . LYS A 1 193 ? 46.786 59.927 90.216 1.00 31.04 193 LYS A O 1
ATOM 1536 N N . ALA A 1 194 ? 46.008 58.309 88.873 1.00 24.02 194 ALA A N 1
ATOM 1537 C CA . ALA A 1 194 ? 44.854 59.087 88.445 1.00 25.67 194 ALA A CA 1
ATOM 1538 C C . ALA A 1 194 ? 43.784 59.256 89.522 1.00 19.06 194 ALA A C 1
ATOM 1539 O O . ALA A 1 194 ? 43.510 58.341 90.308 1.00 21.27 194 ALA A O 1
ATOM 1541 N N . ASN A 1 195 ? 43.199 60.447 89.563 1.00 19.11 195 ASN A N 1
ATOM 1542 C CA . ASN A 1 195 ? 41.991 60.677 90.338 1.00 19.10 195 ASN A CA 1
ATOM 1543 C C . ASN A 1 195 ? 40.896 60.958 89.331 1.00 18.73 195 ASN A C 1
ATOM 1544 O O . ASN A 1 195 ? 40.676 62.106 88.926 1.00 15.29 195 ASN A O 1
ATOM 1549 N N . VAL A 1 196 ? 40.234 59.897 88.898 1.00 16.10 196 VAL A N 1
ATOM 1550 C CA . VAL A 1 196 ? 39.350 60.007 87.749 1.00 14.98 196 VAL A CA 1
ATOM 1551 C C . VAL A 1 196 ? 38.065 59.236 87.960 1.00 13.64 196 VAL A C 1
ATOM 1552 O O . VAL A 1 196 ? 37.991 58.310 88.774 1.00 16.48 196 VAL A O 1
ATOM 1556 N N . ILE A 1 197 ? 37.042 59.656 87.238 1.00 9.93 197 ILE A N 1
ATOM 1557 C CA . ILE A 1 197 ? 35.815 58.888 87.123 1.00 11.84 197 ILE A CA 1
ATOM 1558 C C . ILE A 1 197 ? 35.830 58.316 85.719 1.00 14.70 197 ILE A C 1
ATOM 1559 O O . ILE A 1 197 ? 35.985 59.056 84.754 1.00 14.54 197 ILE A O 1
ATOM 1564 N N . VAL A 1 198 ? 35.715 56.995 85.614 1.00 13.21 198 VAL A N 1
ATOM 1565 C CA . VAL A 1 198 ? 35.780 56.321 84.324 1.00 13.51 198 VAL A CA 1
ATOM 1566 C C . VAL A 1 198 ? 34.407 55.752 83.975 1.00 17.09 198 VAL A C 1
ATOM 1567 O O . VAL A 1 198 ? 33.843 54.946 84.722 1.00 13.93 198 VAL A O 1
ATOM 1571 N N . ALA A 1 199 ? 33.864 56.208 82.851 1.00 11.80 199 ALA A N 1
ATOM 1572 C CA . ALA A 1 199 ? 32.602 55.694 82.342 1.00 13.88 199 ALA A CA 1
ATOM 1573 C C . ALA A 1 199 ? 32.890 54.767 81.168 1.00 11.57 199 ALA A C 1
ATOM 1574 O O . ALA A 1 199 ? 33.231 55.212 80.087 1.00 11.72 199 ALA A O 1
ATOM 1576 N N . HIS A 1 200 ? 32.796 53.468 81.412 1.00 9.66 200 HIS A N 1
ATOM 1577 C CA . HIS A 1 200 ? 32.967 52.466 80.371 1.00 11.05 200 HIS A CA 1
ATOM 1578 C C . HIS A 1 200 ? 31.590 52.200 79.785 1.00 15.84 200 HIS A C 1
ATOM 1579 O O . HIS A 1 200 ? 30.769 51.538 80.420 1.00 14.18 200 HIS A O 1
ATOM 1586 N N . LEU A 1 201 ? 31.328 52.736 78.595 1.00 12.47 201 LEU A N 1
ATOM 1587 C CA . LEU A 1 201 ? 30.019 52.593 77.956 1.00 12.77 201 LEU A CA 1
ATOM 1588 C C . LEU A 1 201 ? 30.193 51.747 76.702 1.00 12.71 201 LEU A C 1
ATOM 1589 O O . LEU A 1 201 ? 30.876 52.156 75.771 1.00 13.46 201 LEU A O 1
ATOM 1594 N N . GLY A 1 202 ? 29.639 50.537 76.720 1.00 19.47 202 GLY A N 1
ATOM 1595 C CA . GLY A 1 202 ? 29.636 49.659 75.555 1.00 17.61 202 GLY A CA 1
ATOM 1596 C C . GLY A 1 202 ? 28.360 48.833 75.600 1.00 22.42 202 GLY A C 1
ATOM 1597 O O . GLY A 1 202 ? 27.310 49.340 75.997 1.00 22.82 202 GLY A O 1
ATOM 1598 N N . ASN A 1 203 ? 28.429 47.562 75.220 1.00 24.72 203 ASN A N 1
ATOM 1599 C CA . ASN A 1 203 ? 27.242 46.709 75.346 1.00 32.91 203 ASN A CA 1
ATOM 1600 C C . ASN A 1 203 ? 26.816 46.565 76.806 1.00 31.87 203 ASN A C 1
ATOM 1601 O O . ASN A 1 203 ? 25.622 46.664 77.121 1.00 26.43 203 ASN A O 1
ATOM 1606 N N . GLY A 1 204 ? 27.797 46.313 77.678 1.00 18.95 204 GLY A N 1
ATOM 1607 C CA . GLY A 1 204 ? 27.633 46.515 79.109 1.00 16.06 204 GLY A CA 1
ATOM 1608 C C . GLY A 1 204 ? 28.169 47.903 79.443 1.00 17.49 204 GLY A C 1
ATOM 1609 O O . GLY A 1 204 ? 29.045 48.410 78.739 1.00 16.83 204 GLY A O 1
ATOM 1610 N N . CYS A 1 205 ? 27.635 48.525 80.492 1.00 12.60 205 CYS A N 1
ATOM 1611 C CA . CYS A 1 205 ? 28.048 49.874 80.896 1.00 10.27 205 CYS A CA 1
ATOM 1612 C C . CYS A 1 205 ? 28.263 49.918 82.396 1.00 11.63 205 CYS A C 1
ATOM 1613 O O . CYS A 1 205 ? 27.420 49.454 83.162 1.00 14.38 205 CYS A O 1
ATOM 1616 N N . SER A 1 206 ? 29.392 50.475 82.817 1.00 11.98 206 SER A N 1
ATOM 1617 C CA . SER A 1 206 ? 29.632 50.682 84.240 1.00 11.47 206 SER A CA 1
ATOM 1618 C C . SER A 1 206 ? 30.502 51.919 84.447 1.00 15.61 206 SER A C 1
ATOM 1619 O O . SER A 1 206 ? 31.213 52.363 83.535 1.00 13.66 206 SER A O 1
ATOM 1622 N N . ILE A 1 207 ? 30.436 52.481 85.645 1.00 10.25 207 ILE A N 1
ATOM 1623 C CA . ILE A 1 207 ? 31.195 53.684 85.945 1.00 10.35 207 ILE A CA 1
ATOM 1624 C C . ILE A 1 207 ? 31.919 53.505 87.284 1.00 13.84 207 ILE A C 1
ATOM 1625 O O . ILE A 1 207 ? 31.401 52.881 88.209 1.00 15.12 207 ILE A O 1
ATOM 1630 N N . THR A 1 208 ? 33.140 54.005 87.370 1.00 10.56 208 THR A N 1
ATOM 1631 C CA . THR A 1 208 ? 33.967 53.734 88.536 1.00 14.87 208 THR A CA 1
ATOM 1632 C C . THR A 1 208 ? 34.631 54.999 89.034 1.00 16.26 208 THR A C 1
ATOM 1633 O O . THR A 1 208 ? 35.089 55.817 88.235 1.00 13.92 208 THR A O 1
ATOM 1637 N N . ALA A 1 209 ? 34.667 55.158 90.357 1.00 12.08 209 ALA A N 1
ATOM 1638 C CA . ALA A 1 209 ? 35.416 56.244 90.974 1.00 13.29 209 ALA A CA 1
ATOM 1639 C C . ALA A 1 209 ? 36.794 55.719 91.368 1.00 13.03 209 ALA A C 1
ATOM 1640 O O . ALA A 1 209 ? 36.913 54.827 92.210 1.00 16.50 209 ALA A O 1
ATOM 1642 N N . VAL A 1 210 ? 37.823 56.289 90.761 1.00 11.53 210 VAL A N 1
ATOM 1643 C CA . VAL A 1 210 ? 39.206 55.873 90.987 1.00 10.73 210 VAL A CA 1
ATOM 1644 C C . VAL A 1 210 ? 39.969 56.974 91.727 1.00 13.32 210 VAL A C 1
ATOM 1645 O O . VAL A 1 210 ? 40.114 58.092 91.229 1.00 14.68 210 VAL A O 1
ATOM 1649 N N . VAL A 1 211 ? 40.434 56.661 92.931 1.00 11.64 211 VAL A N 1
ATOM 1650 C CA . VAL A 1 211 ? 41.155 57.631 93.752 1.00 13.57 211 VAL A CA 1
ATOM 1651 C C . VAL A 1 211 ? 42.587 57.144 93.941 1.00 17.85 211 VAL A C 1
ATOM 1652 O O . VAL A 1 211 ? 42.815 56.003 94.340 1.00 21.22 211 VAL A O 1
ATOM 1656 N N . ASP A 1 212 ? 43.539 58.002 93.611 1.00 18.02 212 ASP A N 1
ATOM 1657 C CA . ASP A 1 212 ? 44.957 57.629 93.616 1.00 20.13 212 ASP A CA 1
ATOM 1658 C C . ASP A 1 212 ? 45.190 56.255 92.975 1.00 18.78 212 ASP A C 1
ATOM 1659 O O . ASP A 1 212 ? 45.954 55.438 93.495 1.00 23.83 212 ASP A O 1
ATOM 1664 N N . GLY A 1 213 ? 44.521 56.005 91.851 1.00 16.34 213 GLY A N 1
ATOM 1665 C CA . GLY A 1 213 ? 44.735 54.785 91.098 1.00 19.48 213 GLY A CA 1
ATOM 1666 C C . GLY A 1 213 ? 43.932 53.575 91.549 1.00 16.23 213 GLY A C 1
ATOM 1667 O O . GLY A 1 213 ? 43.980 52.538 90.886 1.00 18.63 213 GLY A O 1
ATOM 1668 N N . LYS A 1 214 ? 43.204 53.694 92.660 1.00 19.50 214 LYS A N 1
ATOM 1669 C CA . LYS A 1 214 ? 42.425 52.578 93.202 1.00 16.91 214 LYS A CA 1
ATOM 1670 C C . LYS A 1 214 ? 40.902 52.791 93.140 1.00 18.98 214 LYS A C 1
ATOM 1671 O O . LYS A 1 214 ? 40.405 53.874 93.432 1.00 15.06 214 LYS A O 1
ATOM 1677 N N . SER A 1 215 ? 40.174 51.744 92.761 1.00 12.52 215 SER A N 1
ATOM 1678 C CA . SER A 1 215 ? 38.712 51.780 92.751 1.00 16.16 215 SER A CA 1
ATOM 1679 C C . SER A 1 215 ? 38.180 51.989 94.179 1.00 16.57 215 SER A C 1
ATOM 1680 O O . SER A 1 215 ? 38.591 51.296 95.108 1.00 19.61 215 SER A O 1
ATOM 1683 N N . ILE A 1 216 ? 37.291 52.964 94.357 1.00 13.84 216 ILE A N 1
ATOM 1684 C CA . ILE A 1 216 ? 36.667 53.200 95.649 1.00 12.83 216 ILE A CA 1
ATOM 1685 C C . ILE A 1 216 ? 35.157 52.959 95.594 1.00 14.87 216 ILE A C 1
ATOM 1686 O O . ILE A 1 216 ? 34.527 52.724 96.619 1.00 14.52 216 ILE A O 1
ATOM 1691 N N . ASP A 1 217 ? 34.574 53.018 94.394 1.00 11.48 217 ASP A N 1
ATOM 1692 C CA . ASP A 1 217 ? 33.134 52.773 94.234 1.00 13.83 217 ASP A CA 1
ATOM 1693 C C . ASP A 1 217 ? 32.902 52.458 92.761 1.00 12.21 217 ASP A C 1
ATOM 1694 O O . ASP A 1 217 ? 33.663 52.890 91.909 1.00 12.86 217 ASP A O 1
ATOM 1699 N N . THR A 1 218 ? 31.864 51.688 92.466 1.00 10.60 218 THR A N 1
ATOM 1700 C CA . THR A 1 218 ? 31.569 51.332 91.092 1.00 13.36 218 THR A CA 1
ATOM 1701 C C . THR A 1 218 ? 30.107 50.946 90.988 1.00 13.67 218 THR A C 1
ATOM 1702 O O . THR A 1 218 ? 29.464 50.615 92.001 1.00 11.71 218 THR A O 1
ATOM 1706 N N . SER A 1 219 ? 29.582 50.968 89.766 1.00 13.74 219 SER A N 1
ATOM 1707 C CA . SER A 1 219 ? 28.130 50.920 89.560 1.00 14.50 219 SER A CA 1
ATOM 1708 C C . SER A 1 219 ? 27.507 49.520 89.438 1.00 10.88 219 SER A C 1
ATOM 1709 O O . SER A 1 219 ? 26.338 49.333 89.788 1.00 11.95 219 SER A O 1
ATOM 1720 N N . GLY A 1 221 ? 27.004 45.438 90.489 1.00 12.84 221 GLY A N 1
ATOM 1721 C CA . GLY A 1 221 ? 26.756 44.990 91.852 1.00 15.45 221 GLY A CA 1
ATOM 1722 C C . GLY A 1 221 ? 27.342 43.629 92.137 1.00 15.36 221 GLY A C 1
ATOM 1723 O O . GLY A 1 221 ? 28.535 43.393 91.921 1.00 19.48 221 GLY A O 1
ATOM 1724 N N . LEU A 1 222 ? 26.496 42.738 92.630 1.00 15.82 222 LEU A N 1
ATOM 1725 C CA . LEU A 1 222 ? 26.855 41.326 92.769 1.00 15.19 222 LEU A CA 1
ATOM 1726 C C . LEU A 1 222 ? 27.265 40.777 91.413 1.00 17.01 222 LEU A C 1
ATOM 1727 O O . LEU A 1 222 ? 28.273 40.076 91.290 1.00 14.20 222 LEU A O 1
ATOM 1732 N N . THR A 1 223 ? 26.477 41.113 90.392 1.00 19.61 223 THR A N 1
ATOM 1733 C CA . THR A 1 223 ? 26.760 40.714 89.014 1.00 18.50 223 THR A CA 1
ATOM 1734 C C . THR A 1 223 ? 26.783 41.950 88.114 1.00 15.26 223 THR A C 1
ATOM 1735 O O . THR A 1 223 ? 26.502 43.053 88.579 1.00 15.74 223 THR A O 1
ATOM 1739 N N . PRO A 1 224 ? 27.097 41.771 86.816 1.00 18.87 224 PRO A N 1
ATOM 1740 C CA . PRO A 1 224 ? 27.094 42.899 85.870 1.00 15.74 224 PRO A CA 1
ATOM 1741 C C . PRO A 1 224 ? 25.698 43.396 85.430 1.00 16.19 224 PRO A C 1
ATOM 1742 O O . PRO A 1 224 ? 25.615 44.175 84.477 1.00 16.98 224 PRO A O 1
ATOM 1746 N N . LEU A 1 225 ? 24.633 42.968 86.100 1.00 17.21 225 LEU A N 1
ATOM 1747 C CA . LEU A 1 225 ? 23.284 43.477 85.804 1.00 15.46 225 LEU A CA 1
ATOM 1748 C C . LEU A 1 225 ? 23.013 44.899 86.338 1.00 17.31 225 LEU A C 1
ATOM 1749 O O . LEU A 1 225 ? 22.249 45.656 85.739 1.00 18.66 225 LEU A O 1
ATOM 1754 N N . ASP A 1 226 ? 23.628 45.257 87.461 1.00 13.10 226 ASP A N 1
ATOM 1755 C CA . ASP A 1 226 ? 23.238 46.474 88.190 1.00 15.98 226 ASP A CA 1
ATOM 1756 C C . ASP A 1 226 ? 23.880 47.760 87.661 1.00 11.92 226 ASP A C 1
ATOM 1757 O O . ASP A 1 226 ? 24.913 47.729 86.969 1.00 13.70 226 ASP A O 1
ATOM 1762 N N . GLY A 1 227 ? 23.277 48.891 88.018 1.00 16.03 227 GLY A N 1
ATOM 1763 C CA . GLY A 1 227 ? 23.871 50.191 87.764 1.00 9.99 227 GLY A CA 1
ATOM 1764 C C . GLY A 1 227 ? 23.316 50.950 86.571 1.00 12.11 227 GLY A C 1
ATOM 1765 O O . GLY A 1 227 ? 22.120 51.287 86.523 1.00 12.73 227 GLY A O 1
ATOM 1766 N N . LEU A 1 228 ? 24.195 51.227 85.615 1.00 14.09 228 LEU A N 1
ATOM 1767 C CA . LEU A 1 228 ? 23.857 52.013 84.421 1.00 15.04 228 LEU A CA 1
ATOM 1768 C C . LEU A 1 228 ? 22.882 51.302 83.483 1.00 18.97 228 LEU A C 1
ATOM 1769 O O . LEU A 1 228 ? 22.804 50.063 83.475 1.00 13.56 228 LEU A O 1
ATOM 1774 N N . VAL A 1 229 ? 22.147 52.088 82.686 1.00 12.43 229 VAL A N 1
ATOM 1775 C CA . VAL A 1 229 ? 21.352 51.537 81.584 1.00 17.00 229 VAL A CA 1
ATOM 1776 C C . VAL A 1 229 ? 22.301 50.905 80.559 1.00 14.61 229 VAL A C 1
ATOM 1777 O O . VAL A 1 229 ? 23.362 51.457 80.270 1.00 17.74 229 VAL A O 1
ATOM 1789 N N . GLY A 1 231 ? 22.606 47.895 76.895 1.00 18.50 231 GLY A N 1
ATOM 1790 C CA . GLY A 1 231 ? 21.926 47.476 75.675 1.00 20.28 231 GLY A CA 1
ATOM 1791 C C . GLY A 1 231 ? 20.664 46.673 75.944 1.00 20.03 231 GLY A C 1
ATOM 1792 O O . GLY A 1 231 ? 19.598 46.971 75.408 1.00 17.29 231 GLY A O 1
ATOM 1793 N N . THR A 1 232 ? 20.780 45.646 76.779 1.00 22.17 232 THR A N 1
ATOM 1794 C CA . THR A 1 232 ? 19.621 44.826 77.122 1.00 20.87 232 THR A CA 1
ATOM 1795 C C . THR A 1 232 ? 19.407 44.630 78.632 1.00 16.94 232 THR A C 1
ATOM 1796 O O . THR A 1 232 ? 18.467 43.938 79.030 1.00 18.13 232 THR A O 1
ATOM 1800 N N . ARG A 1 233 ? 20.267 45.235 79.456 1.00 16.94 233 ARG A N 1
ATOM 1801 C CA . ARG A 1 233 ? 20.152 45.140 80.918 1.00 18.75 233 ARG A CA 1
ATOM 1802 C C . ARG A 1 233 ? 19.576 46.409 81.543 1.00 16.67 233 ARG A C 1
ATOM 1803 O O . ARG A 1 233 ? 19.946 47.519 81.165 1.00 13.71 233 ARG A O 1
ATOM 1811 N N . SER A 1 234 ? 18.709 46.227 82.537 1.00 13.30 234 SER A N 1
ATOM 1812 C CA . SER A 1 234 ? 17.996 47.320 83.186 1.00 17.46 234 SER A CA 1
ATOM 1813 C C . SER A 1 234 ? 18.874 48.265 84.003 1.00 15.24 234 SER A C 1
ATOM 1814 O O . SER A 1 234 ? 18.566 49.453 84.132 1.00 14.63 234 SER A O 1
ATOM 1817 N N . GLY A 1 235 ? 19.954 47.738 84.569 1.00 16.58 235 GLY A N 1
ATOM 1818 C CA . GLY A 1 235 ? 20.689 48.465 85.591 1.00 17.83 235 GLY A CA 1
ATOM 1819 C C . GLY A 1 235 ? 19.805 48.645 86.818 1.00 19.38 235 GLY A C 1
ATOM 1820 O O . GLY A 1 235 ? 18.905 47.836 87.056 1.00 15.58 235 GLY A O 1
ATOM 1821 N N . CYS A 1 236 ? 20.063 49.702 87.588 1.00 12.01 236 CYS A N 1
ATOM 1822 C CA . CYS A 1 236 ? 19.327 49.997 88.821 1.00 13.51 236 CYS A CA 1
ATOM 1823 C C . CYS A 1 236 ? 17.820 49.865 88.688 1.00 18.05 236 CYS A C 1
ATOM 1824 O O . CYS A 1 236 ? 17.225 50.411 87.760 1.00 17.37 236 CYS A O 1
ATOM 1827 N N . ILE A 1 237 ? 17.204 49.172 89.639 1.00 14.12 237 ILE A N 1
ATOM 1828 C CA . ILE A 1 237 ? 15.746 49.085 89.689 1.00 14.20 237 ILE A CA 1
ATOM 1829 C C . ILE A 1 237 ? 15.291 48.696 91.105 1.00 12.11 237 ILE A C 1
ATOM 1830 O O . ILE A 1 237 ? 16.042 48.076 91.859 1.00 14.84 237 ILE A O 1
ATOM 1835 N N . ASP A 1 238 ? 14.080 49.107 91.481 1.00 12.58 238 ASP A N 1
ATOM 1836 C CA . ASP A 1 238 ? 13.529 48.807 92.815 1.00 14.09 238 ASP A CA 1
ATOM 1837 C C . ASP A 1 238 ? 13.390 47.285 92.895 1.00 18.41 238 ASP A C 1
ATOM 1838 O O . ASP A 1 238 ? 12.799 46.661 91.995 1.00 16.29 238 ASP A O 1
ATOM 1843 N N . PRO A 1 239 ? 13.969 46.673 93.941 1.00 15.66 239 PRO A N 1
ATOM 1844 C CA . PRO A 1 239 ? 13.863 45.219 94.116 1.00 17.88 239 PRO A CA 1
ATOM 1845 C C . PRO A 1 239 ? 12.405 44.777 94.233 1.00 17.66 239 PRO A C 1
ATOM 1846 O O . PRO A 1 239 ? 12.092 43.617 93.975 1.00 17.57 239 PRO A O 1
ATOM 1850 N N . SER A 1 240 ? 11.526 45.702 94.608 1.00 13.50 240 SER A N 1
ATOM 1851 C CA . SER A 1 240 ? 10.092 45.402 94.733 1.00 16.47 240 SER A CA 1
ATOM 1852 C C . SER A 1 240 ? 9.457 44.909 93.445 1.00 18.07 240 SER A C 1
ATOM 1853 O O . SER A 1 240 ? 8.315 44.429 93.459 1.00 15.40 240 SER A O 1
ATOM 1856 N N . ILE A 1 241 ? 10.147 45.072 92.319 1.00 12.87 241 ILE A N 1
ATOM 1857 C CA . ILE A 1 241 ? 9.543 44.667 91.057 1.00 12.50 241 ILE A CA 1
ATOM 1858 C C . ILE A 1 241 ? 9.366 43.148 90.978 1.00 17.76 241 ILE A C 1
ATOM 1859 O O . ILE A 1 241 ? 8.518 42.667 90.234 1.00 21.03 241 ILE A O 1
ATOM 1864 N N . PHE A 1 242 ? 10.151 42.399 91.750 1.00 14.74 242 PHE A N 1
ATOM 1865 C CA . PHE A 1 242 ? 10.057 40.947 91.691 1.00 16.01 242 PHE A CA 1
ATOM 1866 C C . PHE A 1 242 ? 8.714 40.475 92.244 1.00 18.10 242 PHE A C 1
ATOM 1867 O O . PHE A 1 242 ? 8.007 39.715 91.591 1.00 18.76 242 PHE A O 1
ATOM 1875 N N . ALA A 1 243 ? 8.351 40.956 93.429 1.00 17.89 243 ALA A N 1
ATOM 1876 C CA . ALA A 1 243 ? 7.075 40.570 94.037 1.00 15.99 243 ALA A CA 1
ATOM 1877 C C . ALA A 1 243 ? 5.908 41.081 93.200 1.00 19.09 243 ALA A C 1
ATOM 1878 O O . ALA A 1 243 ? 4.892 40.403 93.042 1.00 19.50 243 ALA A O 1
ATOM 1880 N N . TYR A 1 244 ? 6.053 42.282 92.652 1.00 17.45 244 TYR A N 1
ATOM 1881 C CA . TYR A 1 244 ? 4.993 42.822 91.826 1.00 19.74 244 TYR A CA 1
ATOM 1882 C C . TYR A 1 244 ? 4.704 41.932 90.608 1.00 19.66 244 TYR A C 1
ATOM 1883 O O . TYR A 1 244 ? 3.564 41.537 90.359 1.00 21.22 244 TYR A O 1
ATOM 1892 N N . ILE A 1 245 ? 5.739 41.597 89.859 1.00 18.34 245 ILE A N 1
ATOM 1893 C CA . ILE A 1 245 ? 5.554 40.750 88.684 1.00 19.70 245 ILE A CA 1
ATOM 1894 C C . ILE A 1 245 ? 5.130 39.324 89.039 1.00 20.69 245 ILE A C 1
ATOM 1895 O O . ILE A 1 245 ? 4.206 38.782 88.444 1.00 27.54 245 ILE A O 1
ATOM 1900 N N . SER A 1 246 ? 5.798 38.736 90.027 1.00 19.11 246 SER A N 1
ATOM 1901 C CA . SER A 1 246 ? 5.480 37.390 90.494 1.00 24.25 246 SER A CA 1
ATOM 1902 C C . SER A 1 246 ? 4.034 37.305 90.987 1.00 27.09 246 SER A C 1
ATOM 1903 O O . SER A 1 246 ? 3.285 36.406 90.600 1.00 24.76 246 SER A O 1
ATOM 1906 N N . ASP A 1 247 ? 3.640 38.257 91.826 1.00 24.43 247 ASP A N 1
ATOM 1907 C CA . ASP A 1 247 ? 2.307 38.242 92.423 1.00 25.71 247 ASP A CA 1
ATOM 1908 C C . ASP A 1 247 ? 1.198 38.595 91.436 1.00 33.88 247 ASP A C 1
ATOM 1909 O O . ASP A 1 247 ? 0.084 38.092 91.554 1.00 32.19 247 ASP A O 1
ATOM 1914 N N . ASN A 1 248 ? 1.492 39.452 90.462 1.00 33.11 248 ASN A N 1
ATOM 1915 C CA . ASN A 1 248 ? 0.433 39.947 89.584 1.00 29.77 248 ASN A CA 1
ATOM 1916 C C . ASN A 1 248 ? 0.388 39.331 88.185 1.00 33.42 248 ASN A C 1
ATOM 1917 O O . ASN A 1 248 ? -0.687 39.179 87.600 1.00 33.03 248 ASN A O 1
ATOM 1922 N N . LEU A 1 249 ? 1.554 38.960 87.664 1.00 24.24 249 LEU A N 1
ATOM 1923 C CA . LEU A 1 249 ? 1.657 38.354 86.345 1.00 26.41 249 LEU A CA 1
ATOM 1924 C C . LEU A 1 249 ? 2.026 36.875 86.427 1.00 27.76 249 LEU A C 1
ATOM 1925 O O . LEU A 1 249 ? 1.879 36.143 85.455 1.00 32.38 249 LEU A O 1
ATOM 1930 N N . GLY A 1 250 ? 2.527 36.447 87.582 1.00 30.30 250 GLY A N 1
ATOM 1931 C CA . GLY A 1 250 ? 2.847 35.046 87.803 1.00 32.38 250 GLY A CA 1
ATOM 1932 C C . GLY A 1 250 ? 4.153 34.541 87.207 1.00 35.40 250 GLY A C 1
ATOM 1933 O O . GLY A 1 250 ? 4.327 33.332 87.050 1.00 32.74 250 GLY A O 1
ATOM 1934 N N . TRP A 1 251 ? 5.073 35.449 86.876 1.00 26.77 251 TRP A N 1
ATOM 1935 C CA . TRP A 1 251 ? 6.387 35.049 86.376 1.00 29.52 251 TRP A CA 1
ATOM 1936 C C . TRP A 1 251 ? 7.255 34.448 87.474 1.00 29.54 251 TRP A C 1
ATOM 1937 O O . TRP A 1 251 ? 7.100 34.778 88.642 1.00 24.17 251 TRP A O 1
ATOM 1948 N N . SER A 1 252 ? 8.191 33.587 87.084 1.00 29.03 252 SER A N 1
ATOM 1949 C CA . SER A 1 252 ? 9.183 33.036 88.004 1.00 26.60 252 SER A CA 1
ATOM 1950 C C . SER A 1 252 ? 10.356 33.992 88.191 1.00 25.52 252 SER A C 1
ATOM 1951 O O . SER A 1 252 ? 10.575 34.889 87.366 1.00 24.38 252 SER A O 1
ATOM 1954 N N . VAL A 1 253 ? 11.119 33.785 89.262 1.00 24.63 253 VAL A N 1
ATOM 1955 C CA . VAL A 1 253 ? 12.342 34.545 89.497 1.00 30.69 253 VAL A CA 1
ATOM 1956 C C . VAL A 1 253 ? 13.250 34.478 88.273 1.00 25.51 253 VAL A C 1
ATOM 1957 O O . VAL A 1 253 ? 13.858 35.471 87.884 1.00 22.34 253 VAL A O 1
ATOM 1961 N N . THR A 1 254 ? 13.334 33.297 87.668 1.00 22.26 254 THR A N 1
ATOM 1962 C CA . THR A 1 254 ? 14.178 33.097 86.499 1.00 25.02 254 THR A CA 1
ATOM 1963 C C . THR A 1 254 ? 13.688 33.922 85.318 1.00 25.48 254 THR A C 1
ATOM 1964 O O . THR A 1 254 ? 14.485 34.530 84.597 1.00 24.35 254 THR A O 1
ATOM 1968 N N . GLU A 1 255 ? 12.375 33.937 85.113 1.00 21.40 255 GLU A N 1
ATOM 1969 C CA . GLU A 1 255 ? 11.801 34.703 84.013 1.00 21.55 255 GLU A CA 1
ATOM 1970 C C . GLU A 1 255 ? 11.969 36.203 84.249 1.00 17.33 255 GLU A C 1
ATOM 1971 O O . GLU A 1 255 ? 12.265 36.952 83.331 1.00 20.50 255 GLU A O 1
ATOM 1977 N N . ILE A 1 256 ? 11.768 36.642 85.481 1.00 20.06 256 ILE A N 1
ATOM 1978 C CA . ILE A 1 256 ? 11.928 38.060 85.789 1.00 19.30 256 ILE A CA 1
ATOM 1979 C C . ILE A 1 256 ? 13.386 38.473 85.591 1.00 17.64 256 ILE A C 1
ATOM 1980 O O . ILE A 1 256 ? 13.661 39.507 85.019 1.00 17.04 256 ILE A O 1
ATOM 1985 N N . THR A 1 257 ? 14.313 37.647 86.056 1.00 17.67 257 THR A N 1
ATOM 1986 C CA . THR A 1 257 ? 15.729 37.971 85.958 1.00 17.72 257 THR A CA 1
ATOM 1987 C C . THR A 1 257 ? 16.177 37.971 84.499 1.00 21.63 257 THR A C 1
ATOM 1988 O O . THR A 1 257 ? 16.972 38.823 84.077 1.00 19.28 257 THR A O 1
ATOM 1992 N N . ASN A 1 258 ? 15.667 37.017 83.724 1.00 20.42 258 ASN A N 1
ATOM 1993 C CA . ASN A 1 258 ? 15.969 36.977 82.296 1.00 21.85 258 ASN A CA 1
ATOM 1994 C C . ASN A 1 258 ? 15.478 38.240 81.603 1.00 21.22 258 ASN A C 1
ATOM 1995 O O . ASN A 1 258 ? 16.160 38.795 80.746 1.00 20.53 258 ASN A O 1
ATOM 2008 N N . LEU A 1 260 ? 15.142 41.207 82.930 1.00 17.36 260 LEU A N 1
ATOM 2009 C CA . LEU A 1 260 ? 15.992 42.340 83.303 1.00 16.12 260 LEU A CA 1
ATOM 2010 C C . LEU A 1 260 ? 17.350 42.296 82.616 1.00 18.20 260 LEU A C 1
ATOM 2011 O O . LEU A 1 260 ? 17.972 43.330 82.402 1.00 16.63 260 LEU A O 1
ATOM 2016 N N . ASN A 1 261 ? 17.803 41.091 82.283 1.00 19.40 261 ASN A N 1
ATOM 2017 C CA . ASN A 1 261 ? 19.117 40.884 81.670 1.00 19.19 261 ASN A CA 1
ATOM 2018 C C . ASN A 1 261 ? 19.119 40.923 80.141 1.00 17.78 261 ASN A C 1
ATOM 2019 O O . ASN A 1 261 ? 20.119 41.291 79.525 1.00 21.11 261 ASN A O 1
ATOM 2024 N N . LYS A 1 262 ? 18.000 40.534 79.540 1.00 18.71 262 LYS A N 1
ATOM 2025 C CA . LYS A 1 262 ? 17.949 40.265 78.102 1.00 17.88 262 LYS A CA 1
ATOM 2026 C C . LYS A 1 262 ? 16.865 41.029 77.340 1.00 18.90 262 LYS A C 1
ATOM 2027 O O . LYS A 1 262 ? 16.904 41.092 76.111 1.00 19.32 262 LYS A O 1
ATOM 2033 N N . GLN A 1 263 ? 15.890 41.595 78.046 1.00 18.77 263 GLN A N 1
ATOM 2034 C CA . GLN A 1 263 ? 14.814 42.310 77.347 1.00 22.35 263 GLN A CA 1
ATOM 2035 C C . GLN A 1 263 ? 14.653 43.769 77.810 1.00 22.27 263 GLN A C 1
ATOM 2036 O O . GLN A 1 263 ? 13.680 44.443 77.469 1.00 19.58 263 GLN A O 1
ATOM 2042 N N . SER A 1 264 ? 15.608 44.250 78.592 1.00 16.79 264 SER A N 1
ATOM 2043 C CA . SER A 1 264 ? 15.488 45.564 79.211 1.00 13.17 264 SER A CA 1
ATOM 2044 C C . SER A 1 264 ? 16.510 46.539 78.621 1.00 15.58 264 SER A C 1
ATOM 2045 O O . SER A 1 264 ? 16.881 46.407 77.463 1.00 15.41 264 SER A O 1
ATOM 2048 N N . GLY A 1 265 ? 16.960 47.524 79.395 1.00 13.97 265 GLY A N 1
ATOM 2049 C CA . GLY A 1 265 ? 17.906 48.500 78.852 1.00 16.03 265 GLY A CA 1
ATOM 2050 C C . GLY A 1 265 ? 17.341 49.214 77.624 1.00 19.47 265 GLY A C 1
ATOM 2051 O O . GLY A 1 265 ? 16.122 49.396 77.519 1.00 16.38 265 GLY A O 1
ATOM 2052 N N . LEU A 1 266 ? 18.212 49.624 76.701 1.00 15.52 266 LEU A N 1
ATOM 2053 C CA . LEU A 1 266 ? 17.776 50.315 75.477 1.00 17.45 266 LEU A CA 1
ATOM 2054 C C . LEU A 1 266 ? 16.747 49.495 74.698 1.00 17.30 266 LEU A C 1
ATOM 2055 O O . LEU A 1 266 ? 15.763 50.032 74.171 1.00 16.50 266 LEU A O 1
ATOM 2060 N N . LEU A 1 267 ? 16.975 48.188 74.637 1.00 14.51 267 LEU A N 1
ATOM 2061 C CA . LEU A 1 267 ? 16.078 47.286 73.925 1.00 19.39 267 LEU A CA 1
ATOM 2062 C C . LEU A 1 267 ? 14.667 47.379 74.503 1.00 17.15 267 LEU A C 1
ATOM 2063 O O . LEU A 1 267 ? 13.693 47.516 73.763 1.00 18.32 267 LEU A O 1
ATOM 2068 N N . GLY A 1 268 ? 14.565 47.304 75.826 1.00 18.10 268 GLY A N 1
ATOM 2069 C CA . GLY A 1 268 ? 13.274 47.393 76.492 1.00 17.65 268 GLY A CA 1
ATOM 2070 C C . GLY A 1 268 ? 12.589 48.726 76.260 1.00 17.76 268 GLY A C 1
ATOM 2071 O O . GLY A 1 268 ? 11.393 48.781 75.966 1.00 18.32 268 GLY A O 1
ATOM 2072 N N . ILE A 1 269 ? 13.343 49.810 76.391 1.00 15.33 269 ILE A N 1
ATOM 2073 C CA . ILE A 1 269 ? 12.764 51.147 76.230 1.00 17.01 269 ILE A CA 1
ATOM 2074 C C . ILE A 1 269 ? 12.273 51.429 74.811 1.00 21.42 269 ILE A C 1
ATOM 2075 O O . ILE A 1 269 ? 11.150 51.902 74.622 1.00 22.70 269 ILE A O 1
ATOM 2080 N N . CYS A 1 270 ? 13.100 51.146 73.810 1.00 15.69 270 CYS A N 1
ATOM 2081 C CA . CYS A 1 270 ? 12.782 51.604 72.465 1.00 17.15 270 CYS A CA 1
ATOM 2082 C C . CYS A 1 270 ? 12.791 50.538 71.368 1.00 22.27 270 CYS A C 1
ATOM 2083 O O . CYS A 1 270 ? 12.507 50.849 70.209 1.00 24.72 270 CYS A O 1
ATOM 2086 N N . GLY A 1 271 ? 13.131 49.298 71.708 1.00 19.00 271 GLY A N 1
ATOM 2087 C CA . GLY A 1 271 ? 13.097 48.228 70.715 1.00 21.33 271 GLY A CA 1
ATOM 2088 C C . GLY A 1 271 ? 14.427 47.931 70.023 1.00 20.64 271 GLY A C 1
ATOM 2089 O O . GLY A 1 271 ? 14.501 47.091 69.131 1.00 22.73 271 GLY A O 1
ATOM 2090 N N . HIS A 1 272 ? 15.487 48.609 70.440 1.00 20.49 272 HIS A N 1
ATOM 2091 C CA . HIS A 1 272 ? 16.799 48.396 69.838 1.00 21.68 272 HIS A CA 1
ATOM 2092 C C . HIS A 1 272 ? 17.910 48.388 70.883 1.00 18.41 272 HIS A C 1
ATOM 2093 O O . HIS A 1 272 ? 18.007 49.309 71.690 1.00 15.85 272 HIS A O 1
ATOM 2100 N N . ASN A 1 273 ? 18.741 47.348 70.872 1.00 19.95 273 ASN A N 1
ATOM 2101 C CA . ASN A 1 273 ? 19.804 47.223 71.873 1.00 21.47 273 ASN A CA 1
ATOM 2102 C C . ASN A 1 273 ? 21.091 47.947 71.484 1.00 19.65 273 ASN A C 1
ATOM 2103 O O . ASN A 1 273 ? 21.883 48.322 72.340 1.00 21.99 273 ASN A O 1
ATOM 2108 N N . ASP A 1 274 ? 21.294 48.140 70.188 1.00 15.61 274 ASP A N 1
ATOM 2109 C CA . ASP A 1 274 ? 22.541 48.718 69.676 1.00 23.56 274 ASP A CA 1
ATOM 2110 C C . ASP A 1 274 ? 22.473 50.249 69.702 1.00 21.00 274 ASP A C 1
ATOM 2111 O O . ASP A 1 274 ? 21.652 50.844 69.014 1.00 17.64 274 ASP A O 1
ATOM 2124 N N . ARG A 1 276 ? 24.181 52.594 68.428 1.00 22.33 276 ARG A N 1
ATOM 2125 C CA . ARG A 1 276 ? 24.318 53.221 67.117 1.00 24.66 276 ARG A CA 1
ATOM 2126 C C . ARG A 1 276 ? 22.971 53.304 66.400 1.00 22.83 276 ARG A C 1
ATOM 2127 O O . ARG A 1 276 ? 22.636 54.331 65.812 1.00 22.52 276 ARG A O 1
ATOM 2135 N N . GLU A 1 277 ? 22.202 52.220 66.448 1.00 19.83 277 GLU A N 1
ATOM 2136 C CA . GLU A 1 277 ? 20.887 52.204 65.822 1.00 20.45 277 GLU A CA 1
ATOM 2137 C C . GLU A 1 277 ? 19.907 53.078 66.585 1.00 17.77 277 GLU A C 1
ATOM 2138 O O . GLU A 1 277 ? 19.074 53.763 65.983 1.00 17.85 277 GLU A O 1
ATOM 2144 N N . VAL A 1 278 ? 19.984 53.042 67.914 1.00 16.93 278 VAL A N 1
ATOM 2145 C CA . VAL A 1 278 ? 19.155 53.940 68.711 1.00 19.00 278 VAL A CA 1
ATOM 2146 C C . VAL A 1 278 ? 19.409 55.391 68.289 1.00 17.17 278 VAL A C 1
ATOM 2147 O O . VAL A 1 278 ? 18.473 56.138 68.015 1.00 17.07 278 VAL A O 1
ATOM 2151 N N . SER A 1 279 ? 20.680 55.778 68.201 1.00 13.62 279 SER A N 1
ATOM 2152 C CA . SER A 1 279 ? 21.039 57.161 67.860 1.00 16.59 279 SER A CA 1
ATOM 2153 C C . SER A 1 279 ? 20.499 57.541 66.483 1.00 19.38 279 SER A C 1
ATOM 2154 O O . SER A 1 279 ? 19.981 58.644 66.278 1.00 20.06 279 SER A O 1
ATOM 2157 N N . GLN A 1 280 ? 20.614 56.611 65.543 1.00 15.49 280 GLN A N 1
ATOM 2158 C CA . GLN A 1 280 ? 20.174 56.860 64.171 1.00 20.34 280 GLN A CA 1
ATOM 2159 C C . GLN A 1 280 ? 18.656 57.020 64.095 1.00 21.84 280 GLN A C 1
ATOM 2160 O O . GLN A 1 280 ? 18.140 57.909 63.409 1.00 20.19 280 GLN A O 1
ATOM 2166 N N . LEU A 1 281 ? 17.943 56.163 64.810 1.00 19.05 281 LEU A N 1
ATOM 2167 C CA . LEU A 1 281 ? 16.491 56.299 64.918 1.00 22.68 281 LEU A CA 1
ATOM 2168 C C . LEU A 1 281 ? 16.066 57.609 65.588 1.00 20.81 281 LEU A C 1
ATOM 2169 O O . LEU A 1 281 ? 15.142 58.280 65.127 1.00 18.46 281 LEU A O 1
ATOM 2174 N N . ALA A 1 282 ? 16.723 57.955 66.688 1.00 18.10 282 ALA A N 1
ATOM 2175 C CA . ALA A 1 282 ? 16.401 59.187 67.400 1.00 18.95 282 ALA A CA 1
ATOM 2176 C C . ALA A 1 282 ? 16.616 60.381 66.479 1.00 24.82 282 ALA A C 1
ATOM 2177 O O . ALA A 1 282 ? 15.841 61.341 66.480 1.00 24.12 282 ALA A O 1
ATOM 2179 N N . ALA A 1 283 ? 17.683 60.306 65.692 1.00 22.12 283 ALA A N 1
ATOM 2180 C CA . ALA A 1 283 ? 18.045 61.372 64.769 1.00 22.77 283 ALA A CA 1
ATOM 2181 C C . ALA A 1 283 ? 17.008 61.577 63.669 1.00 25.26 283 ALA A C 1
ATOM 2182 O O . ALA A 1 283 ? 16.901 62.666 63.114 1.00 28.93 283 ALA A O 1
ATOM 2184 N N . LYS A 1 284 ? 16.244 60.537 63.359 1.00 25.02 284 LYS A N 1
ATOM 2185 C CA . LYS A 1 284 ? 15.187 60.657 62.360 1.00 27.63 284 LYS A CA 1
ATOM 2186 C C . LYS A 1 284 ? 13.876 61.129 62.993 1.00 29.74 284 LYS A C 1
ATOM 2187 O O . LYS A 1 284 ? 12.896 61.364 62.296 1.00 32.87 284 LYS A O 1
ATOM 2193 N N . GLY A 1 285 ? 13.855 61.257 64.316 1.00 26.76 285 GLY A N 1
ATOM 2194 C CA . GLY A 1 285 ? 12.672 61.759 65.000 1.00 27.48 285 GLY A CA 1
ATOM 2195 C C . GLY A 1 285 ? 11.892 60.767 65.858 1.00 28.90 285 GLY A C 1
ATOM 2196 O O . GLY A 1 285 ? 10.815 61.093 66.342 1.00 32.50 285 GLY A O 1
ATOM 2197 N N . ASP A 1 286 ? 12.417 59.561 66.059 1.00 23.40 286 ASP A N 1
ATOM 2198 C CA . ASP A 1 286 ? 11.702 58.573 66.867 1.00 25.76 286 ASP A CA 1
ATOM 2199 C C . ASP A 1 286 ? 11.729 58.954 68.356 1.00 18.85 286 ASP A C 1
ATOM 2200 O O . ASP A 1 286 ? 12.796 58.961 68.979 1.00 21.56 286 ASP A O 1
ATOM 2205 N N . SER A 1 287 ? 10.568 59.257 68.931 1.00 18.56 287 SER A N 1
ATOM 2206 C CA . SER A 1 287 ? 10.544 59.797 70.294 1.00 18.62 287 SER A CA 1
ATOM 2207 C C . SER A 1 287 ? 10.952 58.795 71.378 1.00 20.45 287 SER A C 1
ATOM 2208 O O . SER A 1 287 ? 11.476 59.197 72.418 1.00 19.68 287 SER A O 1
ATOM 2211 N N . LEU A 1 288 ? 10.695 57.506 71.161 1.00 19.15 288 LEU A N 1
ATOM 2212 C CA . LEU A 1 288 ? 11.107 56.497 72.150 1.00 17.60 288 LEU A CA 1
ATOM 2213 C C . LEU A 1 288 ? 12.615 56.281 72.138 1.00 17.60 288 LEU A C 1
ATOM 2214 O O . LEU A 1 288 ? 13.223 56.031 73.189 1.00 14.83 288 LEU A O 1
ATOM 2219 N N . ALA A 1 289 ? 13.228 56.371 70.959 1.00 16.25 289 ALA A N 1
ATOM 2220 C CA . ALA A 1 289 ? 14.686 56.289 70.886 1.00 14.50 289 ALA A CA 1
ATOM 2221 C C . ALA A 1 289 ? 15.289 57.493 71.598 1.00 15.59 289 ALA A C 1
ATOM 2222 O O . ALA A 1 289 ? 16.310 57.379 72.300 1.00 12.98 289 ALA A O 1
ATOM 2224 N N . LYS A 1 290 ? 14.672 58.654 71.401 1.00 13.74 290 LYS A N 1
ATOM 2225 C CA . LYS A 1 290 ? 15.100 59.854 72.106 1.00 17.28 290 LYS A CA 1
ATOM 2226 C C . LYS A 1 290 ? 14.976 59.669 73.619 1.00 14.81 290 LYS A C 1
ATOM 2227 O O . LYS A 1 290 ? 15.881 60.042 74.366 1.00 14.18 290 LYS A O 1
ATOM 2233 N N . LEU A 1 291 ? 13.868 59.078 74.069 1.00 14.95 291 LEU A N 1
ATOM 2234 C CA . LEU A 1 291 ? 13.657 58.838 75.504 1.00 14.34 291 LEU A CA 1
ATOM 2235 C C . LEU A 1 291 ? 14.688 57.871 76.063 1.00 14.03 291 LEU A C 1
ATOM 2236 O O . LEU A 1 291 ? 15.170 58.041 77.186 1.00 16.32 291 LEU A O 1
ATOM 2241 N N . ALA A 1 292 ? 15.004 56.837 75.289 1.00 14.77 292 ALA A N 1
ATOM 2242 C CA . ALA A 1 292 ? 16.001 55.855 75.706 1.00 15.59 292 ALA A CA 1
ATOM 2243 C C . ALA A 1 292 ? 17.347 56.546 75.926 1.00 11.99 292 ALA A C 1
ATOM 2244 O O . ALA A 1 292 ? 18.062 56.249 76.885 1.00 13.37 292 ALA A O 1
ATOM 2246 N N . ILE A 1 293 ? 17.688 57.471 75.034 1.00 13.20 293 ILE A N 1
ATOM 2247 C CA . ILE A 1 293 ? 18.940 58.216 75.161 1.00 11.81 293 ILE A CA 1
ATOM 2248 C C . ILE A 1 293 ? 18.922 59.153 76.372 1.00 10.58 293 ILE A C 1
ATOM 2249 O O . ILE A 1 293 ? 19.932 59.285 77.057 1.00 11.92 293 ILE A O 1
ATOM 2254 N N . GLU A 1 294 ? 17.780 59.795 76.631 1.00 12.23 294 GLU A N 1
ATOM 2255 C CA . GLU A 1 294 ? 17.634 60.642 77.814 1.00 16.26 294 GLU A CA 1
ATOM 2256 C C . GLU A 1 294 ? 17.781 59.800 79.083 1.00 14.51 294 GLU A C 1
ATOM 2257 O O . GLU A 1 294 ? 18.526 60.161 79.987 1.00 11.56 294 GLU A O 1
ATOM 2263 N N . ILE A 1 295 ? 17.069 58.678 79.157 1.00 12.79 295 ILE A N 1
ATOM 2264 C CA . ILE A 1 295 ? 17.166 57.831 80.359 1.00 10.36 295 ILE A CA 1
ATOM 2265 C C . ILE A 1 295 ? 18.612 57.351 80.554 1.00 10.93 295 ILE A C 1
ATOM 2266 O O . ILE A 1 295 ? 19.170 57.443 81.641 1.00 11.32 295 ILE A O 1
ATOM 2271 N N . PHE A 1 296 ? 19.217 56.843 79.491 1.00 11.33 296 PHE A N 1
ATOM 2272 C CA . PHE A 1 296 ? 20.602 56.360 79.537 1.00 9.10 296 PHE A CA 1
ATOM 2273 C C . PHE A 1 296 ? 21.556 57.469 79.986 1.00 12.47 296 PHE A C 1
ATOM 2274 O O . PHE A 1 296 ? 22.337 57.294 80.925 1.00 15.44 296 PHE A O 1
ATOM 2282 N N . SER A 1 297 ? 21.491 58.619 79.322 1.00 10.22 297 SER A N 1
ATOM 2283 C CA . SER A 1 297 ? 22.451 59.688 79.588 1.00 10.64 297 SER A CA 1
ATOM 2284 C C . SER A 1 297 ? 22.291 60.267 80.985 1.00 11.55 297 SER A C 1
ATOM 2285 O O . SER A 1 297 ? 23.272 60.575 81.645 1.00 11.19 297 SER A O 1
ATOM 2288 N N . HIS A 1 298 ? 21.045 60.444 81.415 1.00 15.14 298 HIS A N 1
ATOM 2289 C CA . HIS A 1 298 ? 20.781 61.008 82.743 1.00 14.57 298 HIS A CA 1
ATOM 2290 C C . HIS A 1 298 ? 21.299 60.101 83.847 1.00 16.58 298 HIS A C 1
ATOM 2291 O O . HIS A 1 298 ? 21.836 60.563 84.858 1.00 12.42 298 HIS A O 1
ATOM 2298 N N . ARG A 1 299 ? 21.154 58.792 83.663 1.00 12.57 299 ARG A N 1
ATOM 2299 C CA . ARG A 1 299 ? 21.654 57.884 84.686 1.00 10.88 299 ARG A CA 1
ATOM 2300 C C . ARG A 1 299 ? 23.181 57.968 84.791 1.00 11.52 299 ARG A C 1
ATOM 2301 O O . ARG A 1 299 ? 23.727 58.016 85.903 1.00 12.13 299 ARG A O 1
ATOM 2309 N N . VAL A 1 300 ? 23.873 58.038 83.653 1.00 8.75 300 VAL A N 1
ATOM 2310 C CA . VAL A 1 300 ? 25.334 58.211 83.714 1.00 9.69 300 VAL A CA 1
ATOM 2311 C C . VAL A 1 300 ? 25.673 59.513 84.446 1.00 10.50 300 VAL A C 1
ATOM 2312 O O . VAL A 1 300 ? 26.558 59.543 85.307 1.00 12.28 300 VAL A O 1
ATOM 2316 N N . ALA A 1 301 ? 24.987 60.598 84.088 1.00 12.24 301 ALA A N 1
ATOM 2317 C CA . ALA A 1 301 ? 25.230 61.879 84.743 1.00 10.75 301 ALA A CA 1
ATOM 2318 C C . ALA A 1 301 ? 24.975 61.819 86.250 1.00 12.89 301 ALA A C 1
ATOM 2319 O O . ALA A 1 301 ? 25.741 62.389 87.023 1.00 13.89 301 ALA A O 1
ATOM 2321 N N . LYS A 1 302 ? 23.910 61.128 86.676 1.00 11.78 302 LYS A N 1
ATOM 2322 C CA . LYS A 1 302 ? 23.641 60.973 88.105 1.00 13.95 302 LYS A CA 1
ATOM 2323 C C . LYS A 1 302 ? 24.762 60.244 88.870 1.00 14.93 302 LYS A C 1
ATOM 2324 O O . LYS A 1 302 ? 25.091 60.625 90.000 1.00 9.93 302 LYS A O 1
ATOM 2330 N N . PHE A 1 303 ? 25.329 59.203 88.263 1.00 13.50 303 PHE A N 1
ATOM 2331 C CA . PHE A 1 303 ? 26.440 58.483 88.874 1.00 17.04 303 PHE A CA 1
ATOM 2332 C C . PHE A 1 303 ? 27.693 59.361 88.930 1.00 18.10 303 PHE A C 1
ATOM 2333 O O . PHE A 1 303 ? 28.392 59.385 89.930 1.00 14.82 303 PHE A O 1
ATOM 2341 N N . VAL A 1 304 ? 27.991 60.062 87.842 1.00 13.96 304 VAL A N 1
ATOM 2342 C CA . VAL A 1 304 ? 29.118 60.974 87.839 1.00 14.43 304 VAL A CA 1
ATOM 2343 C C . VAL A 1 304 ? 28.971 61.958 88.988 1.00 15.50 304 VAL A C 1
ATOM 2344 O O . VAL A 1 304 ? 29.890 62.140 89.781 1.00 12.82 304 VAL A O 1
ATOM 2348 N N . ALA A 1 305 ? 27.807 62.595 89.072 1.00 10.23 305 ALA A N 1
ATOM 2349 C CA . ALA A 1 305 ? 27.542 63.552 90.151 1.00 17.71 305 ALA A CA 1
ATOM 2350 C C . ALA A 1 305 ? 27.730 62.929 91.532 1.00 18.14 305 ALA A C 1
ATOM 2351 O O . ALA A 1 305 ? 28.324 63.548 92.439 1.00 14.10 305 ALA A O 1
ATOM 2353 N N A SER A 1 306 ? 27.239 61.701 91.703 0.50 10.12 306 SER A N 1
ATOM 2354 N N B SER A 1 306 ? 27.222 61.714 91.700 0.50 10.12 306 SER A N 1
ATOM 2355 C CA A SER A 1 306 ? 27.310 61.041 93.007 0.50 9.37 306 SER A CA 1
ATOM 2356 C CA B SER A 1 306 ? 27.319 61.050 92.988 0.50 9.37 306 SER A CA 1
ATOM 2357 C C A SER A 1 306 ? 28.751 60.734 93.385 0.50 9.40 306 SER A C 1
ATOM 2358 C C B SER A 1 306 ? 28.781 60.875 93.358 0.50 9.42 306 SER A C 1
ATOM 2359 O O A SER A 1 306 ? 29.105 60.743 94.563 0.50 12.68 306 SER A O 1
ATOM 2360 O O B SER A 1 306 ? 29.180 61.128 94.494 0.50 12.74 306 SER A O 1
ATOM 2365 N N . TYR A 1 307 ? 29.579 60.457 92.386 1.00 10.70 307 TYR A N 1
ATOM 2366 C CA . TYR A 1 307 ? 30.998 60.165 92.634 1.00 14.74 307 TYR A CA 1
ATOM 2367 C C . TYR A 1 307 ? 31.867 61.395 92.912 1.00 16.38 307 TYR A C 1
ATOM 2368 O O . TYR A 1 307 ? 33.020 61.265 93.341 1.00 13.53 307 TYR A O 1
ATOM 2385 N N . ILE A 1 309 ? 31.716 63.184 95.340 1.00 15.99 309 ILE A N 1
ATOM 2386 C CA . ILE A 1 309 ? 32.053 63.193 96.772 1.00 13.96 309 ILE A CA 1
ATOM 2387 C C . ILE A 1 309 ? 33.461 62.702 97.080 1.00 15.91 309 ILE A C 1
ATOM 2388 O O . ILE A 1 309 ? 34.032 63.084 98.107 1.00 16.27 309 ILE A O 1
ATOM 2393 N N . TYR A 1 310 ? 34.015 61.847 96.220 1.00 16.20 310 TYR A N 1
ATOM 2394 C CA . TYR A 1 310 ? 35.319 61.230 96.515 1.00 13.35 310 TYR A CA 1
ATOM 2395 C C . TYR A 1 310 ? 36.533 62.094 96.191 1.00 19.70 310 TYR A C 1
ATOM 2396 O O . TYR A 1 310 ? 37.669 61.689 96.457 1.00 20.02 310 TYR A O 1
ATOM 2405 N N . PHE A 1 311 ? 36.315 63.276 95.625 1.00 17.81 311 PHE A N 1
ATOM 2406 C CA . PHE A 1 311 ? 37.436 64.018 95.064 1.00 15.77 311 PHE A CA 1
ATOM 2407 C C . PHE A 1 311 ? 37.599 65.420 95.620 1.00 20.19 311 PHE A C 1
ATOM 2408 O O . PHE A 1 311 ? 36.703 66.252 95.494 1.00 18.20 311 PHE A O 1
ATOM 2416 N N . ASN A 1 312 ? 38.757 65.683 96.219 1.00 19.66 312 ASN A N 1
ATOM 2417 C CA . ASN A 1 312 ? 39.130 67.051 96.526 1.00 27.78 312 ASN A CA 1
ATOM 2418 C C . ASN A 1 312 ? 39.344 67.775 95.204 1.00 24.85 312 ASN A C 1
ATOM 2419 O O . ASN A 1 312 ? 38.882 68.897 95.005 1.00 28.89 312 ASN A O 1
ATOM 2424 N N . LYS A 1 313 ? 40.041 67.103 94.299 1.00 22.20 313 LYS A N 1
ATOM 2425 C CA . LYS A 1 313 ? 40.292 67.623 92.960 1.00 23.38 313 LYS A CA 1
ATOM 2426 C C . LYS A 1 313 ? 40.118 66.504 91.945 1.00 21.72 313 LYS A C 1
ATOM 2427 O O . LYS A 1 313 ? 40.909 65.557 91.906 1.00 21.94 313 LYS A O 1
ATOM 2433 N N . LEU A 1 314 ? 39.080 66.600 91.123 1.00 20.73 314 LEU A N 1
ATOM 2434 C CA . LEU A 1 314 ? 38.879 65.615 90.061 1.00 18.25 314 LEU A CA 1
ATOM 2435 C C . LEU A 1 314 ? 39.841 65.877 88.913 1.00 16.99 314 LEU A C 1
ATOM 2436 O O . LEU A 1 314 ? 39.841 66.976 88.364 1.00 19.27 314 LEU A O 1
ATOM 2441 N N . ASP A 1 315 ? 40.652 64.882 88.534 1.00 14.57 315 ASP A N 1
ATOM 2442 C CA . ASP A 1 315 ? 41.583 65.064 87.414 1.00 19.78 315 ASP A CA 1
ATOM 2443 C C . ASP A 1 315 ? 40.841 65.073 86.085 1.00 21.54 315 ASP A C 1
ATOM 2444 O O . ASP A 1 315 ? 41.082 65.935 85.235 1.00 20.76 315 ASP A O 1
ATOM 2449 N N . ALA A 1 316 ? 39.956 64.095 85.902 1.00 17.67 316 ALA A N 1
ATOM 2450 C CA . ALA A 1 316 ? 39.158 64.004 84.677 1.00 11.76 316 ALA A CA 1
ATOM 2451 C C . ALA A 1 316 ? 37.967 63.079 84.830 1.00 11.63 316 ALA A C 1
ATOM 2452 O O . ALA A 1 316 ? 37.983 62.151 85.650 1.00 14.22 316 ALA A O 1
ATOM 2454 N N . LEU A 1 317 ? 36.942 63.337 84.031 1.00 14.96 317 LEU A N 1
ATOM 2455 C CA . LEU A 1 317 ? 35.916 62.342 83.737 1.00 17.53 317 LEU A CA 1
ATOM 2456 C C . LEU A 1 317 ? 36.381 61.676 82.446 1.00 16.59 317 LEU A C 1
ATOM 2457 O O . LEU A 1 317 ? 36.725 62.379 81.490 1.00 15.87 317 LEU A O 1
ATOM 2462 N N . VAL A 1 318 ? 36.424 60.339 82.414 1.00 11.88 318 VAL A N 1
ATOM 2463 C CA . VAL A 1 318 ? 36.951 59.623 81.234 1.00 13.53 318 VAL A CA 1
ATOM 2464 C C . VAL A 1 318 ? 35.901 58.708 80.606 1.00 12.96 318 VAL A C 1
ATOM 2465 O O . VAL A 1 318 ? 35.335 57.863 81.304 1.00 13.31 318 VAL A O 1
ATOM 2469 N N . PHE A 1 319 ? 35.629 58.889 79.304 1.00 9.97 319 PHE A N 1
ATOM 2470 C CA . PHE A 1 319 ? 34.732 58.006 78.563 1.00 14.07 319 PHE A CA 1
ATOM 2471 C C . PHE A 1 319 ? 35.553 56.925 77.872 1.00 14.22 319 PHE A C 1
ATOM 2472 O O . PHE A 1 319 ? 36.615 57.204 77.310 1.00 14.11 319 PHE A O 1
ATOM 2480 N N . THR A 1 320 ? 35.054 55.699 77.889 1.00 14.38 320 THR A N 1
ATOM 2481 C CA . THR A 1 320 ? 35.725 54.608 77.208 1.00 10.79 320 THR A CA 1
ATOM 2482 C C . THR A 1 320 ? 34.678 53.559 76.821 1.00 13.52 320 THR A C 1
ATOM 2483 O O . THR A 1 320 ? 33.492 53.741 77.096 1.00 13.71 320 THR A O 1
ATOM 2487 N N . GLY A 1 321 ? 35.109 52.489 76.161 1.00 15.14 321 GLY A N 1
ATOM 2488 C CA . GLY A 1 321 ? 34.192 51.466 75.683 1.00 13.62 321 GLY A CA 1
ATOM 2489 C C . GLY A 1 321 ? 33.688 51.778 74.280 1.00 17.26 321 GLY A C 1
ATOM 2490 O O . GLY A 1 321 ? 33.927 52.866 73.760 1.00 16.13 321 GLY A O 1
ATOM 2491 N N . GLY A 1 322 ? 32.983 50.829 73.669 1.00 13.95 322 GLY A N 1
ATOM 2492 C CA . GLY A 1 322 ? 32.497 50.994 72.304 1.00 15.38 322 GLY A CA 1
ATOM 2493 C C . GLY A 1 322 ? 31.692 52.268 72.090 1.00 22.19 322 GLY A C 1
ATOM 2494 O O . GLY A 1 322 ? 31.835 52.954 71.071 1.00 20.09 322 GLY A O 1
ATOM 2495 N N . ILE A 1 323 ? 30.830 52.585 73.047 1.00 14.72 323 ILE A N 1
ATOM 2496 C CA . ILE A 1 323 ? 30.024 53.800 72.966 1.00 10.28 323 ILE A CA 1
ATOM 2497 C C . ILE A 1 323 ? 30.826 55.009 73.416 1.00 11.26 323 ILE A C 1
ATOM 2498 O O . ILE A 1 323 ? 30.826 56.050 72.756 1.00 14.31 323 ILE A O 1
ATOM 2503 N N . GLY A 1 324 ? 31.517 54.870 74.543 1.00 15.21 324 GLY A N 1
ATOM 2504 C CA . GLY A 1 324 ? 32.264 55.972 75.129 1.00 15.29 324 GLY A CA 1
ATOM 2505 C C . GLY A 1 324 ? 33.330 56.502 74.181 1.00 19.48 324 GLY A C 1
ATOM 2506 O O . GLY A 1 324 ? 33.588 57.712 74.120 1.00 13.84 324 GLY A O 1
ATOM 2507 N N . GLU A 1 325 ? 33.933 55.601 73.415 1.00 14.88 325 GLU A N 1
ATOM 2508 C CA . GLU A 1 325 ? 35.017 55.991 72.512 1.00 17.32 325 GLU A CA 1
ATOM 2509 C C . GLU A 1 325 ? 34.530 56.634 71.217 1.00 16.20 325 GLU A C 1
ATOM 2510 O O . GLU A 1 325 ? 35.244 57.427 70.605 1.00 14.56 325 GLU A O 1
ATOM 2516 N N . ASN A 1 326 ? 33.315 56.291 70.807 1.00 13.50 326 ASN A N 1
ATOM 2517 C CA . ASN A 1 326 ? 32.873 56.549 69.442 1.00 17.37 326 ASN A CA 1
ATOM 2518 C C . ASN A 1 326 ? 31.633 57.425 69.289 1.00 22.66 326 ASN A C 1
ATOM 2519 O O . ASN A 1 326 ? 31.458 58.069 68.258 1.00 20.99 326 ASN A O 1
ATOM 2524 N N . ALA A 1 327 ? 30.779 57.445 70.305 1.00 14.77 327 ALA A N 1
ATOM 2525 C CA . ALA A 1 327 ? 29.487 58.136 70.197 1.00 14.84 327 ALA A CA 1
ATOM 2526 C C . ALA A 1 327 ? 29.545 59.606 70.657 1.00 16.35 327 ALA A C 1
ATOM 2527 O O . ALA A 1 327 ? 29.248 59.906 71.801 1.00 13.67 327 ALA A O 1
ATOM 2529 N N . ALA A 1 328 ? 29.919 60.523 69.766 1.00 17.09 328 ALA A N 1
ATOM 2530 C CA . ALA A 1 328 ? 30.040 61.931 70.155 1.00 17.27 328 ALA A CA 1
ATOM 2531 C C . ALA A 1 328 ? 28.723 62.497 70.664 1.00 17.82 328 ALA A C 1
ATOM 2532 O O . ALA A 1 328 ? 28.710 63.302 71.585 1.00 14.14 328 ALA A O 1
ATOM 2534 N N . ASN A 1 329 ? 27.614 62.101 70.048 1.00 15.81 329 ASN A N 1
ATOM 2535 C CA . ASN A 1 329 ? 26.306 62.621 70.438 1.00 17.40 329 ASN A CA 1
ATOM 2536 C C . ASN A 1 329 ? 25.935 62.226 71.873 1.00 19.27 329 ASN A C 1
ATOM 2537 O O . ASN A 1 329 ? 25.312 62.994 72.613 1.00 13.31 329 ASN A O 1
ATOM 2542 N N . ILE A 1 330 ? 26.307 61.012 72.257 1.00 13.98 330 ILE A N 1
ATOM 2543 C CA . ILE A 1 330 ? 26.007 60.520 73.592 1.00 12.79 330 ILE A CA 1
ATOM 2544 C C . ILE A 1 330 ? 26.856 61.213 74.664 1.00 13.62 330 ILE A C 1
ATOM 2545 O O . ILE A 1 330 ? 26.359 61.578 75.722 1.00 12.58 330 ILE A O 1
ATOM 2550 N N . ARG A 1 331 ? 28.139 61.387 74.388 1.00 9.71 331 ARG A N 1
ATOM 2551 C CA . ARG A 1 331 ? 28.992 62.135 75.299 1.00 10.05 331 ARG A CA 1
ATOM 2552 C C . ARG A 1 331 ? 28.471 63.572 75.452 1.00 10.96 331 ARG A C 1
ATOM 2553 O O . ARG A 1 331 ? 28.425 64.104 76.553 1.00 11.29 331 ARG A O 1
ATOM 2561 N N . LYS A 1 332 ? 28.082 64.194 74.339 1.00 10.76 332 LYS A N 1
ATOM 2562 C CA . LYS A 1 332 ? 27.542 65.553 74.381 1.00 15.32 332 LYS A CA 1
ATOM 2563 C C . LYS A 1 332 ? 26.294 65.612 75.276 1.00 14.40 332 LYS A C 1
ATOM 2564 O O . LYS A 1 332 ? 26.105 66.542 76.052 1.00 15.07 332 LYS A O 1
ATOM 2570 N N . ASN A 1 333 ? 25.447 64.602 75.159 1.00 14.82 333 ASN A N 1
ATOM 2571 C CA . ASN A 1 333 ? 24.210 64.580 75.909 1.00 16.25 333 ASN A CA 1
ATOM 2572 C C . ASN A 1 333 ? 24.526 64.433 77.397 1.00 13.49 333 ASN A C 1
ATOM 2573 O O . ASN A 1 333 ? 24.003 65.169 78.231 1.00 12.71 333 ASN A O 1
ATOM 2578 N N . ILE A 1 334 ? 25.407 63.498 77.727 1.00 12.75 334 ILE A N 1
ATOM 2579 C CA . ILE A 1 334 ? 25.790 63.306 79.124 1.00 14.36 334 ILE A CA 1
ATOM 2580 C C . ILE A 1 334 ? 26.405 64.573 79.740 1.00 12.80 334 ILE A C 1
ATOM 2581 O O . ILE A 1 334 ? 26.057 64.967 80.847 1.00 14.03 334 ILE A O 1
ATOM 2586 N N . ILE A 1 335 ? 27.320 65.216 79.025 1.00 14.62 335 ILE A N 1
ATOM 2587 C CA . ILE A 1 335 ? 27.973 66.414 79.560 1.00 13.90 335 ILE A CA 1
ATOM 2588 C C . ILE A 1 335 ? 26.971 67.564 79.687 1.00 14.83 335 ILE A C 1
ATOM 2589 O O . ILE A 1 335 ? 27.011 68.363 80.634 1.00 16.34 335 ILE A O 1
ATOM 2594 N N . SER A 1 336 ? 26.057 67.644 78.729 1.00 15.77 336 SER A N 1
ATOM 2595 C CA . SER A 1 336 ? 24.960 68.601 78.806 1.00 18.34 336 SER A CA 1
ATOM 2596 C C . SER A 1 336 ? 24.242 68.497 80.154 1.00 19.86 336 SER A C 1
ATOM 2597 O O . SER A 1 336 ? 23.925 69.507 80.792 1.00 20.33 336 SER A O 1
ATOM 2600 N N . LYS A 1 337 ? 23.998 67.270 80.598 1.00 14.54 337 LYS A N 1
ATOM 2601 C CA . LYS A 1 337 ? 23.265 67.070 81.846 1.00 16.53 337 LYS A CA 1
ATOM 2602 C C . LYS A 1 337 ? 24.113 67.372 83.082 1.00 15.67 337 LYS A C 1
ATOM 2603 O O . LYS A 1 337 ? 23.597 67.446 84.190 1.00 16.22 337 LYS A O 1
ATOM 2609 N N . LEU A 1 338 ? 25.419 67.533 82.881 1.00 14.98 338 LEU A N 1
ATOM 2610 C CA . LEU A 1 338 ? 26.349 67.814 83.970 1.00 10.96 338 LEU A CA 1
ATOM 2611 C C . LEU A 1 338 ? 26.735 69.302 84.017 1.00 17.89 338 LEU A C 1
ATOM 2612 O O . LEU A 1 338 ? 27.673 69.685 84.703 1.00 19.02 338 LEU A O 1
ATOM 2617 N N . ALA A 1 339 ? 25.981 70.132 83.311 1.00 16.58 339 ALA A N 1
ATOM 2618 C CA . ALA A 1 339 ? 26.275 71.563 83.245 1.00 22.46 339 ALA A CA 1
ATOM 2619 C C . ALA A 1 339 ? 26.397 72.214 84.631 1.00 23.85 339 ALA A C 1
ATOM 2620 O O . ALA A 1 339 ? 27.295 73.017 84.860 1.00 20.19 339 ALA A O 1
ATOM 2622 N N . ASN A 1 340 ? 25.507 71.868 85.558 1.00 18.91 340 ASN A N 1
ATOM 2623 C CA . ASN A 1 340 ? 25.521 72.525 86.869 1.00 19.80 340 ASN A CA 1
ATOM 2624 C C . ASN A 1 340 ? 26.706 72.118 87.737 1.00 22.19 340 ASN A C 1
ATOM 2625 O O . ASN A 1 340 ? 26.942 72.706 88.799 1.00 22.38 340 ASN A O 1
ATOM 2630 N N . LEU A 1 341 ? 27.456 71.114 87.286 1.00 15.88 341 LEU A N 1
ATOM 2631 C CA . LEU A 1 341 ? 28.617 70.648 88.033 1.00 18.03 341 LEU A CA 1
ATOM 2632 C C . LEU A 1 341 ? 29.947 71.093 87.419 1.00 20.23 341 LEU A C 1
ATOM 2633 O O . LEU A 1 341 ? 30.997 70.556 87.768 1.00 21.33 341 LEU A O 1
ATOM 2638 N N . GLY A 1 342 ? 29.909 72.053 86.505 1.00 19.31 342 GLY A N 1
ATOM 2639 C CA . GLY A 1 342 ? 31.142 72.585 85.949 1.00 21.79 342 GLY A CA 1
ATOM 2640 C C . GLY A 1 342 ? 31.786 71.735 84.860 1.00 21.70 342 GLY A C 1
ATOM 2641 O O . GLY A 1 342 ? 33.007 71.746 84.718 1.00 18.06 342 GLY A O 1
ATOM 2642 N N . PHE A 1 343 ? 30.971 70.995 84.104 1.00 18.32 343 PHE A N 1
ATOM 2643 C CA . PHE A 1 343 ? 31.430 70.274 82.915 1.00 16.45 343 PHE A CA 1
ATOM 2644 C C . PHE A 1 343 ? 30.899 70.963 81.668 1.00 20.73 343 PHE A C 1
ATOM 2645 O O . PHE A 1 343 ? 29.716 71.307 81.593 1.00 15.69 343 PHE A O 1
ATOM 2661 N N . ILE A 1 345 ? 31.498 70.782 77.218 1.00 18.61 345 ILE A N 1
ATOM 2662 C CA . ILE A 1 345 ? 32.155 70.088 76.127 1.00 18.40 345 ILE A CA 1
ATOM 2663 C C . ILE A 1 345 ? 32.608 71.077 75.066 1.00 22.36 345 ILE A C 1
ATOM 2664 O O . ILE A 1 345 ? 32.022 72.151 74.925 1.00 23.93 345 ILE A O 1
ATOM 2669 N N . ASP A 1 346 ? 33.674 70.730 74.347 1.00 17.21 346 ASP A N 1
ATOM 2670 C CA . ASP A 1 346 ? 34.078 71.472 73.152 1.00 17.71 346 ASP A CA 1
ATOM 2671 C C . ASP A 1 346 ? 33.636 70.648 71.951 1.00 18.33 346 ASP A C 1
ATOM 2672 O O . ASP A 1 346 ? 34.066 69.501 71.777 1.00 12.89 346 ASP A O 1
ATOM 2677 N N . HIS A 1 347 ? 32.768 71.214 71.123 1.00 23.74 347 HIS A N 1
ATOM 2678 C CA . HIS A 1 347 ? 32.130 70.411 70.087 1.00 24.78 347 HIS A CA 1
ATOM 2679 C C . HIS A 1 347 ? 33.078 69.853 69.027 1.00 20.89 347 HIS A C 1
ATOM 2680 O O . HIS A 1 347 ? 32.954 68.697 68.640 1.00 17.53 347 HIS A O 1
ATOM 2687 N N . GLN A 1 348 ? 34.032 70.659 68.570 1.00 17.51 348 GLN A N 1
ATOM 2688 C CA . GLN A 1 348 ? 34.943 70.200 67.526 1.00 20.81 348 GLN A CA 1
ATOM 2689 C C . GLN A 1 348 ? 35.892 69.114 68.073 1.00 20.72 348 GLN A C 1
ATOM 2690 O O . GLN A 1 348 ? 36.148 68.110 67.412 1.00 20.76 348 GLN A O 1
ATOM 2696 N N . LYS A 1 349 ? 36.395 69.292 69.287 1.00 12.65 349 LYS A N 1
ATOM 2697 C CA . LYS A 1 349 ? 37.208 68.245 69.910 1.00 14.09 349 LYS A CA 1
ATOM 2698 C C . LYS A 1 349 ? 36.388 66.979 70.121 1.00 14.84 349 LYS A C 1
ATOM 2699 O O . LYS A 1 349 ? 36.851 65.876 69.848 1.00 14.86 349 LYS A O 1
ATOM 2705 N N . ASN A 1 350 ? 35.156 67.137 70.593 1.00 16.03 350 ASN A N 1
ATOM 2706 C CA . ASN A 1 350 ? 34.270 65.989 70.754 1.00 18.70 350 ASN A CA 1
ATOM 2707 C C . ASN A 1 350 ? 34.056 65.270 69.416 1.00 19.91 350 ASN A C 1
ATOM 2708 O O . ASN A 1 350 ? 34.057 64.041 69.353 1.00 15.50 350 ASN A O 1
ATOM 2713 N N . SER A 1 351 ? 33.903 66.037 68.342 1.00 19.47 351 SER A N 1
ATOM 2714 C CA . SER A 1 351 ? 33.579 65.450 67.044 1.00 19.80 351 SER A CA 1
ATOM 2715 C C . SER A 1 351 ? 34.660 64.490 66.574 1.00 21.98 351 SER A C 1
ATOM 2716 O O . SER A 1 351 ? 34.377 63.533 65.857 1.00 27.07 351 SER A O 1
ATOM 2719 N N . ASN A 1 352 ? 35.902 64.736 66.975 1.00 20.96 352 ASN A N 1
ATOM 2720 C CA . ASN A 1 352 ? 36.975 63.806 66.649 1.00 17.15 352 ASN A CA 1
ATOM 2721 C C . ASN A 1 352 ? 37.414 62.898 67.797 1.00 16.87 352 ASN A C 1
ATOM 2722 O O . ASN A 1 352 ? 38.488 62.296 67.735 1.00 18.23 352 ASN A O 1
ATOM 2727 N N . SER A 1 353 ? 36.597 62.807 68.845 1.00 13.91 353 SER A N 1
ATOM 2728 C CA . SER A 1 353 ? 36.935 61.944 69.986 1.00 14.14 353 SER A CA 1
ATOM 2729 C C . SER A 1 353 ? 38.388 62.140 70.424 1.00 19.98 353 SER A C 1
ATOM 2730 O O . SER A 1 353 ? 39.132 61.172 70.593 1.00 15.93 353 SER A O 1
ATOM 2733 N N . GLU A 1 354 ? 38.795 63.394 70.607 1.00 15.26 354 GLU A N 1
ATOM 2734 C CA . GLU A 1 354 ? 40.169 63.685 71.016 1.00 14.04 354 GLU A CA 1
ATOM 2735 C C . GLU A 1 354 ? 40.457 63.301 72.471 1.00 14.68 354 GLU A C 1
ATOM 2736 O O . GLU A 1 354 ? 39.549 62.997 73.250 1.00 12.19 354 GLU A O 1
ATOM 2742 N N . THR A 1 355 ? 41.733 63.308 72.832 1.00 17.09 355 THR A N 1
ATOM 2743 C CA . THR A 1 355 ? 42.121 62.917 74.185 1.00 16.37 355 THR A CA 1
ATOM 2744 C C . THR A 1 355 ? 41.409 63.780 75.206 1.00 17.85 355 THR A C 1
ATOM 2745 O O . THR A 1 355 ? 40.861 63.261 76.175 1.00 17.20 355 THR A O 1
ATOM 2749 N N . PHE A 1 356 ? 41.403 65.093 74.982 1.00 14.38 356 PHE A N 1
ATOM 2750 C CA . PHE A 1 356 ? 40.594 65.991 75.807 1.00 16.29 356 PHE A CA 1
ATOM 2751 C C . PHE A 1 356 ? 39.443 66.572 74.981 1.00 13.25 356 PHE A C 1
ATOM 2752 O O . PHE A 1 356 ? 39.662 67.051 73.866 1.00 14.43 356 PHE A O 1
ATOM 2760 N N . ILE A 1 357 ? 38.223 66.532 75.512 1.00 13.23 357 ILE A N 1
ATOM 2761 C CA . ILE A 1 357 ? 37.066 67.073 74.777 1.00 15.52 357 ILE A CA 1
ATOM 2762 C C . ILE A 1 357 ? 36.303 68.153 75.540 1.00 18.66 357 ILE A C 1
ATOM 2763 O O . ILE A 1 357 ? 35.222 68.568 75.119 1.00 18.48 357 ILE A O 1
ATOM 2768 N N . ASN A 1 358 ? 36.866 68.608 76.654 1.00 16.18 358 ASN A N 1
ATOM 2769 C CA . ASN A 1 358 ? 36.246 69.674 77.427 1.00 11.48 358 ASN A CA 1
ATOM 2770 C C . ASN A 1 358 ? 36.590 71.034 76.871 1.00 18.84 358 ASN A C 1
ATOM 2771 O O . ASN A 1 358 ? 37.609 71.213 76.199 1.00 15.99 358 ASN A O 1
ATOM 2776 N N A SER A 1 359 ? 35.740 72.011 77.139 0.60 17.52 359 SER A N 1
ATOM 2777 N N B SER A 1 359 ? 35.734 72.001 77.167 0.40 17.64 359 SER A N 1
ATOM 2778 C CA A SER A 1 359 ? 36.055 73.379 76.751 0.60 20.15 359 SER A CA 1
ATOM 2779 C CA B SER A 1 359 ? 35.981 73.386 76.802 0.40 20.45 359 SER A CA 1
ATOM 2780 C C A SER A 1 359 ? 36.899 74.035 77.841 0.60 23.93 359 SER A C 1
ATOM 2781 C C B SER A 1 359 ? 36.819 74.058 77.892 0.40 23.27 359 SER A C 1
ATOM 2782 O O A SER A 1 359 ? 37.323 73.383 78.796 0.60 21.10 359 SER A O 1
ATOM 2783 O O B SER A 1 359 ? 37.175 73.431 78.890 0.40 20.92 359 SER A O 1
ATOM 2788 N N . LYS A 1 360 ? 37.128 75.334 77.692 1.00 23.26 360 LYS A N 1
ATOM 2789 C CA . LYS A 1 360 ? 37.980 76.088 78.594 1.00 21.34 360 LYS A CA 1
ATOM 2790 C C . LYS A 1 360 ? 37.529 76.104 80.062 1.00 26.16 360 LYS A C 1
ATOM 2791 O O . LYS A 1 360 ? 38.329 75.906 80.973 1.00 29.63 360 LYS A O 1
ATOM 2797 N N . ASN A 1 361 ? 36.257 76.363 80.306 1.00 20.80 361 ASN A N 1
ATOM 2798 C CA . ASN A 1 361 ? 35.821 76.468 81.696 1.00 30.64 361 ASN A CA 1
ATOM 2799 C C . ASN A 1 361 ? 35.107 75.190 82.115 1.00 32.43 361 ASN A C 1
ATOM 2800 O O . ASN A 1 361 ? 33.875 75.114 82.104 1.00 32.89 361 ASN A O 1
ATOM 2805 N N . SER A 1 362 ? 35.892 74.179 82.463 1.00 23.18 362 SER A N 1
ATOM 2806 C CA . SER A 1 362 ? 35.342 72.850 82.677 1.00 17.95 362 SER A CA 1
ATOM 2807 C C . SER A 1 362 ? 36.350 71.963 83.358 1.00 19.51 362 SER A C 1
ATOM 2808 O O . SER A 1 362 ? 37.551 72.137 83.180 1.00 16.64 362 SER A O 1
ATOM 2811 N N . HIS A 1 363 ? 35.858 71.018 84.149 1.00 18.11 363 HIS A N 1
ATOM 2812 C CA . HIS A 1 363 ? 36.647 69.852 84.509 1.00 16.38 363 HIS A CA 1
ATOM 2813 C C . HIS A 1 363 ? 37.150 69.211 83.229 1.00 17.39 363 HIS A C 1
ATOM 2814 O O . HIS A 1 363 ? 36.507 69.316 82.183 1.00 14.15 363 HIS A O 1
ATOM 2821 N N . ASN A 1 364 ? 38.284 68.524 83.309 1.00 16.85 364 ASN A N 1
ATOM 2822 C CA . ASN A 1 364 ? 38.767 67.761 82.163 1.00 18.94 364 ASN A CA 1
ATOM 2823 C C . ASN A 1 364 ? 37.793 66.660 81.818 1.00 13.47 364 ASN A C 1
ATOM 2824 O O . ASN A 1 364 ? 37.272 65.979 82.712 1.00 15.45 364 ASN A O 1
ATOM 2829 N N . ILE A 1 365 ? 37.564 66.474 80.520 1.00 17.11 365 ILE A N 1
ATOM 2830 C CA . ILE A 1 365 ? 36.751 65.381 80.021 1.00 15.66 365 ILE A CA 1
ATOM 2831 C C . ILE A 1 365 ? 37.572 64.707 78.932 1.00 16.09 365 ILE A C 1
ATOM 2832 O O . ILE A 1 365 ? 38.066 65.371 78.027 1.00 13.60 365 ILE A O 1
ATOM 2845 N N . VAL A 1 367 ? 38.591 61.141 76.340 1.00 14.06 367 VAL A N 1
ATOM 2846 C CA . VAL A 1 367 ? 38.248 59.896 75.687 1.00 15.41 367 VAL A CA 1
ATOM 2847 C C . VAL A 1 367 ? 39.527 59.075 75.601 1.00 18.25 367 VAL A C 1
ATOM 2848 O O . VAL A 1 367 ? 40.522 59.520 75.028 1.00 15.55 367 VAL A O 1
ATOM 2852 N N . ILE A 1 368 ? 39.497 57.876 76.170 1.00 15.48 368 ILE A N 1
ATOM 2853 C CA . ILE A 1 368 ? 40.656 56.993 76.160 1.00 14.75 368 ILE A CA 1
ATOM 2854 C C . ILE A 1 368 ? 40.183 55.613 75.731 1.00 17.91 368 ILE A C 1
ATOM 2855 O O . ILE A 1 368 ? 39.222 55.079 76.288 1.00 17.46 368 ILE A O 1
ATOM 2860 N N . ALA A 1 369 ? 40.831 55.044 74.727 1.00 15.33 369 ALA A N 1
ATOM 2861 C CA . ALA A 1 369 ? 40.416 53.747 74.207 1.00 16.02 369 ALA A CA 1
ATOM 2862 C C . ALA A 1 369 ? 40.795 52.669 75.204 1.00 15.08 369 ALA A C 1
ATOM 2863 O O . ALA A 1 369 ? 41.914 52.653 75.705 1.00 15.49 369 ALA A O 1
ATOM 2865 N N . THR A 1 370 ? 39.874 51.770 75.507 1.00 13.92 370 THR A N 1
ATOM 2866 C CA . THR A 1 370 ? 40.223 50.681 76.410 1.00 18.87 370 THR A CA 1
ATOM 2867 C C . THR A 1 370 ? 40.848 49.534 75.607 1.00 23.92 370 THR A C 1
ATOM 2868 O O . THR A 1 370 ? 40.679 49.448 74.391 1.00 18.03 370 THR A O 1
ATOM 2872 N N . ASN A 1 371 ? 41.595 48.668 76.281 1.00 18.69 371 ASN A N 1
ATOM 2873 C CA . ASN A 1 371 ? 42.232 47.544 75.600 1.00 19.93 371 ASN A CA 1
ATOM 2874 C C . ASN A 1 371 ? 42.405 46.437 76.629 1.00 16.91 371 ASN A C 1
ATOM 2875 O O . ASN A 1 371 ? 43.481 46.252 77.191 1.00 17.67 371 ASN A O 1
ATOM 2880 N N . GLU A 1 372 ? 41.315 45.739 76.911 1.00 13.09 372 GLU A N 1
ATOM 2881 C CA . GLU A 1 372 ? 41.310 44.762 77.990 1.00 17.43 372 GLU A CA 1
ATOM 2882 C C . GLU A 1 372 ? 42.221 43.585 77.657 1.00 17.66 372 GLU A C 1
ATOM 2883 O O . GLU A 1 372 ? 42.810 42.992 78.542 1.00 18.10 372 GLU A O 1
ATOM 2889 N N . GLU A 1 373 ? 42.328 43.245 76.375 1.00 16.21 373 GLU A N 1
ATOM 2890 C CA . GLU A 1 373 ? 43.166 42.116 75.976 1.00 19.95 373 GLU A CA 1
ATOM 2891 C C . GLU A 1 373 ? 44.631 42.443 76.246 1.00 17.13 373 GLU A C 1
ATOM 2892 O O . GLU A 1 373 ? 45.375 41.605 76.738 1.00 19.23 373 GLU A O 1
ATOM 2898 N N . LEU A 1 374 ? 45.040 43.668 75.934 1.00 22.26 374 LEU A N 1
ATOM 2899 C CA . LEU A 1 374 ? 46.397 44.114 76.264 1.00 20.91 374 LEU A CA 1
ATOM 2900 C C . LEU A 1 374 ? 46.640 44.101 77.772 1.00 18.05 374 LEU A C 1
ATOM 2901 O O . LEU A 1 374 ? 47.710 43.713 78.236 1.00 23.24 374 LEU A O 1
ATOM 2914 N N . ILE A 1 376 ? 45.207 42.201 80.003 1.00 17.13 376 ILE A N 1
ATOM 2915 C CA . ILE A 1 376 ? 45.348 40.815 80.418 1.00 17.07 376 ILE A CA 1
ATOM 2916 C C . ILE A 1 376 ? 46.750 40.308 80.061 1.00 21.40 376 ILE A C 1
ATOM 2917 O O . ILE A 1 376 ? 47.373 39.596 80.846 1.00 19.39 376 ILE A O 1
ATOM 2922 N N . ALA A 1 377 ? 47.251 40.689 78.886 1.00 19.73 377 ALA A N 1
ATOM 2923 C CA . ALA A 1 377 ? 48.598 40.288 78.467 1.00 21.22 377 ALA A CA 1
ATOM 2924 C C . ALA A 1 377 ? 49.661 40.885 79.383 1.00 23.77 377 ALA A C 1
ATOM 2925 O O . ALA A 1 377 ? 50.640 40.221 79.722 1.00 28.15 377 ALA A O 1
ATOM 2927 N N . GLN A 1 378 ? 49.462 42.137 79.793 1.00 20.06 378 GLN A N 1
ATOM 2928 C CA . GLN A 1 378 ? 50.403 42.793 80.703 1.00 22.04 378 GLN A CA 1
ATOM 2929 C C . GLN A 1 378 ? 50.379 42.184 82.101 1.00 22.86 378 GLN A C 1
ATOM 2930 O O . GLN A 1 378 ? 51.427 42.014 82.732 1.00 23.85 378 GLN A O 1
ATOM 2936 N N . GLU A 1 379 ? 49.180 41.878 82.596 1.00 22.96 379 GLU A N 1
ATOM 2937 C CA . GLU A 1 379 ? 49.035 41.223 83.894 1.00 19.88 379 GLU A CA 1
ATOM 2938 C C . GLU A 1 379 ? 49.710 39.860 83.893 1.00 24.56 379 GLU A C 1
ATOM 2939 O O . GLU A 1 379 ? 50.311 39.437 84.884 1.00 29.25 379 GLU A O 1
ATOM 2945 N N . THR A 1 380 ? 49.588 39.166 82.770 1.00 22.34 380 THR A N 1
ATOM 2946 C CA . THR A 1 380 ? 50.149 37.825 82.630 1.00 22.11 380 THR A CA 1
ATOM 2947 C C . THR A 1 380 ? 51.678 37.882 82.583 1.00 27.49 380 THR A C 1
ATOM 2948 O O . THR A 1 380 ? 52.355 37.182 83.331 1.00 32.33 380 THR A O 1
ATOM 2952 N N . GLN A 1 381 ? 52.207 38.736 81.716 1.00 26.07 381 GLN A N 1
ATOM 2953 C CA . GLN A 1 381 ? 53.646 38.962 81.613 1.00 32.31 381 GLN A CA 1
ATOM 2954 C C . GLN A 1 381 ? 54.265 39.270 82.983 1.00 35.37 381 GLN A C 1
ATOM 2955 O O . GLN A 1 381 ? 55.353 38.793 83.314 1.00 39.06 381 GLN A O 1
ATOM 2961 N N . ASN A 1 382 ? 53.560 40.067 83.777 1.00 35.80 382 ASN A N 1
ATOM 2962 C CA . ASN A 1 382 ? 54.048 40.477 85.084 1.00 36.49 382 ASN A CA 1
ATOM 2963 C C . ASN A 1 382 ? 54.312 39.301 86.022 1.00 38.91 382 ASN A C 1
ATOM 2964 O O . ASN A 1 382 ? 55.138 39.401 86.926 1.00 45.74 382 ASN A O 1
ATOM 2969 N N . LEU A 1 383 ? 53.623 38.188 85.794 1.00 32.29 383 LEU A N 1
ATOM 2970 C CA . LEU A 1 383 ? 53.721 37.034 86.685 1.00 35.32 383 LEU A CA 1
ATOM 2971 C C . LEU A 1 383 ? 54.627 35.901 86.197 1.00 40.42 383 LEU A C 1
ATOM 2972 O O . LEU A 1 383 ? 54.767 34.894 86.888 1.00 42.59 383 LEU A O 1
ATOM 2977 N N . ILE A 1 384 ? 55.227 36.044 85.020 1.00 45.80 384 ILE A N 1
ATOM 2978 C CA . ILE A 1 384 ? 56.036 34.958 84.462 1.00 46.83 384 ILE A CA 1
ATOM 2979 C C . ILE A 1 384 ? 57.512 35.327 84.329 1.00 56.57 384 ILE A C 1
ATOM 2980 O O . ILE A 1 384 ? 58.014 36.189 85.048 1.00 57.48 384 ILE A O 1
ATOM 2993 N N . SER B 1 2 ? -13.500 74.439 114.122 1.00 35.81 2 SER B N 1
ATOM 2994 C CA . SER B 1 2 ? -13.547 73.166 113.402 1.00 34.44 2 SER B CA 1
ATOM 2995 C C . SER B 1 2 ? -12.257 72.354 113.579 1.00 26.92 2 SER B C 1
ATOM 2996 O O . SER B 1 2 ? -11.158 72.906 113.584 1.00 26.38 2 SER B O 1
ATOM 2998 N N . GLU B 1 3 ? -12.386 71.040 113.723 1.00 25.97 3 GLU B N 1
ATOM 2999 C CA . GLU B 1 3 ? -11.200 70.195 113.820 1.00 21.48 3 GLU B CA 1
ATOM 3000 C C . GLU B 1 3 ? -11.234 69.118 112.762 1.00 20.53 3 GLU B C 1
ATOM 3001 O O . GLU B 1 3 ? -12.306 68.746 112.276 1.00 21.58 3 GLU B O 1
ATOM 3007 N N . ILE B 1 4 ? -10.047 68.630 112.407 1.00 19.21 4 ILE B N 1
ATOM 3008 C CA . ILE B 1 4 ? -9.893 67.543 111.460 1.00 19.21 4 ILE B CA 1
ATOM 3009 C C . ILE B 1 4 ? -9.266 66.372 112.199 1.00 17.13 4 ILE B C 1
ATOM 3010 O O . ILE B 1 4 ? -8.247 66.536 112.867 1.00 18.38 4 ILE B O 1
ATOM 3015 N N . LEU B 1 5 ? -9.885 65.202 112.096 1.00 16.72 5 LEU B N 1
ATOM 3016 C CA . LEU B 1 5 ? -9.295 63.984 112.624 1.00 19.14 5 LEU B CA 1
ATOM 3017 C C . LEU B 1 5 ? -8.333 63.449 111.567 1.00 20.33 5 LEU B C 1
ATOM 3018 O O . LEU B 1 5 ? -8.746 63.132 110.458 1.00 20.76 5 LEU B O 1
ATOM 3023 N N . VAL B 1 6 ? -7.051 63.367 111.898 1.00 15.69 6 VAL B N 1
ATOM 3024 C CA . VAL B 1 6 ? -6.056 62.899 110.936 1.00 11.74 6 VAL B CA 1
ATOM 3025 C C . VAL B 1 6 ? -5.576 61.505 111.306 1.00 13.56 6 VAL B C 1
ATOM 3026 O O . VAL B 1 6 ? -5.186 61.264 112.450 1.00 18.65 6 VAL B O 1
ATOM 3030 N N . LEU B 1 7 ? -5.609 60.586 110.347 1.00 12.43 7 LEU B N 1
ATOM 3031 C CA . LEU B 1 7 ? -5.263 59.191 110.623 1.00 12.13 7 LEU B CA 1
ATOM 3032 C C . LEU B 1 7 ? -4.117 58.665 109.775 1.00 16.36 7 LEU B C 1
ATOM 3033 O O . LEU B 1 7 ? -3.976 59.019 108.607 1.00 15.84 7 LEU B O 1
ATOM 3038 N N . ASN B 1 8 ? -3.300 57.807 110.373 1.00 12.94 8 ASN B N 1
ATOM 3039 C CA . ASN B 1 8 ? -2.346 57.017 109.616 1.00 13.41 8 ASN B CA 1
ATOM 3040 C C . ASN B 1 8 ? -2.498 55.571 110.063 1.00 20.92 8 ASN B C 1
ATOM 3041 O O . ASN B 1 8 ? -1.999 55.179 111.120 1.00 19.79 8 ASN B O 1
ATOM 3046 N N . CYS B 1 9 ? -3.218 54.785 109.270 1.00 19.01 9 CYS B N 1
ATOM 3047 C CA . CYS B 1 9 ? -3.532 53.413 109.657 1.00 19.96 9 CYS B CA 1
ATOM 3048 C C . CYS B 1 9 ? -2.497 52.443 109.103 1.00 23.35 9 CYS B C 1
ATOM 3049 O O . CYS B 1 9 ? -2.219 52.433 107.908 1.00 28.55 9 CYS B O 1
ATOM 3052 N N . GLY B 1 10 ? -1.915 51.653 110.000 1.00 19.77 10 GLY B N 1
ATOM 3053 C CA . GLY B 1 10 ? -0.924 50.650 109.658 1.00 23.49 10 GLY B CA 1
ATOM 3054 C C . GLY B 1 10 ? -1.454 49.252 109.921 1.00 28.00 10 GLY B C 1
ATOM 3055 O O . GLY B 1 10 ? -2.568 49.085 110.423 1.00 24.67 10 GLY B O 1
ATOM 3056 N N . SER B 1 11 ? -0.662 48.240 109.585 1.00 32.09 11 SER B N 1
ATOM 3057 C CA . SER B 1 11 ? -1.121 46.857 109.715 1.00 29.32 11 SER B CA 1
ATOM 3058 C C . SER B 1 11 ? -1.548 46.515 111.142 1.00 29.87 11 SER B C 1
ATOM 3059 O O . SER B 1 11 ? -2.513 45.782 111.346 1.00 35.34 11 SER B O 1
ATOM 3062 N N . SER B 1 12 ? -0.846 47.057 112.133 1.00 27.29 12 SER B N 1
ATOM 3063 C CA . SER B 1 12 ? -1.222 46.798 113.520 1.00 30.25 12 SER B CA 1
ATOM 3064 C C . SER B 1 12 ? -1.191 48.058 114.376 1.00 26.01 12 SER B C 1
ATOM 3065 O O . SER B 1 12 ? -1.025 47.988 115.591 1.00 21.78 12 SER B O 1
ATOM 3068 N N . SER B 1 13 ? -1.359 49.215 113.746 1.00 27.00 13 SER B N 1
ATOM 3069 C CA . SER B 1 13 ? -1.312 50.461 114.489 1.00 24.31 13 SER B CA 1
ATOM 3070 C C . SER B 1 13 ? -2.177 51.510 113.830 1.00 23.36 13 SER B C 1
ATOM 3071 O O . SER B 1 13 ? -2.406 51.467 112.620 1.00 23.35 13 SER B O 1
ATOM 3074 N N . VAL B 1 14 ? -2.650 52.454 114.634 1.00 24.86 14 VAL B N 1
ATOM 3075 C CA . VAL B 1 14 ? -3.348 53.619 114.124 1.00 22.06 14 VAL B CA 1
ATOM 3076 C C . VAL B 1 14 ? -2.807 54.843 114.842 1.00 21.01 14 VAL B C 1
ATOM 3077 O O . VAL B 1 14 ? -2.952 54.976 116.055 1.00 20.26 14 VAL B O 1
ATOM 3081 N N . LYS B 1 15 ? -2.175 55.727 114.081 1.00 18.72 15 LYS B N 1
ATOM 3082 C CA . LYS B 1 15 ? -1.693 56.984 114.608 1.00 18.64 15 LYS B CA 1
ATOM 3083 C C . LYS B 1 15 ? -2.765 58.035 114.332 1.00 24.61 15 LYS B C 1
ATOM 3084 O O . LYS B 1 15 ? -3.306 58.101 113.230 1.00 22.14 15 LYS B O 1
ATOM 3090 N N . PHE B 1 16 ? -3.095 58.851 115.326 1.00 21.11 16 PHE B N 1
ATOM 3091 C CA . PHE B 1 16 ? -4.140 59.837 115.114 1.00 16.60 16 PHE B CA 1
ATOM 3092 C C . PHE B 1 16 ? -3.801 61.191 115.704 1.00 17.82 16 PHE B C 1
ATOM 3093 O O . PHE B 1 16 ? -2.984 61.307 116.613 1.00 17.75 16 PHE B O 1
ATOM 3101 N N . ALA B 1 17 ? -4.449 62.216 115.177 1.00 16.32 17 ALA B N 1
ATOM 3102 C CA . ALA B 1 17 ? -4.269 63.559 115.684 1.00 19.33 17 ALA B CA 1
ATOM 3103 C C . ALA B 1 17 ? -5.505 64.379 115.363 1.00 19.77 17 ALA B C 1
ATOM 3104 O O . ALA B 1 17 ? -6.115 64.221 114.309 1.00 17.45 17 ALA B O 1
ATOM 3106 N N . LEU B 1 18 ? -5.871 65.243 116.301 1.00 15.37 18 LEU B N 1
ATOM 3107 C CA . LEU B 1 18 ? -6.994 66.143 116.147 1.00 17.35 18 LEU B CA 1
ATOM 3108 C C . LEU B 1 18 ? -6.413 67.524 115.942 1.00 22.71 18 LEU B C 1
ATOM 3109 O O . LEU B 1 18 ? -5.776 68.070 116.838 1.00 22.69 18 LEU B O 1
ATOM 3114 N N . ILE B 1 19 ? -6.631 68.091 114.763 1.00 17.35 19 ILE B N 1
ATOM 3115 C CA . ILE B 1 19 ? -5.968 69.332 114.400 1.00 21.51 19 ILE B CA 1
ATOM 3116 C C . ILE B 1 19 ? -6.956 70.406 113.980 1.00 22.74 19 ILE B C 1
ATOM 3117 O O . ILE B 1 19 ? -7.901 70.147 113.235 1.00 23.84 19 ILE B O 1
ATOM 3122 N N . ASN B 1 20 ? -6.742 71.615 114.484 1.00 21.98 20 ASN B N 1
ATOM 3123 C CA . ASN B 1 20 ? -7.543 72.759 114.072 1.00 22.17 20 ASN B CA 1
ATOM 3124 C C . ASN B 1 20 ? -6.839 73.424 112.896 1.00 25.09 20 ASN B C 1
ATOM 3125 O O . ASN B 1 20 ? -5.773 74.011 113.061 1.00 31.76 20 ASN B O 1
ATOM 3130 N N . PRO B 1 21 ? -7.428 73.322 111.696 1.00 26.00 21 PRO B N 1
ATOM 3131 C CA . PRO B 1 21 ? -6.783 73.826 110.479 1.00 30.11 21 PRO B CA 1
ATOM 3132 C C . PRO B 1 21 ? -6.685 75.355 110.502 1.00 31.88 21 PRO B C 1
ATOM 3133 O O . PRO B 1 21 ? -5.801 75.927 109.877 1.00 30.06 21 PRO B O 1
ATOM 3137 N N . HIS B 1 22 ? -7.586 76.009 111.221 1.00 41.02 22 HIS B N 1
ATOM 3138 C CA . HIS B 1 22 ? -7.585 77.469 111.256 1.00 51.65 22 HIS B CA 1
ATOM 3139 C C . HIS B 1 22 ? -6.468 78.028 112.139 1.00 44.92 22 HIS B C 1
ATOM 3140 O O . HIS B 1 22 ? -5.849 79.027 111.795 1.00 48.88 22 HIS B O 1
ATOM 3147 N N . THR B 1 23 ? -6.191 77.360 113.256 1.00 38.49 23 THR B N 1
ATOM 3148 C CA . THR B 1 23 ? -5.111 77.767 114.155 1.00 36.11 23 THR B CA 1
ATOM 3149 C C . THR B 1 23 ? -3.816 76.984 113.933 1.00 35.57 23 THR B C 1
ATOM 3150 O O . THR B 1 23 ? -2.762 77.369 114.438 1.00 35.85 23 THR B O 1
ATOM 3154 N N . SER B 1 24 ? -3.908 75.877 113.197 1.00 29.46 24 SER B N 1
ATOM 3155 C CA . SER B 1 24 ? -2.773 74.973 112.988 1.00 29.78 24 SER B CA 1
ATOM 3156 C C . SER B 1 24 ? -2.350 74.255 114.271 1.00 33.26 24 SER B C 1
ATOM 3157 O O . SER B 1 24 ? -1.256 73.693 114.354 1.00 35.21 24 SER B O 1
ATOM 3160 N N . GLN B 1 25 ? -3.217 74.267 115.276 1.00 29.51 25 GLN B N 1
ATOM 3161 C CA . GLN B 1 25 ? -2.885 73.615 116.537 1.00 25.44 25 GLN B CA 1
ATOM 3162 C C . GLN B 1 25 ? -3.291 72.145 116.560 1.00 25.91 25 GLN B C 1
ATOM 3163 O O . GLN B 1 25 ? -4.348 71.768 116.042 1.00 26.91 25 GLN B O 1
ATOM 3169 N N . SER B 1 26 ? -2.421 71.332 117.148 1.00 25.39 26 SER B N 1
ATOM 3170 C CA . SER B 1 26 ? -2.688 69.930 117.413 1.00 33.16 26 SER B CA 1
ATOM 3171 C C . SER B 1 26 ? -3.200 69.785 118.842 1.00 34.86 26 SER B C 1
ATOM 3172 O O . SER B 1 26 ? -2.442 69.932 119.801 1.00 35.42 26 SER B O 1
ATOM 3175 N N . LEU B 1 27 ? -4.491 69.498 118.969 1.00 29.59 27 LEU B N 1
ATOM 3176 C CA . LEU B 1 27 ? -5.170 69.443 120.258 1.00 31.06 27 LEU B CA 1
ATOM 3177 C C . LEU B 1 27 ? -4.955 68.113 120.980 1.00 25.97 27 LEU B C 1
ATOM 3178 O O . LEU B 1 27 ? -4.792 68.064 122.205 1.00 27.07 27 LEU B O 1
ATOM 3183 N N . VAL B 1 28 ? -4.981 67.032 120.209 1.00 23.82 28 VAL B N 1
ATOM 3184 C CA . VAL B 1 28 ? -4.809 65.688 120.742 1.00 20.53 28 VAL B CA 1
ATOM 3185 C C . VAL B 1 28 ? -4.036 64.884 119.723 1.00 24.53 28 VAL B C 1
ATOM 3186 O O . VAL B 1 28 ? -4.290 64.998 118.522 1.00 21.45 28 VAL B O 1
ATOM 3190 N N . THR B 1 29 ? -3.065 64.105 120.191 1.00 23.95 29 THR B N 1
ATOM 3191 C CA . THR B 1 29 ? -2.386 63.145 119.326 1.00 18.92 29 THR B CA 1
ATOM 3192 C C . THR B 1 29 ? -2.407 61.822 120.055 1.00 16.80 29 THR B C 1
ATOM 3193 O O . THR B 1 29 ? -2.641 61.775 121.259 1.00 18.69 29 THR B O 1
ATOM 3197 N N . GLY B 1 30 ? -2.146 60.740 119.340 1.00 18.96 30 GLY B N 1
ATOM 3198 C CA . GLY B 1 30 ? -2.267 59.445 119.965 1.00 19.32 30 GLY B CA 1
ATOM 3199 C C . GLY B 1 30 ? -1.839 58.343 119.039 1.00 19.61 30 GLY B C 1
ATOM 3200 O O . GLY B 1 30 ? -1.569 58.575 117.865 1.00 21.80 30 GLY B O 1
ATOM 3201 N N . LEU B 1 31 ? -1.782 57.134 119.579 1.00 18.03 31 LEU B N 1
ATOM 3202 C CA . LEU B 1 31 ? -1.320 55.995 118.817 1.00 21.03 31 LEU B CA 1
ATOM 3203 C C . LEU B 1 31 ? -1.867 54.732 119.434 1.00 19.05 31 LEU B C 1
ATOM 3204 O O . LEU B 1 31 ? -1.670 54.471 120.627 1.00 17.79 31 LEU B O 1
ATOM 3209 N N . ALA B 1 32 ? -2.584 53.967 118.623 1.00 17.61 32 ALA B N 1
ATOM 3210 C CA . ALA B 1 32 ? -2.970 52.618 118.988 1.00 16.71 32 ALA B CA 1
ATOM 3211 C C . ALA B 1 32 ? -1.894 51.726 118.410 1.00 23.68 32 ALA B C 1
ATOM 3212 O O . ALA B 1 32 ? -1.518 51.895 117.256 1.00 23.43 32 ALA B O 1
ATOM 3214 N N . GLU B 1 33 ? -1.376 50.797 119.209 1.00 22.48 33 GLU B N 1
ATOM 3215 C CA . GLU B 1 33 ? -0.385 49.852 118.707 1.00 23.65 33 GLU B CA 1
ATOM 3216 C C . GLU B 1 33 ? -0.590 48.429 119.244 1.00 25.92 33 GLU B C 1
ATOM 3217 O O . GLU B 1 33 ? -1.362 48.203 120.179 1.00 22.20 33 GLU B O 1
ATOM 3223 N N . ASN B 1 34 ? 0.102 47.474 118.634 1.00 25.79 34 ASN B N 1
ATOM 3224 C CA . ASN B 1 34 ? -0.020 46.070 119.010 1.00 23.67 34 ASN B CA 1
ATOM 3225 C C . ASN B 1 34 ? -1.460 45.596 118.851 1.00 19.40 34 ASN B C 1
ATOM 3226 O O . ASN B 1 34 ? -1.934 44.739 119.592 1.00 27.01 34 ASN B O 1
ATOM 3231 N N . ILE B 1 35 ? -2.158 46.165 117.878 1.00 19.74 35 ILE B N 1
ATOM 3232 C CA . ILE B 1 35 ? -3.547 45.803 117.621 1.00 18.08 35 ILE B CA 1
ATOM 3233 C C . ILE B 1 35 ? -3.652 44.324 117.249 1.00 31.36 35 ILE B C 1
ATOM 3234 O O . ILE B 1 35 ? -2.806 43.794 116.524 1.00 29.70 35 ILE B O 1
ATOM 3239 N N . ALA B 1 36 ? -4.691 43.667 117.756 1.00 27.36 36 ALA B N 1
ATOM 3240 C CA . ALA B 1 36 ? -4.911 42.238 117.526 1.00 32.34 36 ALA B CA 1
ATOM 3241 C C . ALA B 1 36 ? -3.862 41.356 118.214 1.00 35.29 36 ALA B C 1
ATOM 3242 O O . ALA B 1 36 ? -3.573 40.243 117.766 1.00 37.09 36 ALA B O 1
ATOM 3244 N N . THR B 1 37 ? -3.298 41.864 119.306 1.00 32.91 37 THR B N 1
ATOM 3245 C CA . THR B 1 37 ? -2.413 41.087 120.154 1.00 34.46 37 THR B CA 1
ATOM 3246 C C . THR B 1 37 ? -2.858 41.322 121.581 1.00 36.36 37 THR B C 1
ATOM 3247 O O . THR B 1 37 ? -3.720 42.161 121.833 1.00 30.40 37 THR B O 1
ATOM 3251 N N . LYS B 1 38 ? -2.271 40.592 122.521 1.00 34.61 38 LYS B N 1
ATOM 3252 C CA . LYS B 1 38 ? -2.611 40.777 123.922 1.00 30.77 38 LYS B CA 1
ATOM 3253 C C . LYS B 1 38 ? -2.037 42.087 124.450 1.00 27.09 38 LYS B C 1
ATOM 3254 O O . LYS B 1 38 ? -2.400 42.532 125.537 1.00 25.56 38 LYS B O 1
ATOM 3260 N N . ASN B 1 39 ? -1.127 42.686 123.687 1.00 27.11 39 ASN B N 1
ATOM 3261 C CA . ASN B 1 39 ? -0.456 43.909 124.112 1.00 25.73 39 ASN B CA 1
ATOM 3262 C C . ASN B 1 39 ? -1.082 45.176 123.541 1.00 24.74 39 ASN B C 1
ATOM 3263 O O . ASN B 1 39 ? -0.517 46.264 123.658 1.00 23.78 39 ASN B O 1
ATOM 3268 N N . CYS B 1 40 ? -2.251 45.033 122.931 1.00 24.82 40 CYS B N 1
ATOM 3269 C CA . CYS B 1 40 ? -2.936 46.172 122.332 1.00 19.62 40 CYS B CA 1
ATOM 3270 C C . CYS B 1 40 ? -3.119 47.292 123.350 1.00 17.47 40 CYS B C 1
ATOM 3271 O O . CYS B 1 40 ? -3.502 47.051 124.495 1.00 21.19 40 CYS B O 1
ATOM 3274 N N . LYS B 1 41 ? -2.829 48.521 122.944 1.00 16.86 41 LYS B N 1
ATOM 3275 C CA . LYS B 1 41 ? -3.027 49.655 123.834 1.00 20.92 41 LYS B CA 1
ATOM 3276 C C . LYS B 1 41 ? -3.201 50.908 123.007 1.00 24.31 41 LYS B C 1
ATOM 3277 O O . LYS B 1 41 ? -2.757 50.959 121.855 1.00 23.56 41 LYS B O 1
ATOM 3283 N N . VAL B 1 42 ? -3.860 51.907 123.586 1.00 18.35 42 VAL B N 1
ATOM 3284 C CA . VAL B 1 42 ? -4.051 53.184 122.903 1.00 16.71 42 VAL B CA 1
ATOM 3285 C C . VAL B 1 42 ? -3.559 54.301 123.809 1.00 19.08 42 VAL B C 1
ATOM 3286 O O . VAL B 1 42 ? -3.998 54.429 124.950 1.00 21.53 42 VAL B O 1
ATOM 3290 N N . VAL B 1 43 ? -2.613 55.081 123.310 1.00 17.39 43 VAL B N 1
ATOM 3291 C CA . VAL B 1 43 ? -2.044 56.170 124.076 1.00 18.96 43 VAL B CA 1
ATOM 3292 C C . VAL B 1 43 ? -2.699 57.455 123.604 1.00 23.44 43 VAL B C 1
ATOM 3293 O O . VAL B 1 43 ? -2.737 57.729 122.408 1.00 21.58 43 VAL B O 1
ATOM 3297 N N . PHE B 1 44 ? -3.260 58.214 124.540 1.00 22.65 44 PHE B N 1
ATOM 3298 C CA . PHE B 1 44 ? -3.846 59.505 124.223 1.00 22.99 44 PHE B CA 1
ATOM 3299 C C . PHE B 1 44 ? -2.986 60.580 124.856 1.00 24.30 44 PHE B C 1
ATOM 3300 O O . PHE B 1 44 ? -2.673 60.510 126.050 1.00 22.10 44 PHE B O 1
ATOM 3308 N N . LYS B 1 45 ? -2.602 61.569 124.061 1.00 23.93 45 LYS B N 1
ATOM 3309 C CA . LYS B 1 45 ? -1.884 62.721 124.589 1.00 27.75 45 LYS B CA 1
ATOM 3310 C C . LYS B 1 45 ? -2.672 64.002 124.346 1.00 28.32 45 LYS B C 1
ATOM 3311 O O . LYS B 1 45 ? -2.728 64.517 123.226 1.00 27.30 45 LYS B O 1
ATOM 3317 N N . ALA B 1 46 ? -3.303 64.494 125.402 1.00 24.19 46 ALA B N 1
ATOM 3318 C CA . ALA B 1 46 ? -3.956 65.791 125.366 1.00 30.83 46 ALA B CA 1
ATOM 3319 C C . ALA B 1 46 ? -3.251 66.684 126.385 1.00 35.25 46 ALA B C 1
ATOM 3320 O O . ALA B 1 46 ? -2.028 66.815 126.358 1.00 37.28 46 ALA B O 1
ATOM 3322 N N . GLU B 1 47 ? -4.003 67.286 127.296 1.00 38.82 47 GLU B N 1
ATOM 3323 C CA . GLU B 1 47 ? -3.364 68.027 128.375 1.00 48.66 47 GLU B CA 1
ATOM 3324 C C . GLU B 1 47 ? -2.392 67.109 129.101 1.00 42.34 47 GLU B C 1
ATOM 3325 O O . GLU B 1 47 ? -1.257 67.483 129.382 1.00 39.70 47 GLU B O 1
ATOM 3331 N N . HIS B 1 48 ? -2.850 65.896 129.390 1.00 36.66 48 HIS B N 1
ATOM 3332 C CA . HIS B 1 48 ? -2.024 64.888 130.036 1.00 35.85 48 HIS B CA 1
ATOM 3333 C C . HIS B 1 48 ? -2.063 63.597 129.232 1.00 37.90 48 HIS B C 1
ATOM 3334 O O . HIS B 1 48 ? -2.955 63.398 128.410 1.00 40.95 48 HIS B O 1
ATOM 3341 N N . LYS B 1 49 ? -1.098 62.720 129.486 1.00 32.79 49 LYS B N 1
ATOM 3342 C CA . LYS B 1 49 ? -1.042 61.424 128.826 1.00 32.08 49 LYS B CA 1
ATOM 3343 C C . LYS B 1 49 ? -1.930 60.392 129.515 1.00 29.57 49 LYS B C 1
ATOM 3344 O O . LYS B 1 49 ? -1.935 60.267 130.753 1.00 26.74 49 LYS B O 1
ATOM 3350 N N . ILE B 1 50 ? -2.679 59.651 128.703 1.00 24.15 50 ILE B N 1
ATOM 3351 C CA . ILE B 1 50 ? -3.523 58.574 129.197 1.00 23.32 50 ILE B CA 1
ATOM 3352 C C . ILE B 1 50 ? -3.276 57.339 128.344 1.00 27.72 50 ILE B C 1
ATOM 3353 O O . ILE B 1 50 ? -3.312 57.415 127.118 1.00 22.47 50 ILE B O 1
ATOM 3358 N N . VAL B 1 51 ? -3.012 56.206 128.989 1.00 26.66 51 VAL B N 1
ATOM 3359 C CA . VAL B 1 51 ? -2.758 54.969 128.265 1.00 23.66 51 VAL B CA 1
ATOM 3360 C C . VAL B 1 51 ? -3.863 53.983 128.562 1.00 23.89 51 VAL B C 1
ATOM 3361 O O . VAL B 1 51 ? -4.116 53.655 129.729 1.00 26.70 51 VAL B O 1
ATOM 3365 N N . LYS B 1 52 ? -4.538 53.520 127.516 1.00 18.41 52 LYS B N 1
ATOM 3366 C CA . LYS B 1 52 ? -5.641 52.584 127.698 1.00 20.37 52 LYS B CA 1
ATOM 3367 C C . LYS B 1 52 ? -5.289 51.233 127.092 1.00 20.73 52 LYS B C 1
ATOM 3368 O O . LYS B 1 52 ? -5.051 51.131 125.894 1.00 22.99 52 LYS B O 1
ATOM 3374 N N . TYR B 1 53 ? -5.266 50.198 127.926 1.00 19.99 53 TYR B N 1
ATOM 3375 C CA . TYR B 1 53 ? -4.915 48.855 127.473 1.00 19.67 53 TYR B CA 1
ATOM 3376 C C . TYR B 1 53 ? -6.155 48.108 127.057 1.00 24.07 53 TYR B C 1
ATOM 3377 O O . TYR B 1 53 ? -7.216 48.275 127.646 1.00 29.60 53 TYR B O 1
ATOM 3386 N N . LEU B 1 54 ? -6.027 47.273 126.038 1.00 25.09 54 LEU B N 1
ATOM 3387 C CA . LEU B 1 54 ? -7.173 46.532 125.555 1.00 23.82 54 LEU B CA 1
ATOM 3388 C C . LEU B 1 54 ? -6.705 45.176 125.045 1.00 21.16 54 LEU B C 1
ATOM 3389 O O . LEU B 1 54 ? -6.461 45.008 123.845 1.00 25.44 54 LEU B O 1
ATOM 3394 N N . GLU B 1 55 ? -6.583 44.215 125.953 1.00 22.17 55 GLU B N 1
ATOM 3395 C CA . GLU B 1 55 ? -6.037 42.913 125.590 1.00 26.08 55 GLU B CA 1
ATOM 3396 C C . GLU B 1 55 ? -6.841 42.304 124.455 1.00 29.25 55 GLU B C 1
ATOM 3397 O O . GLU B 1 55 ? -8.063 42.182 124.542 1.00 30.10 55 GLU B O 1
ATOM 3403 N N . ASN B 1 56 ? -6.145 41.938 123.386 1.00 29.64 56 ASN B N 1
ATOM 3404 C CA . ASN B 1 56 ? -6.774 41.313 122.235 1.00 28.69 56 ASN B CA 1
ATOM 3405 C C . ASN B 1 56 ? -7.714 42.253 121.471 1.00 34.78 56 ASN B C 1
ATOM 3406 O O . ASN B 1 56 ? -8.578 41.807 120.722 1.00 31.37 56 ASN B O 1
ATOM 3411 N N . GLY B 1 57 ? -7.530 43.556 121.657 1.00 35.37 57 GLY B N 1
ATOM 3412 C CA . GLY B 1 57 ? -8.344 44.537 120.961 1.00 29.00 57 GLY B CA 1
ATOM 3413 C C . GLY B 1 57 ? -8.165 44.465 119.458 1.00 29.65 57 GLY B C 1
ATOM 3414 O O . GLY B 1 57 ? -7.041 44.401 118.960 1.00 26.07 57 GLY B O 1
ATOM 3415 N N . SER B 1 58 ? -9.279 44.472 118.734 1.00 30.83 58 SER B N 1
ATOM 3416 C CA . SER B 1 58 ? -9.244 44.457 117.275 1.00 33.62 58 SER B CA 1
ATOM 3417 C C . SER B 1 58 ? -9.177 45.881 116.741 1.00 26.95 58 SER B C 1
ATOM 3418 O O . SER B 1 58 ? -9.292 46.838 117.504 1.00 25.50 58 SER B O 1
ATOM 3421 N N . TYR B 1 59 ? -9.011 46.011 115.428 1.00 28.48 59 TYR B N 1
ATOM 3422 C CA . TYR B 1 59 ? -8.991 47.314 114.776 1.00 24.99 59 TYR B CA 1
ATOM 3423 C C . TYR B 1 59 ? -10.301 48.046 115.050 1.00 26.01 59 TYR B C 1
ATOM 3424 O O . TYR B 1 59 ? -10.309 49.252 115.316 1.00 26.52 59 TYR B O 1
ATOM 3433 N N . LYS B 1 60 ? -11.414 47.316 114.984 1.00 20.91 60 LYS B N 1
ATOM 3434 C CA . LYS B 1 60 ? -12.727 47.917 115.230 1.00 27.12 60 LYS B CA 1
ATOM 3435 C C . LYS B 1 60 ? -12.857 48.417 116.663 1.00 21.89 60 LYS B C 1
ATOM 3436 O O . LYS B 1 60 ? -13.405 49.496 116.905 1.00 26.67 60 LYS B O 1
ATOM 3442 N N . ASP B 1 61 ? -12.370 47.623 117.612 1.00 22.62 61 ASP B N 1
ATOM 3443 C CA . ASP B 1 61 ? -12.344 48.032 119.018 1.00 21.95 61 ASP B CA 1
ATOM 3444 C C . ASP B 1 61 ? -11.582 49.336 119.179 1.00 24.30 61 ASP B C 1
ATOM 3445 O O . ASP B 1 61 ? -11.981 50.211 119.939 1.00 17.68 61 ASP B O 1
ATOM 3450 N N . VAL B 1 62 ? -10.455 49.443 118.484 1.00 20.53 62 VAL B N 1
ATOM 3451 C CA . VAL B 1 62 ? -9.652 50.647 118.580 1.00 20.89 62 VAL B CA 1
ATOM 3452 C C . VAL B 1 62 ? -10.460 51.849 118.108 1.00 19.34 62 VAL B C 1
ATOM 3453 O O . VAL B 1 62 ? -10.507 52.873 118.791 1.00 22.40 62 VAL B O 1
ATOM 3457 N N . PHE B 1 63 ? -11.109 51.727 116.949 1.00 18.61 63 PHE B N 1
ATOM 3458 C CA . PHE B 1 63 ? -11.922 52.828 116.438 1.00 20.86 63 PHE B CA 1
ATOM 3459 C C . PHE B 1 63 ? -13.079 53.189 117.365 1.00 18.97 63 PHE B C 1
ATOM 3460 O O . PHE B 1 63 ? -13.406 54.359 117.525 1.00 17.42 63 PHE B O 1
ATOM 3468 N N . GLU B 1 64 ? -13.679 52.192 118.003 1.00 19.25 64 GLU B N 1
ATOM 3469 C CA . GLU B 1 64 ? -14.755 52.481 118.944 1.00 24.33 64 GLU B CA 1
ATOM 3470 C C . GLU B 1 64 ? -14.234 53.189 120.186 1.00 24.04 64 GLU B C 1
ATOM 3471 O O . GLU B 1 64 ? -14.908 54.044 120.748 1.00 22.82 64 GLU B O 1
ATOM 3485 N N . LEU B 1 66 ? -11.578 55.138 120.182 1.00 21.55 66 LEU B N 1
ATOM 3486 C CA . LEU B 1 66 ? -11.268 56.482 119.711 1.00 22.65 66 LEU B CA 1
ATOM 3487 C C . LEU B 1 66 ? -12.534 57.335 119.697 1.00 16.93 66 LEU B C 1
ATOM 3488 O O . LEU B 1 66 ? -12.552 58.462 120.201 1.00 24.17 66 LEU B O 1
ATOM 3493 N N . LYS B 1 67 ? -13.602 56.805 119.121 1.00 15.65 67 LYS B N 1
ATOM 3494 C CA . LYS B 1 67 ? -14.870 57.530 119.132 1.00 21.22 67 LYS B CA 1
ATOM 3495 C C . LYS B 1 67 ? -15.344 57.862 120.553 1.00 23.48 67 LYS B C 1
ATOM 3496 O O . LYS B 1 67 ? -15.723 59.001 120.831 1.00 22.14 67 LYS B O 1
ATOM 3502 N N . ASP B 1 68 ? -15.331 56.864 121.439 1.00 19.02 68 ASP B N 1
ATOM 3503 C CA . ASP B 1 68 ? -15.698 57.071 122.841 1.00 24.36 68 ASP B CA 1
ATOM 3504 C C . ASP B 1 68 ? -14.935 58.234 123.460 1.00 21.94 68 ASP B C 1
ATOM 3505 O O . ASP B 1 68 ? -15.505 59.052 124.175 1.00 23.60 68 ASP B O 1
ATOM 3510 N N . PHE B 1 69 ? -13.633 58.281 123.205 1.00 17.58 69 PHE B N 1
ATOM 3511 C CA . PHE B 1 69 ? -12.787 59.343 123.731 1.00 20.46 69 PHE B CA 1
ATOM 3512 C C . PHE B 1 69 ? -13.244 60.701 123.175 1.00 23.58 69 PHE B C 1
ATOM 3513 O O . PHE B 1 69 ? -13.397 61.671 123.924 1.00 26.20 69 PHE B O 1
ATOM 3521 N N . LEU B 1 70 ? -13.484 60.760 121.865 1.00 20.82 70 LEU B N 1
ATOM 3522 C CA . LEU B 1 70 ? -13.891 62.015 121.222 1.00 23.64 70 LEU B CA 1
ATOM 3523 C C . LEU B 1 70 ? -15.230 62.516 121.762 1.00 26.63 70 LEU B C 1
ATOM 3524 O O . LEU B 1 70 ? -15.440 63.724 121.948 1.00 25.05 70 LEU B O 1
ATOM 3529 N N . VAL B 1 71 ? -16.136 61.585 122.018 1.00 20.13 71 VAL B N 1
ATOM 3530 C CA . VAL B 1 71 ? -17.439 61.948 122.556 1.00 24.65 71 VAL B CA 1
ATOM 3531 C C . VAL B 1 71 ? -17.315 62.450 123.990 1.00 28.19 71 VAL B C 1
ATOM 3532 O O . VAL B 1 71 ? -17.745 63.557 124.310 1.00 29.14 71 VAL B O 1
ATOM 3536 N N . GLU B 1 72 ? -16.705 61.638 124.843 1.00 29.06 72 GLU B N 1
ATOM 3537 C CA . GLU B 1 72 ? -16.558 61.978 126.259 1.00 34.05 72 GLU B CA 1
ATOM 3538 C C . GLU B 1 72 ? -15.857 63.314 126.484 1.00 29.52 72 GLU B C 1
ATOM 3539 O O . GLU B 1 72 ? -16.200 64.055 127.402 1.00 29.21 72 GLU B O 1
ATOM 3545 N N . ASN B 1 73 ? -14.872 63.617 125.647 1.00 29.54 73 ASN B N 1
ATOM 3546 C CA . ASN B 1 73 ? -14.123 64.862 125.790 1.00 29.95 73 ASN B CA 1
ATOM 3547 C C . ASN B 1 73 ? -14.650 65.980 124.902 1.00 31.79 73 ASN B C 1
ATOM 3548 O O . ASN B 1 73 ? -13.997 67.012 124.717 1.00 30.42 73 ASN B O 1
ATOM 3553 N N . LYS B 1 74 ? -15.835 65.756 124.351 1.00 26.57 74 LYS B N 1
ATOM 3554 C CA . LYS B 1 74 ? -16.523 66.759 123.546 1.00 28.40 74 LYS B CA 1
ATOM 3555 C C . LYS B 1 74 ? -15.708 67.289 122.360 1.00 26.29 74 LYS B C 1
ATOM 3556 O O . LYS B 1 74 ? -15.680 68.498 122.110 1.00 28.39 74 LYS B O 1
ATOM 3562 N N . HIS B 1 75 ? -15.047 66.391 121.639 1.00 24.12 75 HIS B N 1
ATOM 3563 C CA . HIS B 1 75 ? -14.426 66.742 120.362 1.00 28.05 75 HIS B CA 1
ATOM 3564 C C . HIS B 1 75 ? -15.311 66.391 119.172 1.00 29.72 75 HIS B C 1
ATOM 3565 O O . HIS B 1 75 ? -15.264 67.062 118.145 1.00 30.60 75 HIS B O 1
ATOM 3572 N N . LEU B 1 76 ? -16.107 65.335 119.295 1.00 28.17 76 LEU B N 1
ATOM 3573 C CA . LEU B 1 76 ? -16.833 64.827 118.130 1.00 28.71 76 LEU B CA 1
ATOM 3574 C C . LEU B 1 76 ? -17.624 65.935 117.439 1.00 34.00 76 LEU B C 1
ATOM 3575 O O . LEU B 1 76 ? -17.592 66.054 116.215 1.00 32.38 76 LEU B O 1
ATOM 3580 N N . GLU B 1 77 ? -18.298 66.769 118.227 1.00 30.49 77 GLU B N 1
ATOM 3581 C CA . GLU B 1 77 ? -19.102 67.855 117.671 1.00 35.56 77 GLU B CA 1
ATOM 3582 C C . GLU B 1 77 ? -18.314 68.864 116.842 1.00 32.87 77 GLU B C 1
ATOM 3583 O O . GLU B 1 77 ? -18.867 69.495 115.946 1.00 32.72 77 GLU B O 1
ATOM 3589 N N . LYS B 1 78 ? -17.030 69.015 117.141 1.00 32.75 78 LYS B N 1
ATOM 3590 C CA . LYS B 1 78 ? -16.195 70.000 116.462 1.00 32.08 78 LYS B CA 1
ATOM 3591 C C . LYS B 1 78 ? -15.580 69.477 115.159 1.00 27.07 78 LYS B C 1
ATOM 3592 O O . LYS B 1 78 ? -15.117 70.252 114.331 1.00 25.07 78 LYS B O 1
ATOM 3598 N N . ILE B 1 79 ? -15.562 68.162 114.991 1.00 25.23 79 ILE B N 1
ATOM 3599 C CA . ILE B 1 79 ? -14.895 67.549 113.847 1.00 22.79 79 ILE B CA 1
ATOM 3600 C C . ILE B 1 79 ? -15.735 67.698 112.582 1.00 26.05 79 ILE B C 1
ATOM 3601 O O . ILE B 1 79 ? -16.911 67.353 112.573 1.00 26.55 79 ILE B O 1
ATOM 3606 N N . VAL B 1 80 ? -15.121 68.211 111.517 1.00 23.15 80 VAL B N 1
ATOM 3607 C CA . VAL B 1 80 ? -15.827 68.446 110.265 1.00 26.76 80 VAL B CA 1
ATOM 3608 C C . VAL B 1 80 ? -15.410 67.481 109.159 1.00 28.78 80 VAL B C 1
ATOM 3609 O O . VAL B 1 80 ? -16.072 67.381 108.125 1.00 26.48 80 VAL B O 1
ATOM 3613 N N . ALA B 1 81 ? -14.304 66.774 109.370 1.00 26.04 81 ALA B N 1
ATOM 3614 C CA . ALA B 1 81 ? -13.801 65.862 108.351 1.00 22.58 81 ALA B CA 1
ATOM 3615 C C . ALA B 1 81 ? -12.690 64.990 108.901 1.00 21.20 81 ALA B C 1
ATOM 3616 O O . ALA B 1 81 ? -12.111 65.289 109.948 1.00 18.58 81 ALA B O 1
ATOM 3618 N N . ILE B 1 82 ? -12.414 63.911 108.179 1.00 16.39 82 ILE B N 1
ATOM 3619 C CA . ILE B 1 82 ? -11.345 62.991 108.516 1.00 14.98 82 ILE B CA 1
ATOM 3620 C C . ILE B 1 82 ? -10.368 62.966 107.334 1.00 13.91 82 ILE B C 1
ATOM 3621 O O . ILE B 1 82 ? -10.769 62.743 106.202 1.00 17.36 82 ILE B O 1
ATOM 3626 N N . GLY B 1 83 ? -9.092 63.219 107.606 1.00 15.78 83 GLY B N 1
ATOM 3627 C CA . GLY B 1 83 ? -8.056 63.115 106.590 1.00 13.74 83 GLY B CA 1
ATOM 3628 C C . GLY B 1 83 ? -7.219 61.865 106.826 1.00 16.70 83 GLY B C 1
ATOM 3629 O O . GLY B 1 83 ? -6.781 61.613 107.956 1.00 17.38 83 GLY B O 1
ATOM 3630 N N . HIS B 1 84 ? -7.020 61.073 105.773 1.00 15.61 84 HIS B N 1
ATOM 3631 C CA . HIS B 1 84 ? -6.257 59.823 105.855 1.00 12.97 84 HIS B CA 1
ATOM 3632 C C . HIS B 1 84 ? -4.931 59.909 105.107 1.00 13.74 84 HIS B C 1
ATOM 3633 O O . HIS B 1 84 ? -4.893 60.305 103.943 1.00 16.45 84 HIS B O 1
ATOM 3640 N N . ARG B 1 85 ? -3.843 59.534 105.768 1.00 10.17 85 ARG B N 1
ATOM 3641 C CA . ARG B 1 85 ? -2.609 59.304 105.042 1.00 11.87 85 ARG B CA 1
ATOM 3642 C C . ARG B 1 85 ? -2.733 58.011 104.234 1.00 12.62 85 ARG B C 1
ATOM 3643 O O . ARG B 1 85 ? -3.056 56.953 104.782 1.00 16.35 85 ARG B O 1
ATOM 3651 N N . VAL B 1 86 ? -2.499 58.107 102.928 1.00 10.60 86 VAL B N 1
ATOM 3652 C CA . VAL B 1 86 ? -2.510 56.934 102.065 1.00 11.05 86 VAL B CA 1
ATOM 3653 C C . VAL B 1 86 ? -1.158 56.908 101.361 1.00 15.26 86 VAL B C 1
ATOM 3654 O O . VAL B 1 86 ? -0.782 57.866 100.689 1.00 14.93 86 VAL B O 1
ATOM 3658 N N . VAL B 1 87 ? -0.402 55.832 101.515 1.00 11.50 87 VAL B N 1
ATOM 3659 C CA . VAL B 1 87 ? 0.938 55.838 100.936 1.00 13.23 87 VAL B CA 1
ATOM 3660 C C . VAL B 1 87 ? 0.909 55.943 99.408 1.00 22.61 87 VAL B C 1
ATOM 3661 O O . VAL B 1 87 ? 1.583 56.788 98.827 1.00 16.52 87 VAL B O 1
ATOM 3665 N N . HIS B 1 88 ? 0.107 55.109 98.758 1.00 13.54 88 HIS B N 1
ATOM 3666 C CA . HIS B 1 88 ? 0.237 54.970 97.316 1.00 11.95 88 HIS B CA 1
ATOM 3667 C C . HIS B 1 88 ? -1.022 55.335 96.554 1.00 18.75 88 HIS B C 1
ATOM 3668 O O . HIS B 1 88 ? -2.083 54.729 96.765 1.00 16.47 88 HIS B O 1
ATOM 3675 N N . GLY B 1 89 ? -0.886 56.325 95.667 1.00 16.31 89 GLY B N 1
ATOM 3676 C CA . GLY B 1 89 ? -1.948 56.731 94.760 1.00 16.49 89 GLY B CA 1
ATOM 3677 C C . GLY B 1 89 ? -1.641 56.396 93.304 1.00 18.68 89 GLY B C 1
ATOM 3678 O O . GLY B 1 89 ? -2.368 56.811 92.404 1.00 19.27 89 GLY B O 1
ATOM 3679 N N . GLY B 1 90 ? -0.565 55.647 93.072 1.00 20.67 90 GLY B N 1
ATOM 3680 C CA . GLY B 1 90 ? -0.158 55.268 91.722 1.00 18.17 90 GLY B CA 1
ATOM 3681 C C . GLY B 1 90 ? -0.161 56.434 90.743 1.00 22.10 90 GLY B C 1
ATOM 3682 O O . GLY B 1 90 ? 0.148 57.557 91.111 1.00 23.96 90 GLY B O 1
ATOM 3683 N N . GLN B 1 91 ? -0.516 56.180 89.489 1.00 24.76 91 GLN B N 1
ATOM 3684 C CA . GLN B 1 91 ? -0.536 57.258 88.507 1.00 29.58 91 GLN B CA 1
ATOM 3685 C C . GLN B 1 91 ? -1.852 58.018 88.555 1.00 33.57 91 GLN B C 1
ATOM 3686 O O . GLN B 1 91 ? -2.056 58.966 87.797 1.00 35.78 91 GLN B O 1
ATOM 3692 N N . TYR B 1 92 ? -2.732 57.622 89.471 1.00 27.14 92 TYR B N 1
ATOM 3693 C CA . TYR B 1 92 ? -4.064 58.207 89.532 1.00 29.37 92 TYR B CA 1
ATOM 3694 C C . TYR B 1 92 ? -4.103 59.603 90.128 1.00 26.62 92 TYR B C 1
ATOM 3695 O O . TYR B 1 92 ? -4.858 60.457 89.673 1.00 31.91 92 TYR B O 1
ATOM 3704 N N . PHE B 1 93 ? -3.315 59.834 91.167 1.00 25.78 93 PHE B N 1
ATOM 3705 C CA . PHE B 1 93 ? -3.491 61.043 91.963 1.00 22.16 93 PHE B CA 1
ATOM 3706 C C . PHE B 1 93 ? -2.254 61.914 92.021 1.00 24.62 93 PHE B C 1
ATOM 3707 O O . PHE B 1 93 ? -1.180 61.449 92.392 1.00 21.95 93 PHE B O 1
ATOM 3715 N N . SER B 1 94 ? -2.405 63.186 91.664 1.00 23.41 94 SER B N 1
ATOM 3716 C CA . SER B 1 94 ? -1.323 64.147 91.844 1.00 25.06 94 SER B CA 1
ATOM 3717 C C . SER B 1 94 ? -1.727 65.234 92.851 1.00 25.92 94 SER B C 1
ATOM 3718 O O . SER B 1 94 ? -0.965 66.165 93.121 1.00 25.32 94 SER B O 1
ATOM 3721 N N . LYS B 1 95 ? -2.925 65.093 93.417 1.00 24.73 95 LYS B N 1
ATOM 3722 C CA . LYS B 1 95 ? -3.352 65.895 94.569 1.00 25.46 95 LYS B CA 1
ATOM 3723 C C . LYS B 1 95 ? -4.317 65.093 95.448 1.00 24.45 95 LYS B C 1
ATOM 3724 O O . LYS B 1 95 ? -4.695 63.974 95.100 1.00 20.94 95 LYS B O 1
ATOM 3730 N N . SER B 1 96 ? -4.726 65.681 96.567 1.00 22.60 96 SER B N 1
ATOM 3731 C CA . SER B 1 96 ? -5.622 65.018 97.511 1.00 25.23 96 SER B CA 1
ATOM 3732 C C . SER B 1 96 ? -7.042 64.996 96.971 1.00 25.85 96 SER B C 1
ATOM 3733 O O . SER B 1 96 ? -7.415 65.844 96.165 1.00 23.93 96 SER B O 1
ATOM 3736 N N . VAL B 1 97 ? -7.830 64.020 97.408 1.00 17.08 97 VAL B N 1
ATOM 3737 C CA . VAL B 1 97 ? -9.184 63.853 96.894 1.00 18.63 97 VAL B CA 1
ATOM 3738 C C . VAL B 1 97 ? -10.162 63.413 97.964 1.00 21.99 97 VAL B C 1
ATOM 3739 O O . VAL B 1 97 ? -9.796 62.747 98.937 1.00 16.93 97 VAL B O 1
ATOM 3743 N N . LEU B 1 98 ? -11.420 63.783 97.767 1.00 19.97 98 LEU B N 1
ATOM 3744 C CA . LEU B 1 98 ? -12.492 63.255 98.578 1.00 21.15 98 LEU B CA 1
ATOM 3745 C C . LEU B 1 98 ? -12.601 61.743 98.385 1.00 25.97 98 LEU B C 1
ATOM 3746 O O . LEU B 1 98 ? -12.402 61.206 97.269 1.00 22.27 98 LEU B O 1
ATOM 3751 N N . ILE B 1 99 ? -12.893 61.066 99.485 1.00 20.26 99 ILE B N 1
ATOM 3752 C CA . ILE B 1 99 ? -13.194 59.645 99.468 1.00 20.19 99 ILE B CA 1
ATOM 3753 C C . ILE B 1 99 ? -14.612 59.433 98.997 1.00 21.90 99 ILE B C 1
ATOM 3754 O O . ILE B 1 99 ? -15.553 59.909 99.622 1.00 25.26 99 ILE B O 1
ATOM 3759 N N . ASN B 1 100 ? -14.746 58.734 97.875 1.00 23.93 100 ASN B N 1
ATOM 3760 C CA . ASN B 1 100 ? -16.029 58.289 97.365 1.00 21.22 100 ASN B CA 1
ATOM 3761 C C . ASN B 1 100 ? -15.777 57.027 96.555 1.00 28.96 100 ASN B C 1
ATOM 3762 O O . ASN B 1 100 ? -14.648 56.531 96.515 1.00 27.63 100 ASN B O 1
ATOM 3767 N N . ALA B 1 101 ? -16.810 56.510 95.899 1.00 23.27 101 ALA B N 1
ATOM 3768 C CA . ALA B 1 101 ? -16.674 55.248 95.168 1.00 27.92 101 ALA B CA 1
ATOM 3769 C C . ALA B 1 101 ? -15.475 55.239 94.220 1.00 26.04 101 ALA B C 1
ATOM 3770 O O . ALA B 1 101 ? -14.734 54.263 94.166 1.00 24.88 101 ALA B O 1
ATOM 3772 N N . ASP B 1 102 ? -15.275 56.330 93.488 1.00 28.07 102 ASP B N 1
ATOM 3773 C CA . ASP B 1 102 ? -14.229 56.368 92.461 1.00 26.85 102 ASP B CA 1
ATOM 3774 C C . ASP B 1 102 ? -12.825 56.327 93.058 1.00 30.32 102 ASP B C 1
ATOM 3775 O O . ASP B 1 102 ? -11.995 55.509 92.654 1.00 26.43 102 ASP B O 1
ATOM 3780 N N . SER B 1 103 ? -12.561 57.209 94.017 1.00 28.76 103 SER B N 1
ATOM 3781 C CA . SER B 1 103 ? -11.241 57.264 94.627 1.00 30.17 103 SER B CA 1
ATOM 3782 C C . SER B 1 103 ? -10.935 55.987 95.409 1.00 26.65 103 SER B C 1
ATOM 3783 O O . SER B 1 103 ? -9.805 55.535 95.447 1.00 24.86 103 SER B O 1
ATOM 3786 N N . LEU B 1 104 ? -11.950 55.395 96.019 1.00 22.79 104 LEU B N 1
ATOM 3787 C CA . LEU B 1 104 ? -11.746 54.175 96.785 1.00 23.90 104 LEU B CA 1
ATOM 3788 C C . LEU B 1 104 ? -11.362 53.023 95.854 1.00 28.82 104 LEU B C 1
ATOM 3789 O O . LEU B 1 104 ? -10.481 52.215 96.159 1.00 26.48 104 LEU B O 1
ATOM 3794 N N . GLU B 1 105 ? -12.026 52.971 94.705 1.00 23.17 105 GLU B N 1
ATOM 3795 C CA . GLU B 1 105 ? -11.712 52.004 93.666 1.00 24.92 105 GLU B CA 1
ATOM 3796 C C . GLU B 1 105 ? -10.247 52.138 93.255 1.00 25.06 105 GLU B C 1
ATOM 3797 O O . GLU B 1 105 ? -9.540 51.148 93.071 1.00 24.39 105 GLU B O 1
ATOM 3803 N N . LYS B 1 106 ? -9.781 53.372 93.123 1.00 24.24 106 LYS B N 1
ATOM 3804 C CA . LYS B 1 106 ? -8.401 53.588 92.720 1.00 22.10 106 LYS B CA 1
ATOM 3805 C C . LYS B 1 106 ? -7.420 53.239 93.826 1.00 22.85 106 LYS B C 1
ATOM 3806 O O . LYS B 1 106 ? -6.374 52.642 93.570 1.00 24.09 106 LYS B O 1
ATOM 3812 N N . ILE B 1 107 ? -7.751 53.603 95.059 1.00 23.47 107 ILE B N 1
ATOM 3813 C CA . ILE B 1 107 ? -6.874 53.261 96.168 1.00 20.84 107 ILE B CA 1
ATOM 3814 C C . ILE B 1 107 ? -6.733 51.748 96.267 1.00 24.29 107 ILE B C 1
ATOM 3815 O O . ILE B 1 107 ? -5.635 51.228 96.481 1.00 22.17 107 ILE B O 1
ATOM 3820 N N . LYS B 1 108 ? -7.845 51.046 96.073 1.00 19.65 108 LYS B N 1
ATOM 3821 C CA . LYS B 1 108 ? -7.837 49.586 96.101 1.00 25.36 108 LYS B CA 1
ATOM 3822 C C . LYS B 1 108 ? -6.967 49.015 94.983 1.00 25.92 108 LYS B C 1
ATOM 3823 O O . LYS B 1 108 ? -6.217 48.063 95.194 1.00 27.48 108 LYS B O 1
ATOM 3829 N N . ALA B 1 109 ? -7.062 49.603 93.796 1.00 24.96 109 ALA B N 1
ATOM 3830 C CA . ALA B 1 109 ? -6.242 49.160 92.676 1.00 28.07 109 ALA B CA 1
ATOM 3831 C C . ALA B 1 109 ? -4.748 49.335 92.989 1.00 29.97 109 ALA B C 1
ATOM 3832 O O . ALA B 1 109 ? -3.914 48.570 92.515 1.00 28.97 109 ALA B O 1
ATOM 3834 N N . CYS B 1 110 ? -4.417 50.336 93.801 1.00 25.55 110 CYS B N 1
ATOM 3835 C CA . CYS B 1 110 ? -3.017 50.609 94.130 1.00 23.28 110 CYS B CA 1
ATOM 3836 C C . CYS B 1 110 ? -2.449 49.697 95.218 1.00 23.96 110 CYS B C 1
ATOM 3837 O O . CYS B 1 110 ? -1.264 49.791 95.566 1.00 25.53 110 CYS B O 1
ATOM 3840 N N . ILE B 1 111 ? -3.287 48.833 95.776 1.00 22.08 111 ILE B N 1
ATOM 3841 C CA . ILE B 1 111 ? -2.783 47.823 96.704 1.00 23.92 111 ILE B CA 1
ATOM 3842 C C . ILE B 1 111 ? -1.684 47.033 96.020 1.00 25.11 111 ILE B C 1
ATOM 3843 O O . ILE B 1 111 ? -0.676 46.694 96.634 1.00 25.57 111 ILE B O 1
ATOM 3848 N N . ALA B 1 112 ? -1.878 46.761 94.730 1.00 22.39 112 ALA B N 1
ATOM 3849 C CA . ALA B 1 112 ? -0.900 46.030 93.938 1.00 29.53 112 ALA B CA 1
ATOM 3850 C C . ALA B 1 112 ? 0.447 46.728 93.970 1.00 28.76 112 ALA B C 1
ATOM 3851 O O . ALA B 1 112 ? 1.487 46.078 93.971 1.00 29.56 112 ALA B O 1
ATOM 3853 N N . LEU B 1 113 ? 0.425 48.056 93.996 1.00 19.79 113 LEU B N 1
ATOM 3854 C CA . LEU B 1 113 ? 1.663 48.831 93.988 1.00 22.15 113 LEU B CA 1
ATOM 3855 C C . LEU B 1 113 ? 2.285 48.949 95.372 1.00 21.76 113 LEU B C 1
ATOM 3856 O O . LEU B 1 113 ? 3.502 48.993 95.498 1.00 24.27 113 LEU B O 1
ATOM 3861 N N . ALA B 1 114 ? 1.451 49.030 96.406 1.00 22.58 114 ALA B N 1
ATOM 3862 C CA . ALA B 1 114 ? 1.944 49.131 97.782 1.00 22.92 114 ALA B CA 1
ATOM 3863 C C . ALA B 1 114 ? 1.217 48.114 98.644 1.00 24.71 114 ALA B C 1
ATOM 3864 O O . ALA B 1 114 ? 0.402 48.480 99.487 1.00 25.30 114 ALA B O 1
ATOM 3866 N N . PRO B 1 115 ? 1.489 46.819 98.413 1.00 23.34 115 PRO B N 1
ATOM 3867 C CA . PRO B 1 115 ? 0.726 45.775 99.105 1.00 25.28 115 PRO B CA 1
ATOM 3868 C C . PRO B 1 115 ? 0.928 45.806 100.614 1.00 25.89 115 PRO B C 1
ATOM 3869 O O . PRO B 1 115 ? 0.069 45.320 101.338 1.00 25.00 115 PRO B O 1
ATOM 3873 N N . LEU B 1 116 ? 2.037 46.376 101.081 1.00 27.21 116 LEU B N 1
ATOM 3874 C CA . LEU B 1 116 ? 2.294 46.454 102.518 1.00 28.68 116 LEU B CA 1
ATOM 3875 C C . LEU B 1 116 ? 1.690 47.699 103.168 1.00 30.52 116 LEU B C 1
ATOM 3876 O O . LEU B 1 116 ? 1.853 47.919 104.369 1.00 31.94 116 LEU B O 1
ATOM 3881 N N . HIS B 1 117 ? 0.998 48.522 102.389 1.00 23.48 117 HIS B N 1
ATOM 3882 C CA . HIS B 1 117 ? 0.493 49.779 102.942 1.00 22.04 117 HIS B CA 1
ATOM 3883 C C . HIS B 1 117 ? -0.998 50.000 102.714 1.00 24.55 117 HIS B C 1
ATOM 3884 O O . HIS B 1 117 ? -1.744 50.236 103.656 1.00 23.45 117 HIS B O 1
ATOM 3891 N N . ASN B 1 118 ? -1.436 49.928 101.464 1.00 16.31 118 ASN B N 1
ATOM 3892 C CA . ASN B 1 118 ? -2.801 50.339 101.151 1.00 17.69 118 ASN B CA 1
ATOM 3893 C C . ASN B 1 118 ? -3.937 49.521 101.774 1.00 20.93 118 ASN B C 1
ATOM 3894 O O . ASN B 1 118 ? -5.020 50.046 102.009 1.00 21.35 118 ASN B O 1
ATOM 3899 N N . PRO B 1 119 ? -3.718 48.221 102.020 1.00 23.53 119 PRO B N 1
ATOM 3900 C CA . PRO B 1 119 ? -4.826 47.510 102.664 1.00 22.02 119 PRO B CA 1
ATOM 3901 C C . PRO B 1 119 ? -5.268 48.146 103.987 1.00 17.32 119 PRO B C 1
ATOM 3902 O O . PRO B 1 119 ? -6.473 48.337 104.196 1.00 18.10 119 PRO B O 1
ATOM 3906 N N . ALA B 1 120 ? -4.315 48.494 104.846 1.00 18.93 120 ALA B N 1
ATOM 3907 C CA . ALA B 1 120 ? -4.638 49.063 106.153 1.00 21.73 120 ALA B CA 1
ATOM 3908 C C . ALA B 1 120 ? -5.281 50.445 106.011 1.00 19.34 120 ALA B C 1
ATOM 3909 O O . ALA B 1 120 ? -6.218 50.776 106.733 1.00 19.71 120 ALA B O 1
ATOM 3911 N N . HIS B 1 121 ? -4.794 51.245 105.068 1.00 17.28 121 HIS B N 1
ATOM 3912 C CA . HIS B 1 121 ? -5.420 52.542 104.826 1.00 18.29 121 HIS B CA 1
ATOM 3913 C C . HIS B 1 121 ? -6.892 52.343 104.501 1.00 18.45 121 HIS B C 1
ATOM 3914 O O . HIS B 1 121 ? -7.759 53.039 105.028 1.00 22.16 121 HIS B O 1
ATOM 3921 N N . ILE B 1 122 ? -7.177 51.386 103.623 1.00 16.84 122 ILE B N 1
ATOM 3922 C CA . ILE B 1 122 ? -8.553 51.163 103.182 1.00 23.14 122 ILE B CA 1
ATOM 3923 C C . ILE B 1 122 ? -9.436 50.651 104.311 1.00 23.15 122 ILE B C 1
ATOM 3924 O O . ILE B 1 122 ? -10.593 51.058 104.442 1.00 26.46 122 ILE B O 1
ATOM 3929 N N . GLU B 1 123 ? -8.881 49.766 105.131 1.00 30.11 123 GLU B N 1
ATOM 3930 C CA . GLU B 1 123 ? -9.589 49.264 106.305 1.00 32.87 123 GLU B CA 1
ATOM 3931 C C . GLU B 1 123 ? -9.967 50.425 107.231 1.00 27.66 123 GLU B C 1
ATOM 3932 O O . GLU B 1 123 ? -11.095 50.502 107.722 1.00 25.73 123 GLU B O 1
ATOM 3938 N N . GLY B 1 124 ? -9.018 51.330 107.455 1.00 23.95 124 GLY B N 1
ATOM 3939 C CA . GLY B 1 124 ? -9.263 52.525 108.242 1.00 21.28 124 GLY B CA 1
ATOM 3940 C C . GLY B 1 124 ? -10.393 53.366 107.667 1.00 20.70 124 GLY B C 1
ATOM 3941 O O . GLY B 1 124 ? -11.296 53.787 108.384 1.00 21.43 124 GLY B O 1
ATOM 3942 N N . ILE B 1 125 ? -10.349 53.610 106.363 1.00 22.59 125 ILE B N 1
ATOM 3943 C CA . ILE B 1 125 ? -11.409 54.376 105.709 1.00 23.01 125 ILE B CA 1
ATOM 3944 C C . ILE B 1 125 ? -12.772 53.715 105.915 1.00 21.37 125 ILE B C 1
ATOM 3945 O O . ILE B 1 125 ? -13.758 54.380 106.218 1.00 20.23 125 ILE B O 1
ATOM 3950 N N . ARG B 1 126 ? -12.820 52.395 105.767 1.00 22.51 126 ARG B N 1
ATOM 3951 C CA . ARG B 1 126 ? -14.074 51.669 105.927 1.00 24.32 126 ARG B CA 1
ATOM 3952 C C . ARG B 1 126 ? -14.611 51.741 107.357 1.00 27.09 126 ARG B C 1
ATOM 3953 O O . ARG B 1 126 ? -15.808 51.943 107.569 1.00 27.88 126 ARG B O 1
ATOM 3961 N N . PHE B 1 127 ? -13.735 51.581 108.343 1.00 19.86 127 PHE B N 1
ATOM 3962 C CA . PHE B 1 127 ? -14.167 51.745 109.729 1.00 22.10 127 PHE B CA 1
ATOM 3963 C C . PHE B 1 127 ? -14.738 53.136 109.959 1.00 24.38 127 PHE B C 1
ATOM 3964 O O . PHE B 1 127 ? -15.757 53.295 110.635 1.00 26.48 127 PHE B O 1
ATOM 3972 N N . CYS B 1 128 ? -14.098 54.149 109.384 1.00 25.86 128 CYS B N 1
ATOM 3973 C CA . CYS B 1 128 ? -14.576 55.519 109.572 1.00 21.33 128 CYS B CA 1
ATOM 3974 C C . CYS B 1 128 ? -15.927 55.767 108.919 1.00 29.02 128 CYS B C 1
ATOM 3975 O O . CYS B 1 128 ? -16.735 56.524 109.441 1.00 27.07 128 CYS B O 1
ATOM 3978 N N . GLN B 1 129 ? -16.160 55.147 107.765 1.00 29.25 129 GLN B N 1
ATOM 3979 C CA . GLN B 1 129 ? -17.445 55.282 107.101 1.00 28.25 129 GLN B CA 1
ATOM 3980 C C . GLN B 1 129 ? -18.521 54.698 108.000 1.00 31.14 129 GLN B C 1
ATOM 3981 O O . GLN B 1 129 ? -19.611 55.251 108.103 1.00 33.90 129 GLN B O 1
ATOM 3987 N N . GLN B 1 130 ? -18.206 53.581 108.655 1.00 24.68 130 GLN B N 1
ATOM 3988 C CA . GLN B 1 130 ? -19.175 52.897 109.513 1.00 29.56 130 GLN B CA 1
ATOM 3989 C C . GLN B 1 130 ? -19.418 53.624 110.830 1.00 31.49 130 GLN B C 1
ATOM 3990 O O . GLN B 1 130 ? -20.541 53.680 111.326 1.00 33.06 130 GLN B O 1
ATOM 3996 N N . ILE B 1 131 ? -18.352 54.190 111.381 1.00 28.46 131 ILE B N 1
ATOM 3997 C CA . ILE B 1 131 ? -18.360 54.751 112.722 1.00 26.95 131 ILE B CA 1
ATOM 3998 C C . ILE B 1 131 ? -18.589 56.273 112.752 1.00 27.57 131 ILE B C 1
ATOM 3999 O O . ILE B 1 131 ? -19.153 56.795 113.709 1.00 29.52 131 ILE B O 1
ATOM 4004 N N . PHE B 1 132 ? -18.164 56.973 111.703 1.00 23.70 132 PHE B N 1
ATOM 4005 C CA . PHE B 1 132 ? -18.436 58.406 111.555 1.00 27.37 132 PHE B CA 1
ATOM 4006 C C . PHE B 1 132 ? -19.110 58.657 110.210 1.00 29.16 132 PHE B C 1
ATOM 4007 O O . PHE B 1 132 ? -18.560 59.368 109.362 1.00 33.02 132 PHE B O 1
ATOM 4015 N N . PRO B 1 133 ? -20.310 58.094 110.016 1.00 29.39 133 PRO B N 1
ATOM 4016 C CA . PRO B 1 133 ? -20.964 58.025 108.700 1.00 33.01 133 PRO B CA 1
ATOM 4017 C C . PRO B 1 133 ? -21.207 59.371 108.024 1.00 36.02 133 PRO B C 1
ATOM 4018 O O . PRO B 1 133 ? -21.169 59.444 106.795 1.00 34.31 133 PRO B O 1
ATOM 4022 N N . GLU B 1 134 ? -21.449 60.422 108.796 1.00 27.52 134 GLU B N 1
ATOM 4023 C CA . GLU B 1 134 ? -21.843 61.684 108.181 1.00 29.76 134 GLU B CA 1
ATOM 4024 C C . GLU B 1 134 ? -20.692 62.637 107.866 1.00 30.74 134 GLU B C 1
ATOM 4025 O O . GLU B 1 134 ? -20.911 63.705 107.300 1.00 36.28 134 GLU B O 1
ATOM 4031 N N . LEU B 1 135 ? -19.469 62.244 108.200 1.00 33.28 135 LEU B N 1
ATOM 4032 C CA . LEU B 1 135 ? -18.315 63.092 107.915 1.00 28.55 135 LEU B CA 1
ATOM 4033 C C . LEU B 1 135 ? -17.722 62.864 106.525 1.00 27.48 135 LEU B C 1
ATOM 4034 O O . LEU B 1 135 ? -17.578 61.726 106.065 1.00 25.52 135 LEU B O 1
ATOM 4039 N N . PRO B 1 136 ? -17.367 63.958 105.851 1.00 27.08 136 PRO B N 1
ATOM 4040 C CA . PRO B 1 136 ? -16.593 63.849 104.615 1.00 29.48 136 PRO B CA 1
ATOM 4041 C C . PRO B 1 136 ? -15.206 63.313 104.954 1.00 23.41 136 PRO B C 1
ATOM 4042 O O . PRO B 1 136 ? -14.724 63.535 106.075 1.00 21.03 136 PRO B O 1
ATOM 4046 N N . GLN B 1 137 ? -14.593 62.592 104.021 1.00 21.23 137 GLN B N 1
ATOM 4047 C CA . GLN B 1 137 ? -13.251 62.055 104.231 1.00 21.16 137 GLN B CA 1
ATOM 4048 C C . GLN B 1 137 ? -12.362 62.389 103.048 1.00 23.51 137 GLN B C 1
ATOM 4049 O O . GLN B 1 137 ? -12.828 62.444 101.902 1.00 23.48 137 GLN B O 1
ATOM 4055 N N . VAL B 1 138 ? -11.081 62.611 103.332 1.00 21.02 138 VAL B N 1
ATOM 4056 C CA . VAL B 1 138 ? -10.104 62.962 102.308 1.00 21.66 138 VAL B CA 1
ATOM 4057 C C . VAL B 1 138 ? -8.883 62.029 102.372 1.00 18.03 138 VAL B C 1
ATOM 4058 O O . VAL B 1 138 ? -8.425 61.676 103.463 1.00 16.38 138 VAL B O 1
ATOM 4062 N N . ALA B 1 139 ? -8.376 61.638 101.203 1.00 17.92 139 ALA B N 1
ATOM 4063 C CA . ALA B 1 139 ? -7.138 60.872 101.085 1.00 14.61 139 ALA B CA 1
ATOM 4064 C C . ALA B 1 139 ? -6.019 61.782 100.620 1.00 16.91 139 ALA B C 1
ATOM 4065 O O . ALA B 1 139 ? -6.180 62.513 99.639 1.00 17.58 139 ALA B O 1
ATOM 4067 N N . VAL B 1 140 ? -4.891 61.716 101.323 1.00 19.73 140 VAL B N 1
ATOM 4068 C CA . VAL B 1 140 ? -3.706 62.504 101.014 1.00 16.17 140 VAL B CA 1
ATOM 4069 C C . VAL B 1 140 ? -2.574 61.520 100.752 1.00 10.96 140 VAL B C 1
ATOM 4070 O O . VAL B 1 140 ? -2.171 60.798 101.659 1.00 11.85 140 VAL B O 1
ATOM 4074 N N . PHE B 1 141 ? -2.067 61.508 99.516 1.00 14.80 141 PHE B N 1
ATOM 4075 C CA . PHE B 1 141 ? -1.175 60.455 99.015 1.00 16.03 141 PHE B CA 1
ATOM 4076 C C . PHE B 1 141 ? 0.301 60.817 99.096 1.00 18.08 141 PHE B C 1
ATOM 4077 O O . PHE B 1 141 ? 0.698 61.903 98.685 1.00 15.45 141 PHE B O 1
ATOM 4085 N N . ASP B 1 142 ? 1.109 59.900 99.613 1.00 15.86 142 ASP B N 1
ATOM 4086 C CA . ASP B 1 142 ? 2.536 60.152 99.762 1.00 18.41 142 ASP B CA 1
ATOM 4087 C C . ASP B 1 142 ? 3.255 60.109 98.403 1.00 13.81 142 ASP B C 1
ATOM 4088 O O . ASP B 1 142 ? 4.415 60.498 98.303 1.00 19.00 142 ASP B O 1
ATOM 4093 N N . THR B 1 143 ? 2.552 59.643 97.372 1.00 12.90 143 THR B N 1
ATOM 4094 C CA . THR B 1 143 ? 3.081 59.630 96.002 1.00 13.97 143 THR B CA 1
ATOM 4095 C C . THR B 1 143 ? 2.698 60.899 95.222 1.00 17.77 143 THR B C 1
ATOM 4096 O O . THR B 1 143 ? 3.302 61.203 94.196 1.00 18.72 143 THR B O 1
ATOM 4100 N N . ALA B 1 144 ? 1.686 61.624 95.692 1.00 13.88 144 ALA B N 1
ATOM 4101 C CA . ALA B 1 144 ? 1.154 62.763 94.926 1.00 16.26 144 ALA B CA 1
ATOM 4102 C C . ALA B 1 144 ? 2.216 63.813 94.579 1.00 17.91 144 ALA B C 1
ATOM 4103 O O . ALA B 1 144 ? 2.295 64.266 93.440 1.00 16.73 144 ALA B O 1
ATOM 4105 N N . PHE B 1 145 ? 3.022 64.201 95.561 1.00 16.55 145 PHE B N 1
ATOM 4106 C CA . PHE B 1 145 ? 4.016 65.270 95.383 1.00 16.86 145 PHE B CA 1
ATOM 4107 C C . PHE B 1 145 ? 5.028 64.915 94.304 1.00 18.55 145 PHE B C 1
ATOM 4108 O O . PHE B 1 145 ? 5.565 65.786 93.599 1.00 14.23 145 PHE B O 1
ATOM 4116 N N . HIS B 1 146 ? 5.292 63.625 94.176 1.00 13.18 146 HIS B N 1
ATOM 4117 C CA . HIS B 1 146 ? 6.322 63.169 93.261 1.00 11.57 146 HIS B CA 1
ATOM 4118 C C . HIS B 1 146 ? 5.814 62.955 91.835 1.00 12.01 146 HIS B C 1
ATOM 4119 O O . HIS B 1 146 ? 6.569 62.563 90.946 1.00 14.29 146 HIS B O 1
ATOM 4126 N N . GLN B 1 147 ? 4.531 63.200 91.617 1.00 12.89 147 GLN B N 1
ATOM 4127 C CA . GLN B 1 147 ? 3.955 62.980 90.284 1.00 16.86 147 GLN B CA 1
ATOM 4128 C C . GLN B 1 147 ? 4.482 63.952 89.225 1.00 19.74 147 GLN B C 1
ATOM 4129 O O . GLN B 1 147 ? 4.260 63.755 88.035 1.00 24.20 147 GLN B O 1
ATOM 4135 N N . THR B 1 148 ? 5.210 64.976 89.657 1.00 17.89 148 THR B N 1
ATOM 4136 C CA . THR B 1 148 ? 5.844 65.903 88.729 1.00 18.18 148 THR B CA 1
ATOM 4137 C C . THR B 1 148 ? 7.187 65.392 88.157 1.00 15.64 148 THR B C 1
ATOM 4138 O O . THR B 1 148 ? 7.768 66.013 87.275 1.00 13.82 148 THR B O 1
ATOM 4150 N N . PRO B 1 150 ? 9.659 63.826 85.818 1.00 17.34 150 PRO B N 1
ATOM 4151 C CA . PRO B 1 150 ? 9.525 63.547 84.383 1.00 19.50 150 PRO B CA 1
ATOM 4152 C C . PRO B 1 150 ? 9.838 62.090 84.050 1.00 14.41 150 PRO B C 1
ATOM 4153 O O . PRO B 1 150 ? 10.516 61.414 84.832 1.00 14.39 150 PRO B O 1
ATOM 4157 N N . SER B 1 151 ? 9.364 61.629 82.897 1.00 15.07 151 SER B N 1
ATOM 4158 C CA . SER B 1 151 ? 9.482 60.219 82.517 1.00 19.58 151 SER B CA 1
ATOM 4159 C C . SER B 1 151 ? 10.926 59.744 82.450 1.00 15.35 151 SER B C 1
ATOM 4160 O O . SER B 1 151 ? 11.234 58.613 82.849 1.00 13.57 151 SER B O 1
ATOM 4163 N N . TYR B 1 152 ? 11.818 60.591 81.950 1.00 13.27 152 TYR B N 1
ATOM 4164 C CA . TYR B 1 152 ? 13.198 60.144 81.772 1.00 15.18 152 TYR B CA 1
ATOM 4165 C C . TYR B 1 152 ? 13.910 59.921 83.105 1.00 12.13 152 TYR B C 1
ATOM 4166 O O . TYR B 1 152 ? 14.995 59.336 83.143 1.00 13.16 152 TYR B O 1
ATOM 4175 N N . ILE B 1 153 ? 13.293 60.391 84.188 1.00 11.07 153 ILE B N 1
ATOM 4176 C CA . ILE B 1 153 ? 13.834 60.209 85.527 1.00 8.46 153 ILE B CA 1
ATOM 4177 C C . ILE B 1 153 ? 13.088 59.100 86.256 1.00 10.85 153 ILE B C 1
ATOM 4178 O O . ILE B 1 153 ? 13.702 58.255 86.894 1.00 14.01 153 ILE B O 1
ATOM 4183 N N . ALA B 1 154 ? 11.764 59.094 86.122 1.00 16.28 154 ALA B N 1
ATOM 4184 C CA . ALA B 1 154 ? 10.905 58.155 86.843 1.00 16.73 154 ALA B CA 1
ATOM 4185 C C . ALA B 1 154 ? 10.861 56.751 86.242 1.00 11.72 154 ALA B C 1
ATOM 4186 O O . ALA B 1 154 ? 10.724 55.774 86.973 1.00 13.79 154 ALA B O 1
ATOM 4188 N N . GLU B 1 155 ? 10.969 56.635 84.920 1.00 11.42 155 GLU B N 1
ATOM 4189 C CA . GLU B 1 155 ? 10.870 55.317 84.296 1.00 11.64 155 GLU B CA 1
ATOM 4190 C C . GLU B 1 155 ? 12.132 54.507 84.483 1.00 13.28 155 GLU B C 1
ATOM 4191 O O . GLU B 1 155 ? 13.235 55.058 84.535 1.00 16.48 155 GLU B O 1
ATOM 4197 N N . TYR B 1 156 ? 11.960 53.196 84.593 1.00 10.83 156 TYR B N 1
ATOM 4198 C CA . TYR B 1 156 ? 13.086 52.271 84.629 1.00 10.99 156 TYR B CA 1
ATOM 4199 C C . TYR B 1 156 ? 13.424 51.854 83.205 1.00 16.47 156 TYR B C 1
ATOM 4200 O O . TYR B 1 156 ? 12.610 52.038 82.293 1.00 16.51 156 TYR B O 1
ATOM 4209 N N . ALA B 1 157 ? 14.613 51.289 83.001 1.00 12.60 157 ALA B N 1
ATOM 4210 C CA . ALA B 1 157 ? 14.974 50.819 81.662 1.00 13.88 157 ALA B CA 1
ATOM 4211 C C . ALA B 1 157 ? 14.530 49.368 81.481 1.00 15.91 157 ALA B C 1
ATOM 4212 O O . ALA B 1 157 ? 15.343 48.435 81.568 1.00 15.55 157 ALA B O 1
ATOM 4214 N N . ILE B 1 158 ? 13.231 49.196 81.246 1.00 12.94 158 ILE B N 1
ATOM 4215 C CA . ILE B 1 158 ? 12.600 47.886 81.117 1.00 14.34 158 ILE B CA 1
ATOM 4216 C C . ILE B 1 158 ? 11.636 47.964 79.933 1.00 14.36 158 ILE B C 1
ATOM 4217 O O . ILE B 1 158 ? 11.423 49.053 79.391 1.00 17.41 158 ILE B O 1
ATOM 4222 N N . PRO B 1 159 ? 11.060 46.818 79.519 1.00 14.78 159 PRO B N 1
ATOM 4223 C CA . PRO B 1 159 ? 10.116 46.771 78.386 1.00 16.58 159 PRO B CA 1
ATOM 4224 C C . PRO B 1 159 ? 8.980 47.800 78.469 1.00 16.93 159 PRO B C 1
ATOM 4225 O O . PRO B 1 159 ? 8.357 47.949 79.509 1.00 16.85 159 PRO B O 1
ATOM 4229 N N . TYR B 1 160 ? 8.734 48.500 77.371 1.00 15.49 160 TYR B N 1
ATOM 4230 C CA . TYR B 1 160 ? 7.625 49.445 77.262 1.00 22.49 160 TYR B CA 1
ATOM 4231 C C . TYR B 1 160 ? 6.341 48.910 77.892 1.00 20.80 160 TYR B C 1
ATOM 4232 O O . TYR B 1 160 ? 5.652 49.621 78.622 1.00 15.33 160 TYR B O 1
ATOM 4241 N N . GLU B 1 161 ? 6.016 47.655 77.616 1.00 21.71 161 GLU B N 1
ATOM 4242 C CA . GLU B 1 161 ? 4.745 47.103 78.090 1.00 25.10 161 GLU B CA 1
ATOM 4243 C C . GLU B 1 161 ? 4.650 47.006 79.616 1.00 22.94 161 GLU B C 1
ATOM 4244 O O . GLU B 1 161 ? 3.571 47.180 80.185 1.00 21.96 161 GLU B O 1
ATOM 4250 N N . LEU B 1 162 ? 5.768 46.718 80.280 1.00 16.80 162 LEU B N 1
ATOM 4251 C CA . LEU B 1 162 ? 5.773 46.685 81.748 1.00 19.99 162 LEU B CA 1
ATOM 4252 C C . LEU B 1 162 ? 5.599 48.086 82.330 1.00 18.96 162 LEU B C 1
ATOM 4253 O O . LEU B 1 162 ? 4.880 48.300 83.316 1.00 20.50 162 LEU B O 1
ATOM 4258 N N . THR B 1 163 ? 6.273 49.040 81.715 1.00 16.89 163 THR B N 1
ATOM 4259 C CA . THR B 1 163 ? 6.168 50.436 82.127 1.00 18.04 163 THR B CA 1
ATOM 4260 C C . THR B 1 163 ? 4.740 50.954 81.976 1.00 17.96 163 THR B C 1
ATOM 4261 O O . THR B 1 163 ? 4.203 51.571 82.881 1.00 16.46 163 THR B O 1
ATOM 4265 N N . HIS B 1 164 ? 4.126 50.684 80.832 1.00 13.69 164 HIS B N 1
ATOM 4266 C CA . HIS B 1 164 ? 2.879 51.348 80.476 1.00 22.95 164 HIS B CA 1
ATOM 4267 C C . HIS B 1 164 ? 1.628 50.519 80.757 1.00 25.80 164 HIS B C 1
ATOM 4268 O O . HIS B 1 164 ? 0.680 51.019 81.355 1.00 30.14 164 HIS B O 1
ATOM 4275 N N . LYS B 1 165 ? 1.626 49.251 80.358 1.00 20.55 165 LYS B N 1
ATOM 4276 C CA . LYS B 1 165 ? 0.469 48.414 80.664 1.00 23.00 165 LYS B CA 1
ATOM 4277 C C . LYS B 1 165 ? 0.386 48.127 82.164 1.00 21.94 165 LYS B C 1
ATOM 4278 O O . LYS B 1 165 ? -0.696 48.130 82.745 1.00 22.27 165 LYS B O 1
ATOM 4284 N N . HIS B 1 166 ? 1.533 47.902 82.796 1.00 16.65 166 HIS B N 1
ATOM 4285 C CA . HIS B 1 166 ? 1.536 47.495 84.195 1.00 18.93 166 HIS B CA 1
ATOM 4286 C C . HIS B 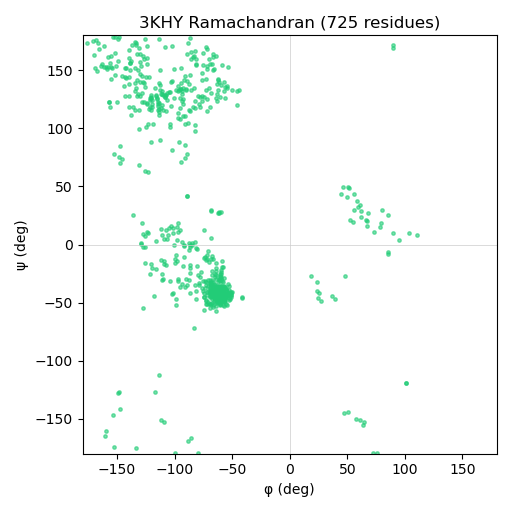1 166 ? 1.962 48.592 85.180 1.00 22.19 166 HIS B C 1
ATOM 4287 O O . HIS B 1 166 ? 2.131 48.339 86.373 1.00 25.68 166 HIS B O 1
ATOM 4294 N N . ASN B 1 167 ? 2.104 49.810 84.669 1.00 19.55 167 ASN B N 1
ATOM 4295 C CA . ASN B 1 167 ? 2.376 50.980 85.498 1.00 21.91 167 ASN B CA 1
ATOM 4296 C C . ASN B 1 167 ? 3.613 50.865 86.388 1.00 21.61 167 ASN B C 1
ATOM 4297 O O . ASN B 1 167 ? 3.668 51.463 87.461 1.00 20.49 167 ASN B O 1
ATOM 4302 N N . ILE B 1 168 ? 4.603 50.098 85.949 1.00 21.55 168 ILE B N 1
ATOM 4303 C CA . ILE B 1 168 ? 5.835 49.974 86.720 1.00 18.23 168 ILE B CA 1
ATOM 4304 C C . ILE B 1 168 ? 6.769 51.151 86.434 1.00 20.71 168 ILE B C 1
ATOM 4305 O O . ILE B 1 168 ? 7.210 51.348 85.301 1.00 15.54 168 ILE B O 1
ATOM 4310 N N . ARG B 1 169 ? 7.048 51.937 87.471 1.00 14.48 169 ARG B N 1
ATOM 4311 C CA . ARG B 1 169 ? 7.935 53.088 87.371 1.00 15.58 169 ARG B CA 1
ATOM 4312 C C . ARG B 1 169 ? 8.230 53.538 88.805 1.00 16.11 169 ARG B C 1
ATOM 4313 O O . ARG B 1 169 ? 7.685 52.977 89.747 1.00 19.24 169 ARG B O 1
ATOM 4321 N N . LYS B 1 170 ? 9.094 54.531 88.963 1.00 13.42 170 LYS B N 1
ATOM 4322 C CA . LYS B 1 170 ? 9.371 55.113 90.268 1.00 13.86 170 LYS B CA 1
ATOM 4323 C C . LYS B 1 170 ? 8.238 56.062 90.673 1.00 17.35 170 LYS B C 1
ATOM 4324 O O . LYS B 1 170 ? 7.869 56.946 89.901 1.00 16.28 170 LYS B O 1
ATOM 4330 N N . TYR B 1 171 ? 7.672 55.856 91.862 1.00 18.12 171 TYR B N 1
ATOM 4331 C CA . TYR B 1 171 ? 6.629 56.739 92.404 1.00 16.83 171 TYR B CA 1
ATOM 4332 C C . TYR B 1 171 ? 7.106 57.553 93.610 1.00 17.31 171 TYR B C 1
ATOM 4333 O O . TYR B 1 171 ? 6.640 58.671 93.843 1.00 17.88 171 TYR B O 1
ATOM 4342 N N . GLY B 1 172 ? 8.035 56.997 94.376 1.00 14.89 172 GLY B N 1
ATOM 4343 C CA . GLY B 1 172 ? 8.486 57.653 95.583 1.00 14.14 172 GLY B CA 1
ATOM 4344 C C . GLY B 1 172 ? 7.467 57.531 96.709 1.00 16.42 172 GLY B C 1
ATOM 4345 O O . GLY B 1 172 ? 6.413 56.899 96.558 1.00 14.10 172 GLY B O 1
ATOM 4346 N N . ALA B 1 173 ? 7.801 58.117 97.853 1.00 16.88 173 ALA B N 1
ATOM 4347 C CA . ALA B 1 173 ? 6.867 58.241 98.969 1.00 12.29 173 ALA B CA 1
ATOM 4348 C C . ALA B 1 173 ? 7.343 59.344 99.909 1.00 13.02 173 ALA B C 1
ATOM 4349 O O . ALA B 1 173 ? 8.205 60.151 99.543 1.00 15.10 173 ALA B O 1
ATOM 4351 N N . HIS B 1 174 ? 6.786 59.384 101.118 1.00 13.62 174 HIS B N 1
ATOM 4352 C CA . HIS B 1 174 ? 7.031 60.509 102.019 1.00 14.23 174 HIS B CA 1
ATOM 4353 C C . HIS B 1 174 ? 6.674 61.840 101.351 1.00 13.85 174 HIS B C 1
ATOM 4354 O O . HIS B 1 174 ? 7.146 62.884 101.788 1.00 13.54 174 HIS B O 1
ATOM 4361 N N . GLY B 1 175 ? 5.861 61.811 100.294 1.00 13.91 175 GLY B N 1
ATOM 4362 C CA . GLY B 1 175 ? 5.563 63.023 99.540 1.00 14.43 175 GLY B CA 1
ATOM 4363 C C . GLY B 1 175 ? 5.001 64.157 100.392 1.00 16.51 175 GLY B C 1
ATOM 4364 O O . GLY B 1 175 ? 5.309 65.332 100.178 1.00 15.72 175 GLY B O 1
ATOM 4365 N N . THR B 1 176 ? 4.143 63.822 101.348 1.00 16.27 176 THR B N 1
ATOM 4366 C CA . THR B 1 176 ? 3.516 64.860 102.159 1.00 16.27 176 THR B CA 1
ATOM 4367 C C . THR B 1 176 ? 4.558 65.584 103.015 1.00 21.06 176 THR B C 1
ATOM 4368 O O . THR B 1 176 ? 4.552 66.834 103.143 1.00 16.74 176 THR B O 1
ATOM 4372 N N . SER B 1 177 ? 5.478 64.806 103.572 1.00 15.65 177 SER B N 1
ATOM 4373 C CA . SER B 1 177 ? 6.608 65.389 104.288 1.00 17.04 177 SER B CA 1
ATOM 4374 C C . SER B 1 177 ? 7.465 66.279 103.389 1.00 18.76 177 SER B C 1
ATOM 4375 O O . SER B 1 177 ? 7.751 67.439 103.733 1.00 13.41 177 SER B O 1
ATOM 4378 N N . HIS B 1 178 ? 7.870 65.748 102.232 1.00 13.31 178 HIS B N 1
ATOM 4379 C CA . HIS B 1 178 ? 8.737 66.509 101.333 1.00 14.32 178 HIS B CA 1
ATOM 4380 C C . HIS B 1 178 ? 8.078 67.803 100.866 1.00 17.26 178 HIS B C 1
ATOM 4381 O O . HIS B 1 178 ? 8.745 68.821 100.715 1.00 14.75 178 HIS B O 1
ATOM 4388 N N . LYS B 1 179 ? 6.766 67.755 100.645 1.00 14.26 179 LYS B N 1
ATOM 4389 C CA . LYS B 1 179 ? 6.003 68.929 100.238 1.00 14.93 179 LYS B CA 1
ATOM 4390 C C . LYS B 1 179 ? 5.973 69.960 101.370 1.00 16.64 179 LYS B C 1
ATOM 4391 O O . LYS B 1 179 ? 6.316 71.127 101.178 1.00 16.44 179 LYS B O 1
ATOM 4397 N N . TYR B 1 180 ? 5.547 69.519 102.548 1.00 15.29 180 TYR B N 1
ATOM 4398 C CA . TYR B 1 180 ? 5.473 70.395 103.715 1.00 18.03 180 TYR B CA 1
ATOM 4399 C C . TYR B 1 180 ? 6.819 71.049 104.017 1.00 23.11 180 TYR B C 1
ATOM 4400 O O . TYR B 1 180 ? 6.921 72.274 104.170 1.00 17.09 180 TYR B O 1
ATOM 4409 N N . VAL B 1 181 ? 7.853 70.224 104.100 1.00 13.28 181 VAL B N 1
ATOM 4410 C CA . VAL B 1 181 ? 9.176 70.710 104.480 1.00 13.36 181 VAL B CA 1
ATOM 4411 C C . VAL B 1 181 ? 9.791 71.647 103.436 1.00 18.30 181 VAL B C 1
ATOM 4412 O O . VAL B 1 181 ? 10.408 72.647 103.803 1.00 18.40 181 VAL B O 1
ATOM 4416 N N . SER B 1 182 ? 9.607 71.349 102.145 1.00 14.10 182 SER B N 1
ATOM 4417 C CA . SER B 1 182 ? 10.143 72.221 101.104 1.00 13.80 182 SER B CA 1
ATOM 4418 C C . SER B 1 182 ? 9.396 73.557 101.064 1.00 14.82 182 SER B C 1
ATOM 4419 O O . SER B 1 182 ? 9.997 74.595 100.825 1.00 16.79 182 SER B O 1
ATOM 4422 N N . GLU B 1 183 ? 8.088 73.532 101.307 1.00 15.23 183 GLU B N 1
ATOM 4423 C CA . GLU B 1 183 ? 7.340 74.777 101.417 1.00 17.98 183 GLU B CA 1
ATOM 4424 C C . GLU B 1 183 ? 7.805 75.572 102.655 1.00 20.37 183 GLU B C 1
ATOM 4425 O O . GLU B 1 183 ? 7.952 76.788 102.593 1.00 18.73 183 GLU B O 1
ATOM 4431 N N . GLN B 1 184 ? 8.042 74.884 103.771 1.00 16.50 184 GLN B N 1
ATOM 4432 C CA . GLN B 1 184 ? 8.557 75.559 104.970 1.00 21.03 184 GLN B CA 1
ATOM 4433 C C . GLN B 1 184 ? 9.912 76.206 104.692 1.00 19.26 184 GLN B C 1
ATOM 4434 O O . GLN B 1 184 ? 10.184 77.333 105.137 1.00 19.12 184 GLN B O 1
ATOM 4440 N N . ALA B 1 185 ? 10.758 75.496 103.953 1.00 15.25 185 ALA B N 1
ATOM 4441 C CA . ALA B 1 185 ? 12.075 76.014 103.598 1.00 16.43 185 ALA B CA 1
ATOM 4442 C C . ALA B 1 185 ? 11.969 77.306 102.790 1.00 20.56 185 ALA B C 1
ATOM 4443 O O . ALA B 1 185 ? 12.677 78.278 103.059 1.00 19.47 185 ALA B O 1
ATOM 4445 N N . ALA B 1 186 ? 11.092 77.314 101.791 1.00 18.25 186 ALA B N 1
ATOM 4446 C CA . ALA B 1 186 ? 10.877 78.518 100.987 1.00 21.91 186 ALA B CA 1
ATOM 4447 C C . ALA B 1 186 ? 10.392 79.688 101.837 1.00 24.10 186 ALA B C 1
ATOM 4448 O O . ALA B 1 186 ? 10.817 80.831 101.631 1.00 23.50 186 ALA B O 1
ATOM 4450 N N . LYS B 1 187 ? 9.493 79.407 102.778 1.00 23.30 187 LYS B N 1
ATOM 4451 C CA . LYS B 1 187 ? 9.007 80.438 103.690 1.00 24.61 187 LYS B CA 1
ATOM 4452 C C . LYS B 1 187 ? 10.155 81.019 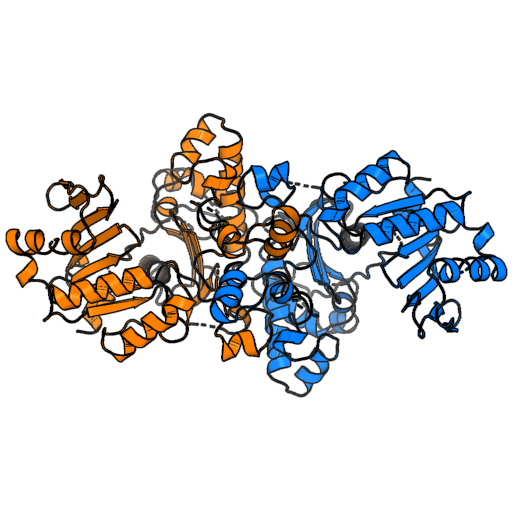104.510 1.00 25.56 187 LYS B C 1
ATOM 4453 O O . LYS B 1 187 ? 10.316 82.230 104.579 1.00 24.14 187 LYS B O 1
ATOM 4459 N N . ILE B 1 188 ? 10.941 80.153 105.139 1.00 17.94 188 ILE B N 1
ATOM 4460 C CA . ILE B 1 188 ? 12.084 80.603 105.939 1.00 23.31 188 ILE B CA 1
ATOM 4461 C C . ILE B 1 188 ? 13.110 81.394 105.123 1.00 26.85 188 ILE B C 1
ATOM 4462 O O . ILE B 1 188 ? 13.642 82.407 105.592 1.00 25.36 188 ILE B O 1
ATOM 4467 N N . LEU B 1 189 ? 13.388 80.934 103.906 1.00 20.19 189 LEU B N 1
ATOM 4468 C CA . LEU B 1 189 ? 14.332 81.610 103.021 1.00 25.12 189 LEU B CA 1
ATOM 4469 C C . LEU B 1 189 ? 13.701 82.784 102.267 1.00 29.21 189 LEU B C 1
ATOM 4470 O O . LEU B 1 189 ? 14.354 83.416 101.440 1.00 30.39 189 LEU B O 1
ATOM 4475 N N . THR B 1 190 ? 12.432 83.059 102.546 1.00 23.87 190 THR B N 1
ATOM 4476 C CA . THR B 1 190 ? 11.686 84.103 101.855 1.00 26.64 190 THR B CA 1
ATOM 4477 C C . THR B 1 190 ? 11.777 83.973 100.335 1.00 28.05 190 THR B C 1
ATOM 4478 O O . THR B 1 190 ? 12.077 84.939 99.639 1.00 23.71 190 THR B O 1
ATOM 4482 N N . GLN B 1 191 ? 11.539 82.760 99.838 1.00 31.97 191 GLN B N 1
ATOM 4483 C CA . GLN B 1 191 ? 11.459 82.497 98.407 1.00 30.39 191 GLN B CA 1
ATOM 4484 C C . GLN B 1 191 ? 10.020 82.108 98.078 1.00 33.77 191 GLN B C 1
ATOM 4485 O O . GLN B 1 191 ? 9.320 81.526 98.906 1.00 29.00 191 GLN B O 1
ATOM 4491 N N . GLN B 1 192 ? 9.580 82.411 96.868 1.00 26.95 192 GLN B N 1
ATOM 4492 C CA . GLN B 1 192 ? 8.261 81.993 96.430 1.00 30.45 192 GLN B CA 1
ATOM 4493 C C . GLN B 1 192 ? 8.208 80.460 96.330 1.00 27.65 192 GLN B C 1
ATOM 4494 O O . GLN B 1 192 ? 7.213 79.834 96.709 1.00 27.19 192 GLN B O 1
ATOM 4500 N N . LYS B 1 193 ? 9.301 79.871 95.848 1.00 22.54 193 LYS B N 1
ATOM 4501 C CA . LYS B 1 193 ? 9.394 78.429 95.612 1.00 22.43 193 LYS B CA 1
ATOM 4502 C C . LYS B 1 193 ? 10.765 77.938 96.056 1.00 29.61 193 LYS B C 1
ATOM 4503 O O . LYS B 1 193 ? 11.740 78.682 95.984 1.00 29.69 193 LYS B O 1
ATOM 4509 N N . ALA B 1 194 ? 10.844 76.683 96.493 1.00 21.04 194 ALA B N 1
ATOM 4510 C CA . ALA B 1 194 ? 12.085 76.148 97.030 1.00 21.97 194 ALA B CA 1
ATOM 4511 C C . ALA B 1 194 ? 12.942 75.460 95.961 1.00 15.94 194 ALA B C 1
ATOM 4512 O O . ALA B 1 194 ? 12.433 74.803 95.055 1.00 16.90 194 ALA B O 1
ATOM 4514 N N . ASN B 1 195 ? 14.250 75.644 96.070 1.00 18.21 195 ASN B N 1
ATOM 4515 C CA . ASN B 1 195 ? 15.199 74.834 95.327 1.00 15.98 195 ASN B CA 1
ATOM 4516 C C . ASN B 1 195 ? 16.061 74.161 96.358 1.00 17.52 195 ASN B C 1
ATOM 4517 O O . ASN B 1 195 ? 17.094 74.691 96.763 1.00 17.34 195 ASN B O 1
ATOM 4522 N N . VAL B 1 196 ? 15.607 72.997 96.820 1.00 13.93 196 VAL B N 1
ATOM 4523 C CA . VAL B 1 196 ? 16.253 72.361 97.956 1.00 14.33 196 VAL B CA 1
ATOM 4524 C C . VAL B 1 196 ? 16.351 70.855 97.765 1.00 12.98 196 VAL B C 1
ATOM 4525 O O . VAL B 1 196 ? 15.647 70.271 96.934 1.00 13.05 196 VAL B O 1
ATOM 4529 N N . ILE B 1 197 ? 17.250 70.247 98.525 1.00 11.89 197 ILE B N 1
ATOM 4530 C CA . ILE B 1 197 ? 17.283 68.803 98.670 1.00 13.29 197 ILE B CA 1
ATOM 4531 C C . ILE B 1 197 ? 16.798 68.510 100.085 1.00 15.44 197 ILE B C 1
ATOM 4532 O O . ILE B 1 197 ? 17.317 69.076 101.044 1.00 13.68 197 ILE B O 1
ATOM 4537 N N . VAL B 1 198 ? 15.791 67.648 100.215 1.00 12.35 198 VAL B N 1
ATOM 4538 C CA . VAL B 1 198 ? 15.216 67.340 101.515 1.00 12.07 198 VAL B CA 1
ATOM 4539 C C . VAL B 1 198 ? 15.518 65.890 101.855 1.00 14.61 198 VAL B C 1
ATOM 4540 O O . VAL B 1 198 ? 15.170 64.985 101.093 1.00 12.75 198 VAL B O 1
ATOM 4544 N N . ALA B 1 199 ? 16.191 65.680 102.983 1.00 13.62 199 ALA B N 1
ATOM 4545 C CA . ALA B 1 199 ? 16.484 64.341 103.481 1.00 13.43 199 ALA B CA 1
ATOM 4546 C C . ALA B 1 199 ? 15.547 64.030 104.656 1.00 15.78 199 ALA B C 1
ATOM 4547 O O . ALA B 1 199 ? 15.731 64.539 105.770 1.00 15.16 199 ALA B O 1
ATOM 4549 N N . HIS B 1 200 ? 14.501 63.251 104.390 1.00 9.61 200 HIS B N 1
ATOM 4550 C CA . HIS B 1 200 ? 13.605 62.817 105.459 1.00 11.24 200 HIS B CA 1
ATOM 4551 C C . HIS B 1 200 ? 14.154 61.527 106.054 1.00 17.11 200 HIS B C 1
ATOM 4552 O O . HIS B 1 200 ? 14.050 60.462 105.453 1.00 13.59 200 HIS B O 1
ATOM 4559 N N . LEU B 1 201 ? 14.741 61.632 107.241 1.00 15.37 201 LEU B N 1
ATOM 4560 C CA . LEU B 1 201 ? 15.379 60.495 107.888 1.00 16.89 201 LEU B CA 1
ATOM 4561 C C . LEU B 1 201 ? 14.600 60.124 109.153 1.00 18.91 201 LEU B C 1
ATOM 4562 O O . LEU B 1 201 ? 14.523 60.912 110.096 1.00 16.53 201 LEU B O 1
ATOM 4567 N N . GLY B 1 202 ? 14.000 58.937 109.147 1.00 15.80 202 GLY B N 1
ATOM 4568 C CA . GLY B 1 202 ? 13.261 58.437 110.294 1.00 16.76 202 GLY B CA 1
ATOM 4569 C C . GLY B 1 202 ? 13.303 56.920 110.226 1.00 25.66 202 GLY B C 1
ATOM 4570 O O . GLY B 1 202 ? 14.288 56.347 109.759 1.00 28.97 202 GLY B O 1
ATOM 4571 N N . ASN B 1 203 ? 12.246 56.259 110.676 1.00 21.93 203 ASN B N 1
ATOM 4572 C CA . ASN B 1 203 ? 12.200 54.800 110.578 1.00 29.06 203 ASN B CA 1
ATOM 4573 C C . ASN B 1 203 ? 12.337 54.404 109.119 1.00 23.17 203 ASN B C 1
ATOM 4574 O O . ASN B 1 203 ? 13.084 53.480 108.777 1.00 21.21 203 ASN B O 1
ATOM 4579 N N . GLY B 1 204 ? 11.596 55.117 108.274 1.00 18.44 204 GLY B N 1
ATOM 4580 C CA . GLY B 1 204 ? 11.814 55.093 106.837 1.00 17.80 204 GLY B CA 1
ATOM 4581 C C . GLY B 1 204 ? 12.591 56.329 106.458 1.00 17.61 204 GLY B C 1
ATOM 4582 O O . GLY B 1 204 ? 12.473 57.363 107.111 1.00 18.00 204 GLY B O 1
ATOM 4583 N N . CYS B 1 205 ? 13.383 56.226 105.394 1.00 20.24 205 CYS B N 1
ATOM 4584 C CA . CYS B 1 205 ? 14.242 57.321 104.975 1.00 12.85 205 CYS B CA 1
ATOM 4585 C C . CYS B 1 205 ? 14.113 57.540 103.476 1.00 14.59 205 CYS B C 1
ATOM 4586 O O . CYS B 1 205 ? 14.114 56.587 102.686 1.00 16.37 205 CYS B O 1
ATOM 4589 N N . SER B 1 206 ? 13.991 58.797 103.073 1.00 11.69 206 SER B N 1
ATOM 4590 C CA . SER B 1 206 ? 14.017 59.099 101.649 1.00 9.91 206 SER B CA 1
ATOM 4591 C C . SER B 1 206 ? 14.560 60.495 101.465 1.00 16.41 206 SER B C 1
ATOM 4592 O O . SER B 1 206 ? 14.645 61.262 102.412 1.00 14.92 206 SER B O 1
ATOM 4595 N N . ILE B 1 207 ? 14.940 60.805 100.237 1.00 12.62 207 ILE B N 1
ATOM 4596 C CA . ILE B 1 207 ? 15.518 62.097 99.927 1.00 12.98 207 ILE B CA 1
ATOM 4597 C C . ILE B 1 207 ? 15.015 62.509 98.549 1.00 11.75 207 ILE B C 1
ATOM 4598 O O . ILE B 1 207 ? 14.831 61.663 97.665 1.00 13.10 207 ILE B O 1
ATOM 4603 N N . THR B 1 208 ? 14.773 63.810 98.386 1.00 10.85 208 THR B N 1
ATOM 4604 C CA . THR B 1 208 ? 14.079 64.332 97.226 1.00 14.24 208 THR B CA 1
ATOM 4605 C C . THR B 1 208 ? 14.719 65.627 96.758 1.00 13.27 208 THR B C 1
ATOM 4606 O O . THR B 1 208 ? 15.083 66.468 97.581 1.00 12.72 208 THR B O 1
ATOM 4610 N N . ALA B 1 209 ? 14.866 65.774 95.449 1.00 12.66 209 ALA B N 1
ATOM 4611 C CA . ALA B 1 209 ? 15.303 67.035 94.859 1.00 7.98 209 ALA B CA 1
ATOM 4612 C C . ALA B 1 209 ? 14.063 67.814 94.484 1.00 11.98 209 ALA B C 1
ATOM 4613 O O . ALA B 1 209 ? 13.217 67.316 93.745 1.00 15.32 209 ALA B O 1
ATOM 4615 N N . VAL B 1 210 ? 13.952 69.025 95.011 1.00 14.43 210 VAL B N 1
ATOM 4616 C CA . VAL B 1 210 ? 12.814 69.892 94.745 1.00 13.93 210 VAL B CA 1
ATOM 4617 C C . VAL B 1 210 ? 13.338 71.100 93.977 1.00 17.29 210 VAL B C 1
ATOM 4618 O O . VAL B 1 210 ? 14.173 71.847 94.481 1.00 15.07 210 VAL B O 1
ATOM 4622 N N . VAL B 1 211 ? 12.885 71.258 92.740 1.00 14.32 211 VAL B N 1
ATOM 4623 C CA . VAL B 1 211 ? 13.320 72.367 91.895 1.00 14.64 211 VAL B CA 1
ATOM 4624 C C . VAL B 1 211 ? 12.123 73.264 91.603 1.00 16.61 211 VAL B C 1
ATOM 4625 O O . VAL B 1 211 ? 11.083 72.797 91.137 1.00 19.40 211 VAL B O 1
ATOM 4629 N N . ASP B 1 212 ? 12.265 74.548 91.906 1.00 19.48 212 ASP B N 1
ATOM 4630 C CA . ASP B 1 212 ? 11.154 75.481 91.779 1.00 19.09 212 ASP B CA 1
ATOM 4631 C C . ASP B 1 212 ? 9.895 74.936 92.458 1.00 23.45 212 ASP B C 1
ATOM 4632 O O . ASP B 1 212 ? 8.795 75.045 91.923 1.00 19.60 212 ASP B O 1
ATOM 4637 N N . GLY B 1 213 ? 10.074 74.322 93.623 1.00 17.63 213 GLY B N 1
ATOM 4638 C CA . GLY B 1 213 ? 8.955 73.880 94.440 1.00 21.27 213 GLY B CA 1
ATOM 4639 C C . GLY B 1 213 ? 8.382 72.515 94.105 1.00 18.20 213 GLY B C 1
ATOM 4640 O O . GLY B 1 213 ? 7.528 72.003 94.837 1.00 17.36 213 GLY B O 1
ATOM 4641 N N . LYS B 1 214 ? 8.842 71.930 93.003 1.00 16.16 214 LYS B N 1
ATOM 4642 C CA . LYS B 1 214 ? 8.323 70.638 92.535 1.00 14.73 214 LYS B CA 1
ATOM 4643 C C . LYS B 1 214 ? 9.355 69.521 92.615 1.00 13.38 214 LYS B C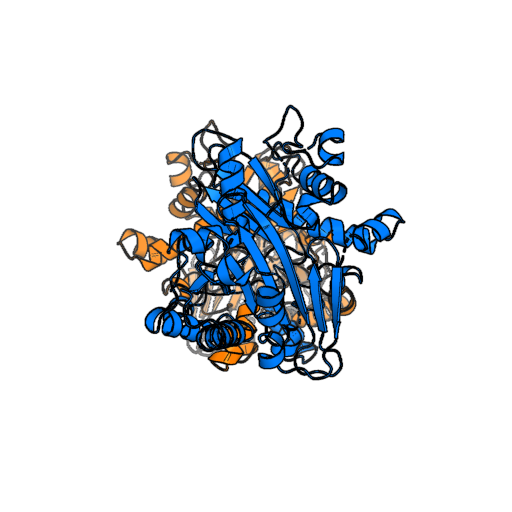 1
ATOM 4644 O O . LYS B 1 214 ? 10.528 69.715 92.263 1.00 17.40 214 LYS B O 1
ATOM 4650 N N . SER B 1 215 ? 8.911 68.342 93.047 1.00 15.09 215 SER B N 1
ATOM 4651 C CA . SER B 1 215 ? 9.779 67.170 93.057 1.00 14.94 215 SER B CA 1
ATOM 4652 C C . SER B 1 215 ? 10.248 66.853 91.638 1.00 16.88 215 SER B C 1
ATOM 4653 O O . SER B 1 215 ? 9.439 66.724 90.709 1.00 15.04 215 SER B O 1
ATOM 4656 N N . ILE B 1 216 ? 11.559 66.739 91.469 1.00 14.47 216 ILE B N 1
ATOM 4657 C CA . ILE B 1 216 ? 12.119 66.333 90.181 1.00 11.77 216 ILE B CA 1
ATOM 4658 C C . ILE B 1 216 ? 12.743 64.926 90.239 1.00 14.54 216 ILE B C 1
ATOM 4659 O O . ILE B 1 216 ? 12.845 64.246 89.213 1.00 12.97 216 ILE B O 1
ATOM 4664 N N . ASP B 1 217 ? 13.164 64.495 91.429 1.00 11.83 217 ASP B N 1
ATOM 4665 C CA . ASP B 1 217 ? 13.718 63.140 91.599 1.00 11.05 217 ASP B CA 1
ATOM 4666 C C . ASP B 1 217 ? 13.585 62.780 93.078 1.00 16.14 217 ASP B C 1
ATOM 4667 O O . ASP B 1 217 ? 13.555 63.674 93.915 1.00 14.14 217 ASP B O 1
ATOM 4672 N N . THR B 1 218 ? 13.479 61.487 93.408 1.00 10.52 218 THR B N 1
ATOM 4673 C CA . THR B 1 218 ? 13.358 61.070 94.796 1.00 8.35 218 THR B CA 1
ATOM 4674 C C . THR B 1 218 ? 13.867 59.634 94.893 1.00 12.48 218 THR B C 1
ATOM 4675 O O . THR B 1 218 ? 13.951 58.934 93.880 1.00 12.95 218 THR B O 1
ATOM 4679 N N . SER B 1 219 ? 14.190 59.194 96.102 1.00 12.32 219 SER B N 1
ATOM 4680 C CA . SER B 1 219 ? 14.946 57.958 96.284 1.00 11.78 219 SER B CA 1
ATOM 4681 C C . SER B 1 219 ? 14.111 56.682 96.396 1.00 13.08 219 SER B C 1
ATOM 4682 O O . SER B 1 219 ? 14.573 55.616 96.008 1.00 12.57 219 SER B O 1
ATOM 4693 N N . GLY B 1 221 ? 11.011 54.047 95.397 1.00 14.34 221 GLY B N 1
ATOM 4694 C CA . GLY B 1 221 ? 10.830 53.581 94.034 1.00 15.18 221 GLY B CA 1
ATOM 4695 C C . GLY B 1 221 ? 9.396 53.281 93.657 1.00 17.04 221 GLY B C 1
ATOM 4696 O O . GLY B 1 221 ? 8.505 54.118 93.812 1.00 13.94 221 GLY B O 1
ATOM 4697 N N . LEU B 1 222 ? 9.185 52.078 93.138 1.00 16.76 222 LEU B N 1
ATOM 4698 C CA . LEU B 1 222 ? 7.841 51.568 92.925 1.00 14.90 222 LEU B CA 1
ATOM 4699 C C . LEU B 1 222 ? 7.144 51.560 94.273 1.00 16.93 222 LEU B C 1
ATOM 4700 O O . LEU B 1 222 ? 5.955 51.880 94.380 1.00 21.99 222 LEU B O 1
ATOM 4705 N N . THR B 1 223 ? 7.898 51.197 95.306 1.00 14.02 223 THR B N 1
ATOM 4706 C CA . THR B 1 223 ? 7.392 51.154 96.678 1.00 16.68 223 THR B CA 1
ATOM 4707 C C . THR B 1 223 ? 8.418 51.837 97.584 1.00 16.49 223 THR B C 1
ATOM 4708 O O . THR B 1 223 ? 9.520 52.143 97.137 1.00 18.20 223 THR B O 1
ATOM 4712 N N . PRO B 1 224 ? 8.072 52.054 98.868 1.00 12.79 224 PRO B N 1
ATOM 4713 C CA . PRO B 1 224 ? 8.974 52.644 99.866 1.00 13.51 224 PRO B CA 1
ATOM 4714 C C . PRO B 1 224 ? 10.169 51.774 100.270 1.00 14.46 224 PRO B C 1
ATOM 4715 O O . PRO B 1 224 ? 10.879 52.157 101.193 1.00 18.08 224 PRO B O 1
ATOM 4719 N N . LEU B 1 225 ? 10.370 50.623 99.634 1.00 17.25 225 LEU B N 1
ATOM 4720 C CA . LEU B 1 225 ? 11.533 49.792 99.951 1.00 13.62 225 LEU B CA 1
ATOM 4721 C C . LEU B 1 225 ? 12.854 50.376 99.412 1.00 12.40 225 LEU B C 1
ATOM 4722 O O . LEU B 1 225 ? 13.904 50.207 100.027 1.00 17.94 225 LEU B O 1
ATOM 4727 N N . ASP B 1 226 ? 12.791 51.087 98.292 1.00 16.82 226 ASP B N 1
ATOM 4728 C CA . ASP B 1 226 ? 14.008 51.479 97.558 1.00 18.16 226 ASP B CA 1
ATOM 4729 C C . ASP B 1 226 ? 14.721 52.718 98.126 1.00 17.56 226 ASP B C 1
ATOM 4730 O O . ASP B 1 226 ? 14.131 53.516 98.861 1.00 11.94 226 ASP B O 1
ATOM 4735 N N . GLY B 1 227 ? 16.000 52.864 97.782 1.00 15.42 227 GLY B N 1
ATOM 4736 C CA . GLY B 1 227 ? 16.745 54.076 98.070 1.00 13.41 227 GLY B CA 1
ATOM 4737 C C . GLY B 1 227 ? 17.678 54.020 99.271 1.00 14.24 227 GLY B C 1
ATOM 4738 O O . GLY B 1 227 ? 18.601 53.215 99.315 1.00 15.37 227 GLY B O 1
ATOM 4739 N N . LEU B 1 228 ? 17.428 54.881 100.254 1.00 13.32 228 LEU B N 1
ATOM 4740 C CA . LEU B 1 228 ? 18.315 55.014 101.410 1.00 14.71 228 LEU B CA 1
ATOM 4741 C C . LEU B 1 228 ? 18.254 53.800 102.323 1.00 17.08 228 LEU B C 1
ATOM 4742 O O . LEU B 1 228 ? 17.300 53.035 102.284 1.00 14.01 228 LEU B O 1
ATOM 4747 N N . VAL B 1 229 ? 19.283 53.631 103.147 1.00 15.59 229 VAL B N 1
ATOM 4748 C CA . VAL B 1 229 ? 19.233 52.657 104.225 1.00 17.30 229 VAL B CA 1
ATOM 4749 C C . VAL B 1 229 ? 18.185 53.087 105.250 1.00 17.09 229 VAL B C 1
ATOM 4750 O O . VAL B 1 229 ? 18.059 54.267 105.566 1.00 16.92 229 VAL B O 1
ATOM 4762 N N . GLY B 1 231 ? 15.446 51.670 108.825 1.00 17.47 231 GLY B N 1
ATOM 4763 C CA . GLY B 1 231 ? 15.432 50.878 110.043 1.00 20.76 231 GLY B CA 1
ATOM 4764 C C . GLY B 1 231 ? 15.476 49.381 109.775 1.00 19.35 231 GLY B C 1
ATOM 4765 O O . GLY B 1 231 ? 16.303 48.670 110.343 1.00 20.70 231 GLY B O 1
ATOM 4766 N N . THR B 1 232 ? 14.582 48.897 108.919 1.00 13.39 232 THR B N 1
ATOM 4767 C CA . THR B 1 232 ? 14.545 47.467 108.593 1.00 14.09 232 THR B CA 1
ATOM 4768 C C . THR B 1 232 ? 14.535 47.199 107.095 1.00 18.45 232 THR B C 1
ATOM 4769 O O . THR B 1 232 ? 14.485 46.035 106.669 1.00 18.28 232 THR B O 1
ATOM 4773 N N . ARG B 1 233 ? 14.567 48.270 106.300 1.00 18.36 233 ARG B N 1
ATOM 4774 C CA . ARG B 1 233 ? 14.547 48.150 104.847 1.00 14.07 233 ARG B CA 1
ATOM 4775 C C . ARG B 1 233 ? 15.932 48.352 104.259 1.00 19.62 233 ARG B C 1
ATOM 4776 O O . ARG B 1 233 ? 16.697 49.233 104.704 1.00 14.09 233 ARG B O 1
ATOM 4784 N N . SER B 1 234 ? 16.237 47.552 103.241 1.00 14.71 234 SER B N 1
ATOM 4785 C CA . SER B 1 234 ? 17.558 47.549 102.610 1.00 12.82 234 SER B CA 1
ATOM 4786 C C . SER B 1 234 ? 17.866 48.811 101.810 1.00 15.49 234 SER B C 1
ATOM 4787 O O . SER B 1 234 ? 19.033 49.216 101.708 1.00 15.37 234 SER B O 1
ATOM 4790 N N . GLY B 1 235 ? 16.834 49.400 101.201 1.00 13.03 235 GLY B N 1
ATOM 4791 C CA . GLY B 1 235 ? 17.049 50.401 100.159 1.00 12.41 235 GLY B CA 1
ATOM 4792 C C . GLY B 1 235 ? 17.746 49.781 98.957 1.00 18.08 235 GLY B C 1
ATOM 4793 O O . GLY B 1 235 ? 17.661 48.568 98.742 1.00 15.34 235 GLY B O 1
ATOM 4794 N N . CYS B 1 236 ? 18.450 50.599 98.176 1.00 11.51 236 CYS B N 1
ATOM 4795 C CA . CYS B 1 236 ? 19.096 50.122 96.941 1.00 13.27 236 CYS B CA 1
ATOM 4796 C C . CYS B 1 236 ? 19.831 48.797 97.077 1.00 16.05 236 CYS B C 1
ATOM 4797 O O . CYS B 1 236 ? 20.623 48.612 98.003 1.00 16.88 236 CYS B O 1
ATOM 4800 N N . ILE B 1 237 ? 19.588 47.903 96.123 1.00 12.73 237 ILE B N 1
ATOM 4801 C CA . ILE B 1 237 ? 20.297 46.626 96.050 1.00 13.95 237 ILE B CA 1
ATOM 4802 C C . ILE B 1 237 ? 20.222 46.041 94.639 1.00 12.97 237 ILE B C 1
ATOM 4803 O O . ILE B 1 237 ? 19.274 46.312 93.888 1.00 13.72 237 ILE B O 1
ATOM 4808 N N . ASP B 1 238 ? 21.247 45.275 94.267 1.00 15.96 238 ASP B N 1
ATOM 4809 C CA . ASP B 1 238 ? 21.330 44.639 92.945 1.00 15.48 238 ASP B CA 1
ATOM 4810 C C . ASP B 1 238 ? 20.173 43.647 92.816 1.00 17.15 238 ASP B C 1
ATOM 4811 O O . ASP B 1 238 ? 20.033 42.764 93.657 1.00 19.59 238 ASP B O 1
ATOM 4816 N N . PRO B 1 239 ? 19.328 43.801 91.779 1.00 16.18 239 PRO B N 1
ATOM 4817 C CA . PRO B 1 239 ? 18.213 42.871 91.548 1.00 16.53 239 PRO B CA 1
ATOM 4818 C C . PRO B 1 239 ? 18.700 41.436 91.360 1.00 15.51 239 PRO B C 1
ATOM 4819 O O . PRO B 1 239 ? 17.907 40.518 91.511 1.00 16.07 239 PRO B O 1
ATOM 4823 N N . SER B 1 240 ? 19.979 41.256 91.034 1.00 12.99 240 SER B N 1
ATOM 4824 C CA . SER B 1 240 ? 20.552 39.915 90.890 1.00 18.68 240 SER B CA 1
ATOM 4825 C C . SER B 1 240 ? 20.417 39.069 92.155 1.00 15.98 240 SER B C 1
ATOM 4826 O O . SER B 1 240 ? 20.524 37.839 92.099 1.00 16.44 240 SER B O 1
ATOM 4829 N N . ILE B 1 241 ? 20.201 39.707 93.301 1.00 18.67 241 ILE B N 1
ATOM 4830 C CA . ILE B 1 241 ? 20.153 38.949 94.555 1.00 20.24 241 ILE B CA 1
ATOM 4831 C C . ILE B 1 241 ? 18.997 37.959 94.603 1.00 19.85 241 ILE B C 1
ATOM 4832 O O . ILE B 1 241 ? 19.075 36.929 95.294 1.00 18.02 241 ILE B O 1
ATOM 4837 N N . PHE B 1 242 ? 17.931 38.244 93.857 1.00 15.75 242 PHE B N 1
ATOM 4838 C CA . PHE B 1 242 ? 16.782 37.345 93.864 1.00 16.36 242 PHE B CA 1
ATOM 4839 C C . PHE B 1 242 ? 17.146 35.977 93.301 1.00 19.84 242 PHE B C 1
ATOM 4840 O O . PHE B 1 242 ? 16.907 34.959 93.946 1.00 19.09 242 PHE B O 1
ATOM 4848 N N . ALA B 1 243 ? 17.726 35.955 92.105 1.00 19.39 243 ALA B N 1
ATOM 4849 C CA . ALA B 1 243 ? 18.127 34.695 91.483 1.00 20.66 243 ALA B CA 1
ATOM 4850 C C . ALA B 1 243 ? 19.198 34.009 92.327 1.00 17.46 243 ALA B C 1
ATOM 4851 O O . ALA B 1 243 ? 19.210 32.783 92.486 1.00 20.56 243 ALA B O 1
ATOM 4853 N N . TYR B 1 244 ? 20.109 34.803 92.861 1.00 18.28 244 TYR B N 1
ATOM 4854 C CA . TYR B 1 244 ? 21.202 34.234 93.638 1.00 19.81 244 TYR B CA 1
ATOM 4855 C C . TYR B 1 244 ? 20.672 33.526 94.893 1.00 23.38 244 TYR B C 1
ATOM 4856 O O . TYR B 1 244 ? 21.025 32.375 95.178 1.00 22.93 244 TYR B O 1
ATOM 4865 N N . ILE B 1 245 ? 19.807 34.205 95.636 1.00 17.27 245 ILE B N 1
ATOM 4866 C CA . ILE B 1 245 ? 19.275 33.636 96.858 1.00 16.06 245 ILE B CA 1
ATOM 4867 C C . ILE B 1 245 ? 18.341 32.458 96.566 1.00 23.75 245 ILE B C 1
ATOM 4868 O O . ILE B 1 245 ? 18.432 31.419 97.208 1.00 23.38 245 ILE B O 1
ATOM 4873 N N . SER B 1 246 ? 17.460 32.619 95.583 1.00 23.80 246 SER B N 1
ATOM 4874 C CA . SER B 1 246 ? 16.570 31.541 95.177 1.00 20.78 246 SER B CA 1
ATOM 4875 C C . SER B 1 246 ? 17.331 30.278 94.754 1.00 20.96 246 SER B C 1
ATOM 4876 O O . SER B 1 246 ? 17.033 29.182 95.223 1.00 25.48 246 SER B O 1
ATOM 4879 N N . ASP B 1 247 ? 18.319 30.433 93.878 1.00 20.48 247 ASP B N 1
ATOM 4880 C CA . ASP B 1 247 ? 19.085 29.290 93.388 1.00 25.61 247 ASP B CA 1
ATOM 4881 C C . ASP B 1 247 ? 19.870 28.604 94.502 1.00 29.43 247 ASP B C 1
ATOM 4882 O O . ASP B 1 247 ? 19.952 27.371 94.552 1.00 30.56 247 ASP B O 1
ATOM 4887 N N . ASN B 1 248 ? 20.458 29.401 95.388 1.00 21.19 248 ASN B N 1
ATOM 4888 C CA . ASN B 1 248 ? 21.376 28.863 96.387 1.00 23.95 248 ASN B CA 1
ATOM 4889 C C . ASN B 1 248 ? 20.737 28.510 97.728 1.00 29.51 248 ASN B C 1
ATOM 4890 O O . ASN B 1 248 ? 21.140 27.546 98.365 1.00 28.95 248 ASN B O 1
ATOM 4895 N N . LEU B 1 249 ? 19.736 29.274 98.151 1.00 23.41 249 LEU B N 1
ATOM 4896 C CA . LEU B 1 249 ? 19.104 29.030 99.444 1.00 20.22 249 LEU B CA 1
ATOM 4897 C C . LEU B 1 249 ? 17.676 28.540 99.325 1.00 21.38 249 LEU B C 1
ATOM 4898 O O . LEU B 1 249 ? 17.089 28.080 100.309 1.00 24.76 249 LEU B O 1
ATOM 4903 N N . GLY B 1 250 ? 17.106 28.662 98.131 1.00 23.22 250 GLY B N 1
ATOM 4904 C CA . GLY B 1 250 ? 15.758 28.180 97.887 1.00 22.90 250 GLY B CA 1
ATOM 4905 C C . GLY B 1 250 ? 14.629 29.060 98.400 1.00 25.79 250 GLY B C 1
ATOM 4906 O O . GLY B 1 250 ? 13.490 28.605 98.486 1.00 27.26 250 GLY B O 1
ATOM 4907 N N . TRP B 1 251 ? 14.919 30.315 98.738 1.00 19.80 251 TRP B N 1
ATOM 4908 C CA . TRP B 1 251 ? 13.862 31.202 99.226 1.00 24.67 251 TRP B CA 1
ATOM 4909 C C . TRP B 1 251 ? 12.932 31.596 98.088 1.00 22.95 251 TRP B C 1
ATOM 4910 O O . TRP B 1 251 ? 13.356 31.686 96.930 1.00 22.97 251 TRP B O 1
ATOM 4921 N N . SER B 1 252 ? 11.672 31.857 98.424 1.00 20.90 252 SER B N 1
ATOM 4922 C CA . SER B 1 252 ? 10.697 32.331 97.450 1.00 22.58 252 SER B CA 1
ATOM 4923 C C . SER B 1 252 ? 10.848 33.847 97.273 1.00 23.95 252 SER B C 1
ATOM 4924 O O . SER B 1 252 ? 11.504 34.502 98.081 1.00 21.70 252 SER B O 1
ATOM 4927 N N . VAL B 1 253 ? 10.232 34.405 96.232 1.00 21.85 253 VAL B N 1
ATOM 4928 C CA . VAL B 1 253 ? 10.233 35.864 96.039 1.00 22.93 253 VAL B CA 1
ATOM 4929 C C . VAL B 1 253 ? 9.610 36.577 97.244 1.00 21.11 253 VAL B C 1
ATOM 4930 O O . VAL B 1 253 ? 10.086 37.630 97.673 1.00 21.47 253 VAL B O 1
ATOM 4934 N N . THR B 1 254 ? 8.549 35.990 97.791 1.00 18.43 254 THR B N 1
ATOM 4935 C CA . THR B 1 254 ? 7.867 36.549 98.952 1.00 24.42 254 THR B CA 1
ATOM 4936 C C . THR B 1 254 ? 8.807 36.604 100.148 1.00 23.06 254 THR B C 1
ATOM 4937 O O . THR B 1 254 ? 8.879 37.611 100.854 1.00 16.89 254 THR B O 1
ATOM 4941 N N . GLU B 1 255 ? 9.538 35.521 100.366 1.00 19.34 255 GLU B N 1
ATOM 4942 C CA . GLU B 1 255 ? 10.497 35.448 101.466 1.00 19.97 255 GLU B CA 1
ATOM 4943 C C . GLU B 1 255 ? 11.680 36.411 101.281 1.00 17.74 255 GLU B C 1
ATOM 4944 O O . GLU B 1 255 ? 12.140 37.044 102.236 1.00 16.72 255 GLU B O 1
ATOM 4950 N N . ILE B 1 256 ? 12.183 36.521 100.061 1.00 20.55 256 ILE B N 1
ATOM 4951 C CA . ILE B 1 256 ? 13.280 37.456 99.824 1.00 20.23 256 ILE B CA 1
ATOM 4952 C C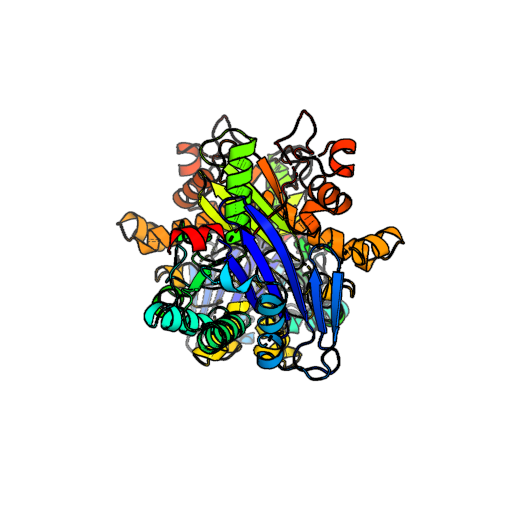 . ILE B 1 256 ? 12.800 38.892 100.028 1.00 19.39 256 ILE B C 1
ATOM 4953 O O . ILE B 1 256 ? 13.470 39.698 100.664 1.00 17.49 256 ILE B O 1
ATOM 4958 N N . THR B 1 257 ? 11.628 39.206 99.492 1.00 15.15 257 THR B N 1
ATOM 4959 C CA . THR B 1 257 ? 11.076 40.556 99.607 1.00 14.04 257 THR B CA 1
ATOM 4960 C C . THR B 1 257 ? 10.779 40.907 101.079 1.00 19.82 257 THR B C 1
ATOM 4961 O O . THR B 1 257 ? 11.047 42.016 101.530 1.00 18.12 257 THR B O 1
ATOM 4965 N N . ASN B 1 258 ? 10.235 39.956 101.833 1.00 18.96 258 ASN B N 1
ATOM 4966 C CA . ASN B 1 258 ? 10.010 40.184 103.261 1.00 21.78 258 ASN B CA 1
ATOM 4967 C C . ASN B 1 258 ? 11.307 40.483 104.018 1.00 19.34 258 ASN B C 1
ATOM 4968 O O . ASN B 1 258 ? 11.350 41.365 104.872 1.00 20.26 258 ASN B O 1
ATOM 4981 N N . LEU B 1 260 ? 14.015 41.870 102.773 1.00 18.60 260 LEU B N 1
ATOM 4982 C CA . LEU B 1 260 ? 14.483 43.199 102.383 1.00 18.06 260 LEU B CA 1
ATOM 4983 C C . LEU B 1 260 ? 13.710 44.296 103.110 1.00 16.40 260 LEU B C 1
ATOM 4984 O O . LEU B 1 260 ? 14.262 45.358 103.410 1.00 16.13 260 LEU B O 1
ATOM 4989 N N . ASN B 1 261 ? 12.434 44.024 103.392 1.00 13.34 261 ASN B N 1
ATOM 4990 C CA . ASN B 1 261 ? 11.548 44.967 104.070 1.00 15.18 261 ASN B CA 1
ATOM 4991 C C . ASN B 1 261 ? 11.592 44.899 105.593 1.00 18.24 261 ASN B C 1
ATOM 4992 O O . ASN B 1 261 ? 11.363 45.906 106.261 1.00 16.98 261 ASN B O 1
ATOM 4997 N N . LYS B 1 262 ? 11.858 43.720 106.149 1.00 15.39 262 LYS B N 1
ATOM 4998 C CA . LYS B 1 262 ? 11.689 43.540 107.599 1.00 17.28 262 LYS B CA 1
ATOM 4999 C C . LYS B 1 262 ? 12.934 43.139 108.377 1.00 17.09 262 LYS B C 1
ATOM 5000 O O . LYS B 1 262 ? 12.966 43.278 109.603 1.00 18.65 262 LYS B O 1
ATOM 5006 N N . GLN B 1 263 ? 13.964 42.664 107.685 1.00 17.67 263 GLN B N 1
ATOM 5007 C CA . GLN B 1 263 ? 15.134 42.122 108.375 1.00 17.33 263 GLN B CA 1
ATOM 5008 C C . G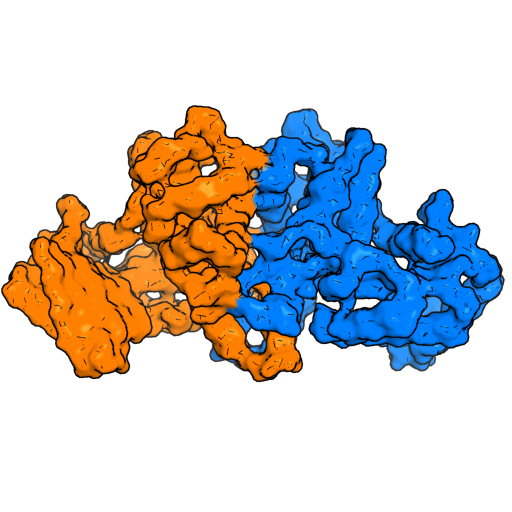LN B 1 263 ? 16.415 42.769 107.890 1.00 22.52 263 GLN B C 1
ATOM 5009 O O . GLN B 1 263 ? 17.518 42.323 108.218 1.00 19.85 263 GLN B O 1
ATOM 5015 N N . SER B 1 264 ? 16.274 43.817 107.094 1.00 17.82 264 SER B N 1
ATOM 5016 C CA . SER B 1 264 ? 17.439 44.438 106.497 1.00 12.22 264 SER B CA 1
ATOM 5017 C 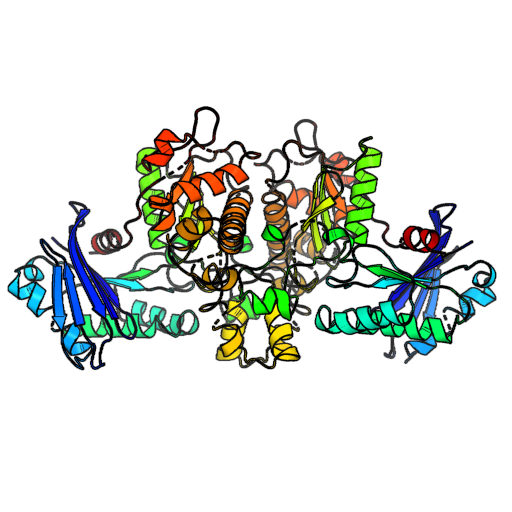C . SER B 1 264 ? 17.710 45.815 107.116 1.00 17.45 264 SER B C 1
ATOM 5018 O O . SER B 1 264 ? 17.377 46.048 108.273 1.00 16.14 264 SER B O 1
ATOM 5021 N N . GLY B 1 265 ? 18.335 46.720 106.369 1.00 16.16 265 GLY B N 1
ATOM 5022 C CA . GLY B 1 265 ? 18.609 48.045 106.926 1.00 12.94 265 GLY B CA 1
ATOM 5023 C C . GLY B 1 265 ? 19.514 47.991 108.149 1.00 20.65 265 GLY B C 1
ATOM 5024 O O . GLY B 1 265 ? 20.332 47.076 108.274 1.00 19.86 265 GLY B O 1
ATOM 5025 N N . LEU B 1 266 ? 19.365 48.954 109.061 1.00 17.65 266 LEU B N 1
ATOM 5026 C CA . LEU B 1 266 ? 20.161 48.962 110.278 1.00 15.52 266 LEU B CA 1
ATOM 5027 C C . LEU B 1 266 ? 20.015 47.642 111.031 1.00 23.73 266 LEU B C 1
ATOM 5028 O O . LEU B 1 266 ? 20.977 47.141 111.622 1.00 19.18 266 LEU B O 1
ATOM 5033 N N . LEU B 1 267 ? 18.799 47.100 111.031 1.00 15.26 267 LEU B N 1
ATOM 5034 C CA . LEU B 1 267 ? 18.524 45.865 111.763 1.00 19.14 267 LEU B CA 1
ATOM 5035 C C . LEU B 1 267 ? 19.391 44.735 111.231 1.00 18.84 267 LEU B C 1
ATOM 5036 O O . LEU B 1 267 ? 20.061 44.035 111.995 1.00 20.51 267 LEU B O 1
ATOM 5041 N N . GLY B 1 268 ? 19.403 44.581 109.914 1.00 19.58 268 GLY B N 1
ATOM 5042 C CA . GLY B 1 268 ? 20.200 43.546 109.286 1.00 22.45 268 GLY B CA 1
ATOM 5043 C C . GLY B 1 268 ? 21.689 43.729 109.518 1.00 22.32 268 GLY B C 1
ATOM 5044 O O . GLY B 1 268 ? 22.407 42.756 109.742 1.00 20.92 268 GLY B O 1
ATOM 5045 N N . ILE B 1 269 ? 22.163 44.970 109.456 1.00 14.35 269 ILE B N 1
ATOM 5046 C CA . ILE B 1 269 ? 23.601 45.220 109.573 1.00 17.55 269 ILE B CA 1
ATOM 5047 C C . ILE B 1 269 ? 24.104 44.984 110.992 1.00 22.21 269 ILE B C 1
ATOM 5048 O O . ILE B 1 269 ? 25.101 44.291 111.198 1.00 23.00 269 ILE B O 1
ATOM 5053 N N . CYS B 1 270 ? 23.415 45.558 111.976 1.00 22.12 270 CYS B N 1
ATOM 5054 C CA . CYS B 1 270 ? 23.951 45.558 113.340 1.00 19.94 270 CYS B CA 1
ATOM 5055 C C . CYS B 1 270 ? 23.035 44.984 114.405 1.00 21.91 270 CYS B C 1
ATOM 5056 O O . CYS B 1 270 ? 23.422 44.914 115.573 1.00 25.58 270 CYS B O 1
ATOM 5059 N N . GLY B 1 271 ? 21.830 44.576 114.024 1.00 24.44 271 GLY B N 1
ATOM 5060 C CA . GLY B 1 271 ? 20.919 43.940 114.969 1.00 22.20 271 GLY B CA 1
ATOM 5061 C C . GLY B 1 271 ? 19.988 44.871 115.726 1.00 28.98 271 GLY B C 1
ATOM 5062 O O . GLY B 1 271 ? 19.310 44.462 116.673 1.00 25.96 271 GLY B O 1
ATOM 5063 N N . HIS B 1 272 ? 19.940 46.130 115.312 1.00 23.09 272 HIS B N 1
ATOM 5064 C CA . HIS B 1 272 ? 19.058 47.098 115.956 1.00 27.42 272 HIS B CA 1
ATOM 5065 C C . HIS B 1 272 ? 18.482 48.049 114.917 1.00 21.64 272 HIS B C 1
ATOM 5066 O O . HIS B 1 272 ? 19.236 48.643 114.146 1.00 21.60 272 HIS B O 1
ATOM 5073 N N . ASN B 1 273 ? 17.158 48.202 114.905 1.00 21.70 273 ASN B N 1
ATOM 5074 C CA . ASN B 1 273 ? 16.495 49.059 113.911 1.00 22.72 273 ASN B CA 1
ATOM 5075 C C . ASN B 1 273 ? 16.409 50.527 114.327 1.00 22.97 273 ASN B C 1
ATOM 5076 O O . ASN B 1 273 ? 16.210 51.405 113.490 1.00 25.71 273 ASN B O 1
ATOM 5081 N N . ASP B 1 274 ? 16.531 50.783 115.625 1.00 19.58 274 ASP B N 1
ATOM 5082 C CA . ASP B 1 274 ? 16.367 52.135 116.172 1.00 23.57 274 ASP B CA 1
ATOM 5083 C C . ASP B 1 274 ? 17.694 52.895 116.161 1.00 26.13 274 ASP B C 1
ATOM 5084 O O . ASP B 1 274 ? 18.629 52.523 116.857 1.00 21.85 274 ASP B O 1
ATOM 5097 N N . ARG B 1 276 ? 18.718 55.557 117.405 1.00 23.06 276 ARG B N 1
ATOM 5098 C CA . ARG B 1 276 ? 19.147 56.005 118.735 1.00 25.82 276 ARG B CA 1
ATOM 5099 C C . ARG B 1 276 ? 19.973 54.937 119.440 1.00 26.99 276 ARG B C 1
ATOM 5100 O O . ARG B 1 276 ? 21.034 55.219 120.005 1.00 27.26 276 ARG B O 1
ATOM 5108 N N . GLU B 1 277 ? 19.481 53.705 119.403 1.00 27.82 277 GLU B N 1
ATOM 5109 C CA . GLU B 1 277 ? 20.182 52.589 120.024 1.00 29.00 277 GLU B CA 1
ATOM 5110 C C . GLU B 1 277 ? 21.483 52.299 119.291 1.00 27.10 277 GLU B C 1
ATOM 5111 O O . GLU B 1 277 ? 22.501 51.983 119.911 1.00 25.13 277 GLU B O 1
ATOM 5117 N N . VAL B 1 278 ? 21.443 52.385 117.963 1.00 25.13 278 VAL B N 1
ATOM 5118 C CA . VAL B 1 278 ? 22.644 52.171 117.159 1.00 22.10 278 VAL B CA 1
ATOM 5119 C C . VAL B 1 278 ? 23.720 53.205 117.518 1.00 23.39 278 VAL B C 1
ATOM 5120 O O . VAL B 1 278 ? 24.885 52.864 117.701 1.00 26.54 278 VAL B O 1
ATOM 5124 N N . SER B 1 279 ? 23.326 54.472 117.609 1.00 20.02 279 SER B N 1
ATOM 5125 C CA . SER B 1 279 ? 24.250 55.532 117.992 1.00 24.85 279 SER B CA 1
ATOM 5126 C C . SER B 1 279 ? 24.866 55.281 119.377 1.00 26.13 279 SER B C 1
ATOM 5127 O O . SER B 1 279 ? 26.068 55.459 119.581 1.00 23.13 279 SER B O 1
ATOM 5130 N N . GLN B 1 280 ? 24.036 54.859 120.320 1.00 24.37 280 GLN B N 1
ATOM 5131 C CA . GLN B 1 280 ? 24.519 54.575 121.671 1.00 33.77 280 GLN B CA 1
ATOM 5132 C C . GLN B 1 280 ? 25.489 53.395 121.694 1.00 32.15 280 GLN B C 1
ATOM 5133 O O . GLN B 1 280 ? 26.509 53.446 122.378 1.00 29.37 280 GLN B O 1
ATOM 5139 N N . LEU B 1 281 ? 25.187 52.351 120.926 1.00 27.62 281 LEU B N 1
ATOM 5140 C CA . LEU B 1 281 ? 26.080 51.199 120.820 1.00 29.72 281 LEU B CA 1
ATOM 5141 C C . LEU B 1 281 ? 27.410 51.551 120.147 1.00 31.03 281 LEU B C 1
ATOM 5142 O O . LEU B 1 281 ? 28.471 51.115 120.596 1.00 26.85 281 LEU B O 1
ATOM 5147 N N . ALA B 1 282 ? 27.350 52.331 119.070 1.00 27.03 282 ALA B N 1
ATOM 5148 C CA . ALA B 1 282 ? 28.552 52.757 118.360 1.00 25.23 282 ALA B CA 1
ATOM 5149 C C . ALA B 1 282 ? 29.449 53.593 119.255 1.00 30.46 282 ALA B C 1
ATOM 5150 O O . ALA B 1 282 ? 30.669 53.465 119.215 1.00 30.55 282 ALA B O 1
ATOM 5152 N N . ALA B 1 283 ? 28.836 54.478 120.031 1.00 32.49 283 ALA B N 1
ATOM 5153 C CA . ALA B 1 283 ? 29.571 55.308 120.977 1.00 35.08 283 ALA B CA 1
ATOM 5154 C C . ALA B 1 283 ? 30.311 54.450 121.998 1.00 41.87 283 ALA B C 1
ATOM 5155 O O . ALA B 1 283 ? 31.360 54.842 122.502 1.00 47.44 283 ALA B O 1
ATOM 5157 N N . LYS B 1 284 ? 29.758 53.279 122.299 1.00 37.69 284 LYS B N 1
ATOM 5158 C CA . LYS B 1 284 ? 30.367 52.362 123.259 1.00 40.67 284 LYS B CA 1
ATOM 5159 C C . LYS B 1 284 ? 31.402 51.439 122.614 1.00 41.84 284 LYS B C 1
ATOM 5160 O O . LYS B 1 284 ? 32.039 50.634 123.295 1.00 43.33 284 LYS B O 1
ATOM 5166 N N . GLY B 1 285 ? 31.562 51.558 121.300 1.00 41.76 285 GLY B N 1
ATOM 5167 C CA . GLY B 1 285 ? 32.593 50.821 120.588 1.00 42.38 285 GLY B CA 1
ATOM 5168 C C . GLY B 1 285 ? 32.124 49.616 119.785 1.00 36.99 285 GLY B C 1
ATOM 5169 O O . GLY B 1 285 ? 32.947 48.838 119.290 1.00 35.24 285 GLY B O 1
ATOM 5170 N N . ASP B 1 286 ? 30.814 49.449 119.639 1.00 31.29 286 ASP B N 1
ATOM 5171 C CA . ASP B 1 286 ? 30.306 48.305 118.890 1.00 31.13 286 ASP B CA 1
ATOM 5172 C C . ASP B 1 286 ? 30.642 48.458 117.407 1.00 29.53 286 ASP B C 1
ATOM 5173 O O . ASP B 1 286 ? 30.213 49.417 116.759 1.00 23.43 286 ASP B O 1
ATOM 5178 N N . SER B 1 287 ? 31.417 47.518 116.875 1.00 27.88 287 SER B N 1
ATOM 5179 C CA . SER B 1 287 ? 31.896 47.639 115.505 1.00 24.67 287 SER B CA 1
ATOM 5180 C C . SER B 1 287 ? 30.765 47.608 114.484 1.00 26.17 287 SER B C 1
ATOM 5181 O O . SER B 1 287 ? 30.769 48.388 113.535 1.00 23.66 287 SER B O 1
ATOM 5184 N N . LEU B 1 288 ? 29.799 46.713 114.651 1.00 21.85 288 LEU B N 1
ATOM 5185 C CA . LEU B 1 288 ? 28.724 46.643 113.657 1.00 24.50 288 LEU B CA 1
ATOM 5186 C C . LEU B 1 288 ? 27.847 47.883 113.679 1.00 17.60 288 LEU B C 1
ATOM 5187 O O . LEU B 1 288 ? 27.341 48.290 112.642 1.00 20.54 288 LEU B O 1
ATOM 5192 N N . ALA B 1 289 ? 27.642 48.461 114.860 1.00 22.87 289 ALA B N 1
ATOM 5193 C CA . ALA B 1 289 ? 26.848 49.683 114.976 1.00 26.01 289 ALA B CA 1
ATOM 5194 C C . ALA B 1 289 ? 27.556 50.824 114.267 1.00 23.88 289 ALA B C 1
ATOM 5195 O O . ALA B 1 289 ? 26.931 51.614 113.553 1.00 21.36 289 ALA B O 1
ATOM 5197 N N . LYS B 1 290 ? 28.864 50.919 114.481 1.00 20.60 290 LYS B N 1
ATOM 5198 C CA . LYS B 1 290 ? 29.665 51.920 113.793 1.00 18.97 290 LYS B CA 1
ATOM 5199 C C . LYS B 1 290 ? 29.594 51.721 112.284 1.00 20.04 290 LYS B C 1
ATOM 5200 O O . LYS B 1 290 ? 29.484 52.687 111.526 1.00 18.08 290 LYS B O 1
ATOM 5206 N N . LEU B 1 291 ? 29.677 50.471 111.838 1.00 19.51 291 LEU B N 1
ATOM 5207 C CA . LEU B 1 291 ? 29.584 50.194 110.407 1.00 19.87 291 LEU B CA 1
ATOM 5208 C C . LEU B 1 291 ? 28.207 50.579 109.866 1.00 18.57 291 LEU B C 1
ATOM 5209 O O . LEU B 1 291 ? 28.093 51.136 108.778 1.00 16.68 291 LEU B O 1
ATOM 5214 N N . ALA B 1 292 ? 27.156 50.235 110.600 1.00 18.03 292 ALA B N 1
ATOM 5215 C CA . ALA B 1 292 ? 25.809 50.559 110.150 1.00 22.04 292 ALA B CA 1
ATOM 5216 C C . ALA B 1 292 ? 25.694 52.067 109.907 1.00 18.69 292 ALA B C 1
ATOM 5217 O O . ALA B 1 292 ? 25.100 52.502 108.927 1.00 17.68 292 ALA B O 1
ATOM 5219 N N . ILE B 1 293 ? 26.265 52.855 110.813 1.00 14.77 293 ILE B N 1
ATOM 5220 C CA . ILE B 1 293 ? 26.221 54.318 110.698 1.00 15.82 293 ILE B CA 1
ATOM 5221 C C . ILE B 1 293 ? 26.973 54.787 109.454 1.00 16.75 293 ILE B C 1
ATOM 5222 O O . ILE B 1 293 ? 26.527 55.693 108.752 1.00 17.50 293 ILE B O 1
ATOM 5227 N N . GLU B 1 294 ? 28.103 54.149 109.164 1.00 19.83 294 GLU B N 1
ATOM 5228 C CA . GLU B 1 294 ? 28.873 54.512 107.987 1.00 19.10 294 GLU B CA 1
ATOM 5229 C C . GLU B 1 294 ? 28.099 54.211 106.719 1.00 15.58 294 GLU B C 1
ATOM 5230 O O . GLU B 1 294 ? 28.026 55.050 105.828 1.00 15.29 294 GLU B O 1
ATOM 5236 N N . ILE B 1 295 ? 27.525 53.014 106.630 1.00 12.78 295 ILE B N 1
ATOM 5237 C CA . ILE B 1 295 ? 26.793 52.632 105.415 1.00 15.26 295 ILE B CA 1
ATOM 5238 C C . ILE B 1 295 ? 25.591 53.563 105.223 1.00 13.71 295 ILE B C 1
ATOM 5239 O O . ILE B 1 295 ? 25.353 54.082 104.138 1.00 11.27 295 ILE B O 1
ATOM 5244 N N . PHE B 1 296 ? 24.848 53.779 106.300 1.00 11.88 296 PHE B N 1
ATOM 5245 C CA . PHE B 1 296 ? 23.689 54.669 106.294 1.00 14.85 296 PHE B CA 1
ATOM 5246 C C . PHE B 1 296 ? 24.081 56.083 105.831 1.00 14.78 296 PHE B C 1
ATOM 5247 O O . PHE B 1 296 ? 23.478 56.639 104.911 1.00 11.80 296 PHE B O 1
ATOM 5255 N N . SER B 1 297 ? 25.091 56.663 106.476 1.00 15.48 297 SER B N 1
ATOM 5256 C CA . SER B 1 297 ? 25.471 58.064 106.222 1.00 14.42 297 SER B CA 1
ATOM 5257 C C . SER B 1 297 ? 26.078 58.251 104.855 1.00 16.65 297 SER B C 1
ATOM 5258 O O . SER B 1 297 ? 25.879 59.284 104.196 1.00 12.14 297 SER B O 1
ATOM 5261 N N . HIS B 1 298 ? 26.856 57.266 104.438 1.00 11.76 298 HIS B N 1
ATOM 5262 C CA . HIS B 1 298 ? 27.506 57.348 103.136 1.00 17.00 298 HIS B CA 1
ATOM 5263 C C . HIS B 1 298 ? 26.469 57.313 102.024 1.00 16.87 298 HIS B C 1
ATOM 5264 O O . HIS B 1 298 ? 26.576 58.043 101.036 1.00 16.13 298 HIS B O 1
ATOM 5271 N N . ARG B 1 299 ? 25.439 56.492 102.183 1.00 15.79 299 ARG B N 1
ATOM 5272 C CA . ARG B 1 299 ? 24.428 56.438 101.135 1.00 17.70 299 ARG B CA 1
ATOM 5273 C C . ARG B 1 299 ? 23.649 57.746 101.028 1.00 17.83 299 ARG B C 1
ATOM 5274 O O . ARG B 1 299 ? 23.294 58.175 99.928 1.00 15.45 299 ARG B O 1
ATOM 5282 N N . VAL B 1 300 ? 23.357 58.373 102.162 1.00 12.12 300 VAL B N 1
ATOM 5283 C CA . VAL B 1 300 ? 22.683 59.673 102.111 1.00 16.28 300 VAL B CA 1
ATOM 5284 C C . VAL B 1 300 ? 23.564 60.677 101.367 1.00 11.49 300 VAL B C 1
ATOM 5285 O O . VAL B 1 300 ? 23.085 61.418 100.508 1.00 14.50 300 VAL B O 1
ATOM 5289 N N . ALA B 1 301 ? 24.851 60.703 101.706 1.00 9.59 301 ALA B N 1
ATOM 5290 C CA . ALA B 1 301 ? 25.790 61.596 101.045 1.00 10.68 301 ALA B CA 1
ATOM 5291 C C . ALA B 1 301 ? 25.836 61.358 99.550 1.00 16.01 301 ALA B C 1
ATOM 5292 O O . ALA B 1 301 ? 25.871 62.311 98.768 1.00 12.67 301 ALA B O 1
ATOM 5294 N N . LYS B 1 302 ? 25.839 60.090 99.143 1.00 13.64 302 LYS B N 1
ATOM 5295 C CA . LYS B 1 302 ? 25.850 59.786 97.723 1.00 13.08 302 LYS B CA 1
ATOM 5296 C C . LYS B 1 302 ? 24.612 60.315 96.999 1.00 13.87 302 LYS B C 1
ATOM 5297 O O . LYS B 1 302 ? 24.702 60.803 95.876 1.00 12.15 302 LYS B O 1
ATOM 5303 N N . PHE B 1 303 ? 23.450 60.217 97.629 1.00 10.32 303 PHE B N 1
ATOM 5304 C CA . PHE B 1 303 ? 22.239 60.735 97.006 1.00 11.52 303 PHE B CA 1
ATOM 5305 C C . PHE B 1 303 ? 22.245 62.269 96.925 1.00 14.71 303 PHE B C 1
ATOM 5306 O O . PHE B 1 303 ? 21.845 62.850 95.915 1.00 11.11 303 PHE B O 1
ATOM 5314 N N . VAL B 1 304 ? 22.700 62.917 97.986 1.00 10.99 304 VAL B N 1
ATOM 5315 C CA . VAL B 1 304 ? 22.761 64.374 97.995 1.00 15.44 304 VAL B CA 1
ATOM 5316 C C . VAL B 1 304 ? 23.680 64.823 96.860 1.00 15.65 304 VAL B C 1
ATOM 5317 O O . VAL B 1 304 ? 23.359 65.744 96.096 1.00 16.23 304 VAL B O 1
ATOM 5321 N N . ALA B 1 305 ? 24.832 64.169 96.759 1.00 10.92 305 ALA B N 1
ATOM 5322 C CA . ALA B 1 305 ? 25.777 64.468 95.692 1.00 13.61 305 ALA B CA 1
ATOM 5323 C C . ALA B 1 305 ? 25.159 64.311 94.324 1.00 14.76 305 ALA B C 1
ATOM 5324 O O . ALA B 1 305 ? 25.350 65.154 93.454 1.00 15.75 305 ALA B O 1
ATOM 5326 N N A SER B 1 306 ? 24.422 63.223 94.119 0.50 12.64 306 SER B N 1
ATOM 5327 N N B SER B 1 306 ? 24.435 63.218 94.127 0.50 12.64 306 SER B N 1
ATOM 5328 C CA A SER B 1 306 ? 23.829 62.959 92.815 0.50 13.22 306 SER B CA 1
ATOM 5329 C CA B SER B 1 306 ? 23.825 62.953 92.841 0.50 13.22 306 SER B CA 1
ATOM 5330 C C A SER B 1 306 ? 22.780 64.001 92.452 0.50 13.69 306 SER B C 1
ATOM 5331 C C B SER B 1 306 ? 22.829 64.046 92.472 0.50 13.72 306 SER B C 1
ATOM 5332 O O A SER B 1 306 ? 22.639 64.351 91.280 0.50 13.22 306 SER B O 1
ATOM 5333 O O B SER B 1 306 ? 22.780 64.481 91.322 0.50 13.30 306 SER B O 1
ATOM 5338 N N . TYR B 1 307 ? 22.039 64.484 93.448 1.00 12.82 307 TYR B N 1
ATOM 5339 C CA . TYR B 1 307 ? 20.978 65.454 93.192 1.00 12.78 307 TYR B CA 1
ATOM 5340 C C . TYR B 1 307 ? 21.502 66.866 92.958 1.00 16.46 307 TYR B C 1
ATOM 5341 O O . TYR B 1 307 ? 20.746 67.730 92.557 1.00 13.80 307 TYR B O 1
ATOM 5358 N N A ILE B 1 309 ? 23.059 67.690 90.580 0.50 13.09 309 ILE B N 1
ATOM 5359 N N B ILE B 1 309 ? 23.090 67.713 90.533 0.50 13.10 309 ILE B N 1
ATOM 5360 C CA A ILE B 1 309 ? 22.942 67.833 89.142 0.50 14.59 309 ILE B CA 1
ATOM 5361 C CA B ILE B 1 309 ? 22.979 67.975 89.096 0.50 14.66 309 ILE B CA 1
ATOM 5362 C C A ILE B 1 309 ? 21.783 68.755 88.746 0.50 9.06 309 ILE B C 1
ATOM 5363 C C B ILE B 1 309 ? 21.810 68.894 88.779 0.50 9.12 309 ILE B C 1
ATOM 5364 O O A ILE B 1 309 ? 21.809 69.377 87.683 0.50 11.04 309 ILE B O 1
ATOM 5365 O O B ILE B 1 309 ? 21.833 69.621 87.784 0.50 11.14 309 ILE B O 1
ATOM 5374 N N . TYR B 1 310 ? 20.774 68.847 89.611 1.00 10.77 310 TYR B N 1
ATOM 5375 C CA . TYR B 1 310 ? 19.552 69.587 89.298 1.00 13.84 310 TYR B CA 1
ATOM 5376 C C . TYR B 1 310 ? 19.600 71.090 89.577 1.00 22.47 310 TYR B C 1
ATOM 5377 O O . TYR B 1 310 ? 18.664 71.806 89.219 1.00 16.01 310 TYR B O 1
ATOM 5386 N N . PHE B 1 311 ? 20.673 71.567 90.199 1.00 13.89 311 PHE B N 1
ATOM 5387 C CA . PHE B 1 311 ? 20.686 72.925 90.730 1.00 17.82 311 PHE B CA 1
ATOM 5388 C C . PHE B 1 311 ? 21.759 73.850 90.152 1.00 18.81 311 PHE B C 1
ATOM 5389 O O . PHE B 1 311 ? 22.949 73.614 90.311 1.00 18.10 311 PHE B O 1
ATOM 5397 N N . ASN B 1 312 ? 21.327 74.928 89.509 1.00 17.31 312 ASN B N 1
ATOM 5398 C CA . ASN B 1 312 ? 22.262 76.005 89.206 1.00 26.48 312 ASN B CA 1
ATOM 5399 C C . ASN B 1 312 ? 22.726 76.595 90.518 1.00 26.53 312 ASN B C 1
ATOM 5400 O O . ASN B 1 312 ? 23.915 76.799 90.739 1.00 27.77 312 ASN B O 1
ATOM 5405 N N . LYS B 1 313 ? 21.762 76.849 91.397 1.00 23.08 313 LYS B N 1
ATOM 5406 C CA . LYS B 1 313 ? 22.043 77.327 92.736 1.00 24.98 313 LYS B CA 1
ATOM 5407 C C . LYS B 1 313 ? 21.168 76.579 93.735 1.00 24.12 313 LYS B C 1
ATOM 5408 O O . LYS B 1 313 ? 19.938 76.640 93.667 1.00 26.50 313 LYS B O 1
ATOM 5414 N N . LEU B 1 314 ? 21.802 75.851 94.644 1.00 18.18 314 LEU B N 1
ATOM 5415 C CA . LEU B 1 314 ? 21.068 75.129 95.676 1.00 20.73 314 LEU B CA 1
ATOM 5416 C C . LEU B 1 314 ? 20.720 76.077 96.819 1.00 23.00 314 LEU B C 1
ATOM 5417 O O . LEU B 1 314 ? 21.616 76.672 97.406 1.00 21.23 314 LEU B O 1
ATOM 5422 N N . ASP B 1 315 ? 19.434 76.207 97.151 1.00 16.84 315 ASP B N 1
ATOM 5423 C CA . ASP B 1 315 ? 19.042 77.049 98.285 1.00 19.43 315 ASP B CA 1
ATOM 5424 C C . ASP B 1 315 ? 19.473 76.438 99.599 1.00 17.27 315 ASP B C 1
ATOM 5425 O O . ASP B 1 315 ? 19.963 77.141 100.484 1.00 18.82 315 ASP B O 1
ATOM 5430 N N . ALA B 1 316 ? 19.244 75.132 99.756 1.00 13.76 316 ALA B N 1
ATOM 5431 C CA . ALA B 1 316 ? 19.601 74.485 101.009 1.00 15.03 316 ALA B CA 1
ATOM 5432 C C . ALA B 1 316 ? 19.506 72.977 100.912 1.00 14.28 316 ALA B C 1
ATOM 5433 O O . ALA B 1 316 ? 18.727 72.450 100.115 1.00 15.40 316 ALA B O 1
ATOM 5435 N N . LEU B 1 317 ? 20.314 72.306 101.729 1.00 13.54 317 LEU B N 1
ATOM 5436 C CA . LEU B 1 317 ? 20.109 70.898 102.066 1.00 15.70 317 LEU B CA 1
ATOM 5437 C C . LEU B 1 317 ? 19.348 70.893 103.381 1.00 16.89 317 LEU B C 1
ATOM 5438 O O . LEU B 1 317 ? 19.777 71.518 104.358 1.00 19.65 317 LEU B O 1
ATOM 5443 N N . VAL B 1 318 ? 18.215 70.198 103.405 1.00 13.25 318 VAL B N 1
ATOM 5444 C CA . VAL B 1 318 ? 17.347 70.208 104.569 1.00 12.84 318 VAL B CA 1
ATOM 5445 C C . VAL B 1 318 ? 17.230 68.838 105.211 1.00 16.11 318 VAL B C 1
ATOM 5446 O O . VAL B 1 318 ? 16.925 67.860 104.532 1.00 14.03 318 VAL B O 1
ATOM 5450 N N . PHE B 1 319 ? 17.458 68.779 106.526 1.00 18.38 319 PHE B N 1
ATOM 5451 C CA . PHE B 1 319 ? 17.224 67.567 107.309 1.00 18.33 319 PHE B CA 1
ATOM 5452 C C . PHE B 1 319 ? 15.867 67.610 108.000 1.00 12.95 319 PHE B C 1
ATOM 5453 O O . PHE B 1 319 ? 15.491 68.633 108.591 1.00 18.96 319 PHE B O 1
ATOM 5461 N N . THR B 1 320 ? 15.147 66.489 107.957 1.00 13.44 320 THR B N 1
ATOM 5462 C CA . THR B 1 320 ? 13.867 66.371 108.645 1.00 15.06 320 THR B CA 1
ATOM 5463 C C . THR B 1 320 ? 13.600 64.899 109.047 1.00 17.89 320 THR B C 1
ATOM 5464 O O . THR B 1 320 ? 14.421 64.022 108.777 1.00 14.69 320 THR B O 1
ATOM 5468 N N . GLY B 1 321 ? 12.476 64.636 109.707 1.00 17.54 321 GLY B N 1
ATOM 5469 C CA . GLY B 1 321 ? 12.174 63.293 110.192 1.00 15.96 321 GLY B CA 1
ATOM 5470 C C . GLY B 1 321 ? 12.722 63.067 111.597 1.00 17.61 321 GLY B C 1
ATOM 5471 O O . GLY B 1 321 ? 13.488 63.878 112.093 1.00 19.60 321 GLY B O 1
ATOM 5472 N N . GLY B 1 322 ? 12.333 61.971 112.247 1.00 19.87 322 GLY B N 1
ATOM 5473 C CA . GLY B 1 322 ? 12.786 61.713 113.606 1.00 22.92 322 GLY B CA 1
ATOM 5474 C C . GLY B 1 322 ? 14.299 61.779 113.745 1.00 21.71 322 GLY B C 1
ATOM 5475 O O . GLY B 1 322 ? 14.823 62.431 114.640 1.00 21.93 322 GLY B O 1
ATOM 5476 N N . ILE B 1 323 ? 15.012 61.116 112.841 1.00 17.79 323 ILE B N 1
ATOM 5477 C CA . ILE B 1 323 ? 16.472 61.153 112.870 1.00 17.03 323 ILE B CA 1
ATOM 5478 C C . ILE B 1 323 ? 17.020 62.513 112.420 1.00 18.15 323 ILE B C 1
ATOM 5479 O O . ILE B 1 323 ? 17.890 63.089 113.068 1.00 18.06 323 ILE B O 1
ATOM 5484 N N . GLY B 1 324 ? 16.526 63.016 111.290 1.00 15.08 324 GLY B N 1
ATOM 5485 C CA . GLY B 1 324 ? 17.036 64.264 110.740 1.00 17.50 324 GLY B CA 1
ATOM 5486 C C . GLY B 1 324 ? 16.888 65.442 111.693 1.00 14.98 324 GLY B C 1
ATOM 5487 O O . GLY B 1 324 ? 17.743 66.332 111.746 1.00 17.92 324 GLY B O 1
ATOM 5488 N N . GLU B 1 325 ? 15.794 65.455 112.445 1.00 18.69 325 GLU B N 1
ATOM 5489 C CA . GLU B 1 325 ? 15.510 66.551 113.377 1.00 19.51 325 GLU B CA 1
ATOM 5490 C C . GLU B 1 325 ? 16.307 66.462 114.678 1.00 19.74 325 GLU B C 1
ATOM 5491 O O . GLU B 1 325 ? 16.604 67.483 115.295 1.00 20.11 325 GLU B O 1
ATOM 5497 N N . ASN B 1 326 ? 16.669 65.248 115.086 1.00 16.71 326 ASN B N 1
ATOM 5498 C CA . ASN B 1 326 ? 17.198 65.033 116.432 1.00 23.38 326 ASN B CA 1
ATOM 5499 C C . ASN B 1 326 ? 18.618 64.473 116.544 1.00 24.42 326 ASN B C 1
ATOM 5500 O O . ASN B 1 326 ? 19.256 64.604 117.585 1.00 23.63 326 ASN B O 1
ATOM 5505 N N . ALA B 1 327 ? 19.120 63.852 115.487 1.00 19.38 327 ALA B N 1
ATOM 5506 C CA . ALA B 1 327 ? 20.402 63.162 115.600 1.00 23.17 327 ALA B CA 1
ATOM 5507 C C . ALA B 1 327 ? 21.584 64.013 115.123 1.00 21.58 327 ALA B C 1
ATOM 5508 O O . ALA B 1 327 ? 21.972 63.939 113.963 1.00 18.26 327 ALA B O 1
ATOM 5510 N N . ALA B 1 328 ? 22.165 64.813 116.018 1.00 18.36 328 ALA B N 1
ATOM 5511 C CA . ALA B 1 328 ? 23.246 65.703 115.610 1.00 25.10 328 ALA B CA 1
ATOM 5512 C C . ALA B 1 328 ? 24.446 64.907 115.093 1.00 27.51 328 ALA B C 1
ATOM 5513 O O . ALA B 1 328 ? 25.111 65.316 114.145 1.00 23.69 328 ALA B O 1
ATOM 5515 N N . ASN B 1 329 ? 24.718 63.768 115.722 1.00 27.31 329 ASN B N 1
ATOM 5516 C CA . ASN B 1 329 ? 25.845 62.922 115.324 1.00 24.48 329 ASN B CA 1
ATOM 5517 C C . ASN B 1 329 ? 25.706 62.382 113.895 1.00 22.27 329 ASN B C 1
ATOM 5518 O O . ASN B 1 329 ? 26.693 62.244 113.172 1.00 17.52 329 ASN B O 1
ATOM 5523 N N . ILE B 1 330 ? 24.482 62.059 113.500 1.00 21.76 330 ILE B N 1
ATOM 5524 C CA . ILE B 1 330 ? 24.239 61.543 112.153 1.00 18.39 330 ILE B CA 1
ATOM 5525 C C . ILE B 1 330 ? 24.340 62.673 111.131 1.00 16.00 330 ILE B C 1
ATOM 5526 O O . ILE B 1 330 ? 24.925 62.505 110.050 1.00 15.78 330 ILE B O 1
ATOM 5531 N N . ARG B 1 331 ? 23.791 63.835 111.467 1.00 14.69 331 ARG B N 1
ATOM 5532 C CA . ARG B 1 331 ? 23.912 64.978 110.562 1.00 18.80 331 ARG B CA 1
ATOM 5533 C C . ARG B 1 331 ? 25.386 65.319 110.364 1.00 16.95 331 ARG B C 1
ATOM 5534 O O . ARG B 1 331 ? 25.823 65.590 109.259 1.00 17.81 331 ARG B O 1
ATOM 5542 N N . LYS B 1 332 ? 26.151 65.298 111.449 1.00 16.26 332 LYS B N 1
ATOM 5543 C CA . LYS B 1 332 ? 27.569 65.630 111.395 1.00 18.00 332 LYS B CA 1
ATOM 5544 C C . LYS B 1 332 ? 28.311 64.641 110.494 1.00 20.95 332 LYS B C 1
ATOM 5545 O O . LYS B 1 332 ? 29.178 65.013 109.705 1.00 19.89 332 LYS B O 1
ATOM 5551 N N . ASN B 1 333 ? 27.954 63.373 110.616 1.00 19.94 333 ASN B N 1
ATOM 5552 C CA . ASN B 1 333 ? 28.600 62.327 109.835 1.00 18.11 333 ASN B CA 1
ATOM 5553 C C . ASN B 1 333 ? 28.329 62.511 108.347 1.00 19.80 333 ASN B C 1
ATOM 5554 O O . ASN B 1 333 ? 29.250 62.515 107.533 1.00 17.46 333 ASN B O 1
ATOM 5559 N N . ILE B 1 334 ? 27.058 62.686 108.000 1.00 18.38 334 ILE B N 1
ATOM 5560 C CA . ILE B 1 334 ? 26.674 62.878 106.613 1.00 13.85 334 ILE B CA 1
ATOM 5561 C C . ILE B 1 334 ? 27.361 64.114 106.037 1.00 17.81 334 ILE B C 1
ATOM 5562 O O . ILE B 1 334 ? 27.902 64.077 104.933 1.00 17.67 334 ILE B O 1
ATOM 5567 N N . ILE B 1 335 ? 27.352 65.209 106.787 1.00 16.69 335 ILE B N 1
ATOM 5568 C CA . ILE B 1 335 ? 27.971 66.429 106.289 1.00 16.68 335 ILE B CA 1
ATOM 5569 C C . ILE B 1 335 ? 29.486 66.296 106.105 1.00 19.70 335 ILE B C 1
ATOM 5570 O O . ILE B 1 335 ? 30.043 66.834 105.139 1.00 19.99 335 ILE B O 1
ATOM 5575 N N A SER B 1 336 ? 30.150 65.576 107.007 0.50 14.73 336 SER B N 1
ATOM 5576 N N B SER B 1 336 ? 30.142 65.575 107.013 0.50 14.75 336 SER B N 1
ATOM 5577 C CA A SER B 1 336 ? 31.588 65.355 106.865 0.50 17.23 336 SER B CA 1
ATOM 5578 C CA B SER B 1 336 ? 31.575 65.329 106.878 0.50 17.26 336 SER B CA 1
ATOM 5579 C C A SER B 1 336 ? 31.893 64.601 105.566 0.50 20.70 336 SER B C 1
ATOM 5580 C C B SER B 1 336 ? 31.851 64.654 105.536 0.50 20.77 336 SER B C 1
ATOM 5581 O O A SER B 1 336 ? 32.920 64.833 104.932 0.50 21.76 336 SER B O 1
ATOM 5582 O O B SER B 1 336 ? 32.809 64.995 104.843 0.50 21.05 336 SER B O 1
ATOM 5587 N N . LYS B 1 337 ? 30.989 63.710 105.165 1.00 16.98 337 LYS B N 1
ATOM 5588 C CA . LYS B 1 337 ? 31.142 62.973 103.910 1.00 22.39 337 LYS B CA 1
ATOM 5589 C C . LYS B 1 337 ? 30.860 63.825 102.672 1.00 23.49 337 LYS B C 1
ATOM 5590 O O . LYS B 1 337 ? 31.139 63.408 101.550 1.00 18.31 337 LYS B O 1
ATOM 5596 N N . LEU B 1 338 ? 30.316 65.022 102.880 1.00 22.24 338 LEU B N 1
ATOM 5597 C CA . LEU B 1 338 ? 29.990 65.931 101.777 1.00 17.30 338 LEU B CA 1
ATOM 5598 C C . LEU B 1 338 ? 30.957 67.116 101.706 1.00 21.76 338 LEU B C 1
ATOM 5599 O O . LEU B 1 338 ? 30.716 68.087 100.988 1.00 20.17 338 LEU B O 1
ATOM 5604 N N . ALA B 1 339 ? 32.060 67.024 102.447 1.00 18.28 339 ALA B N 1
ATOM 5605 C CA . ALA B 1 339 ? 33.046 68.096 102.505 1.00 21.79 339 ALA B CA 1
ATOM 5606 C C . ALA B 1 339 ? 33.530 68.535 101.115 1.00 27.74 339 ALA B C 1
ATOM 5607 O O . ALA B 1 339 ? 33.724 69.726 100.866 1.00 21.40 339 ALA B O 1
ATOM 5609 N N . ASN B 1 340 ? 33.718 67.576 100.215 1.00 19.64 340 ASN B N 1
ATOM 5610 C CA . ASN B 1 340 ? 34.259 67.880 98.890 1.00 25.37 340 ASN B CA 1
ATOM 5611 C C . ASN B 1 340 ? 33.283 68.650 98.003 1.00 25.56 340 ASN B C 1
ATOM 5612 O O . ASN B 1 340 ? 33.677 69.215 96.985 1.00 23.72 340 ASN B O 1
ATOM 5617 N N . LEU B 1 341 ? 32.013 68.678 98.404 1.00 19.73 341 LEU B N 1
ATOM 5618 C CA . LEU B 1 341 ? 30.982 69.370 97.639 1.00 19.16 341 LEU B CA 1
ATOM 5619 C C . LEU B 1 341 ? 30.633 70.734 98.239 1.00 26.32 341 LEU B C 1
ATOM 5620 O O . LEU B 1 341 ? 29.652 71.353 97.842 1.00 25.29 341 LEU B O 1
ATOM 5625 N N . GLY B 1 342 ? 31.423 71.192 99.203 1.00 18.68 342 GLY B N 1
ATOM 5626 C CA . GLY B 1 342 ? 31.249 72.535 99.742 1.00 17.80 342 GLY B CA 1
ATOM 5627 C C . GLY B 1 342 ? 30.209 72.617 100.846 1.00 25.53 342 GLY B C 1
ATOM 5628 O O . GLY B 1 342 ? 29.601 73.665 101.063 1.00 22.69 342 GLY B O 1
ATOM 5629 N N . PHE B 1 343 ? 29.977 71.500 101.529 1.00 20.35 343 PHE B N 1
ATOM 5630 C CA . PHE B 1 343 ? 29.114 71.505 102.703 1.00 20.12 343 PHE B CA 1
ATOM 5631 C C . PHE B 1 343 ? 30.015 71.480 103.929 1.00 23.92 343 PHE B C 1
ATOM 5632 O O . PHE B 1 343 ? 31.012 70.758 103.951 1.00 22.99 343 PHE B O 1
ATOM 5648 N N . ILE B 1 345 ? 29.675 71.907 108.439 1.00 24.39 345 ILE B N 1
ATOM 5649 C CA . ILE B 1 345 ? 28.833 72.045 109.624 1.00 28.70 345 ILE B CA 1
ATOM 5650 C C . ILE B 1 345 ? 29.414 73.044 110.632 1.00 28.49 345 ILE B C 1
ATOM 5651 O O . ILE B 1 345 ? 30.629 73.140 110.795 1.00 25.09 345 ILE B O 1
ATOM 5656 N N . ASP B 1 346 ? 28.539 73.794 111.296 1.00 24.35 346 ASP B N 1
ATOM 5657 C CA . ASP B 1 346 ? 28.926 74.553 112.490 1.00 26.68 346 ASP B CA 1
ATOM 5658 C C . ASP B 1 346 ? 28.530 73.681 113.672 1.00 25.22 346 ASP B C 1
ATOM 5659 O O . ASP B 1 346 ? 27.343 73.452 113.903 1.00 22.73 346 ASP B O 1
ATOM 5664 N N . HIS B 1 347 ? 29.511 73.181 114.413 1.00 25.67 347 HIS B N 1
ATOM 5665 C CA . HIS B 1 347 ? 29.239 72.169 115.435 1.00 26.67 347 HIS B CA 1
ATOM 5666 C C . HIS B 1 347 ? 28.288 72.634 116.535 1.00 26.51 347 HIS B C 1
ATOM 5667 O O . HIS B 1 347 ? 27.440 71.870 116.992 1.00 27.02 347 HIS B O 1
ATOM 5674 N N . GLN B 1 348 ? 28.421 73.885 116.954 1.00 24.27 348 GLN B N 1
ATOM 5675 C CA . GLN B 1 348 ? 27.559 74.416 118.007 1.00 28.82 348 GLN B CA 1
ATOM 5676 C C . GLN B 1 348 ? 26.108 74.512 117.548 1.00 25.02 348 GLN B C 1
ATOM 5677 O O . GLN B 1 348 ? 25.194 74.121 118.269 1.00 25.46 348 GLN B O 1
ATOM 5683 N N . LYS B 1 349 ? 25.893 75.031 116.344 1.00 24.94 349 LYS B N 1
ATOM 5684 C CA . LYS B 1 349 ? 24.543 75.086 115.804 1.00 26.18 349 LYS B CA 1
ATOM 5685 C C . LYS B 1 349 ? 23.988 73.690 115.580 1.00 23.79 349 LYS B C 1
ATOM 5686 O O . LYS B 1 349 ? 22.811 73.445 115.823 1.00 25.86 349 LYS B O 1
ATOM 5692 N N . ASN B 1 350 ? 24.834 72.772 115.136 1.00 22.55 350 ASN B N 1
ATOM 5693 C CA . ASN B 1 350 ? 24.382 71.400 114.936 1.00 25.33 350 ASN B CA 1
ATOM 5694 C C . ASN B 1 350 ? 23.973 70.751 116.258 1.00 24.94 350 ASN B C 1
ATOM 5695 O O . ASN B 1 350 ? 22.929 70.107 116.347 1.00 22.41 350 ASN B O 1
ATOM 5700 N N . SER B 1 351 ? 24.791 70.938 117.289 1.00 23.14 351 SER B N 1
ATOM 5701 C CA . SER B 1 351 ? 24.501 70.337 118.587 1.00 25.90 351 SER B CA 1
ATOM 5702 C C . SER B 1 351 ? 23.156 70.805 119.147 1.00 30.05 351 SER B C 1
ATOM 5703 O O . SER B 1 351 ? 22.508 70.085 119.902 1.00 33.98 351 SER B O 1
ATOM 5706 N N . ASN B 1 352 ? 22.732 72.006 118.771 1.00 28.70 352 ASN B N 1
ATOM 5707 C CA . ASN B 1 352 ? 21.449 72.535 119.226 1.00 28.00 352 ASN B CA 1
ATOM 5708 C C . ASN B 1 352 ? 20.315 72.344 118.215 1.00 30.64 352 ASN B C 1
ATOM 5709 O O . ASN B 1 352 ? 19.193 72.800 118.445 1.00 31.03 352 ASN B O 1
ATOM 5714 N N . SER B 1 353 ? 20.613 71.670 117.103 1.00 24.29 353 SER B N 1
ATOM 5715 C CA . SER B 1 353 ? 19.626 71.440 116.042 1.00 24.48 353 SER B CA 1
ATOM 5716 C C . SER B 1 353 ? 18.921 72.725 115.626 1.00 28.42 353 SER B C 1
ATOM 5717 O O . SER B 1 353 ? 17.694 72.769 115.547 1.00 24.38 353 SER B O 1
ATOM 5720 N N . GLU B 1 354 ? 19.694 73.768 115.351 1.00 23.08 354 GLU B N 1
ATOM 5721 C CA . GLU B 1 354 ? 19.117 75.055 114.972 1.00 27.37 354 GLU B CA 1
ATOM 5722 C C . GLU B 1 354 ? 18.546 74.985 113.553 1.00 24.17 354 GLU B C 1
ATOM 5723 O O . GLU B 1 354 ? 18.740 73.989 112.856 1.00 18.84 354 GLU B O 1
ATOM 5729 N N . THR B 1 355 ? 17.813 76.018 113.147 1.00 23.79 355 THR B N 1
ATOM 5730 C CA . THR B 1 355 ? 17.204 76.052 111.817 1.00 24.63 355 THR B CA 1
ATOM 5731 C C . THR B 1 355 ? 18.264 75.995 110.713 1.00 25.98 355 THR B C 1
ATOM 5732 O O . THR B 1 355 ? 18.073 75.305 109.703 1.00 20.08 355 THR B O 1
ATOM 5736 N N . PHE B 1 356 ? 19.366 76.721 110.911 1.00 22.62 356 PHE B N 1
ATOM 5737 C CA . PHE B 1 356 ? 20.550 76.610 110.054 1.00 23.65 356 PHE B CA 1
ATOM 5738 C C . PHE B 1 356 ? 21.708 76.013 110.852 1.00 24.31 356 PHE B C 1
ATOM 5739 O O . PHE B 1 356 ? 21.977 76.450 111.960 1.00 23.90 356 PHE B O 1
ATOM 5747 N N . ILE B 1 357 ? 22.402 75.026 110.293 1.00 22.47 357 ILE B N 1
ATOM 5748 C CA . ILE B 1 357 ? 23.493 74.383 111.025 1.00 24.43 357 ILE B CA 1
ATOM 5749 C C . ILE B 1 357 ? 24.800 74.395 110.246 1.00 26.96 357 ILE B C 1
ATOM 5750 O O . ILE B 1 357 ? 25.782 73.784 110.661 1.00 25.52 357 ILE B O 1
ATOM 5755 N N . ASN B 1 358 ? 24.808 75.090 109.116 1.00 22.32 358 ASN B N 1
ATOM 5756 C CA . ASN B 1 358 ? 26.011 75.197 108.299 1.00 21.64 358 ASN B CA 1
ATOM 5757 C C . ASN B 1 358 ? 26.956 76.268 108.834 1.00 26.87 358 ASN B C 1
ATOM 5758 O O . ASN B 1 358 ? 26.517 77.207 109.485 1.00 24.13 358 ASN B O 1
ATOM 5763 N N . SER B 1 359 ? 28.249 76.139 108.549 1.00 27.73 359 SER B N 1
ATOM 5764 C CA . SER B 1 359 ? 29.179 77.222 108.849 1.00 32.35 359 SER B CA 1
ATOM 5765 C C . SER B 1 359 ? 29.087 78.286 107.756 1.00 31.23 359 SER B C 1
ATOM 5766 O O . SER B 1 359 ? 28.305 78.145 106.813 1.00 27.71 359 SER B O 1
ATOM 5769 N N . LYS B 1 360 ? 29.890 79.339 107.889 1.00 27.84 360 LYS B N 1
ATOM 5770 C CA . LYS B 1 360 ? 29.883 80.478 106.965 1.00 41.14 360 LYS B CA 1
ATOM 5771 C C . LYS B 1 360 ? 30.246 80.125 105.521 1.00 40.47 360 LYS B C 1
ATOM 5772 O O . LYS B 1 360 ? 29.617 80.615 104.583 1.00 41.84 360 LYS B O 1
ATOM 5778 N N . ASN B 1 361 ? 31.275 79.301 105.347 1.00 37.86 361 ASN B N 1
ATOM 5779 C CA . ASN B 1 361 ? 31.686 78.878 104.008 1.00 38.28 361 ASN B CA 1
ATOM 5780 C C . ASN B 1 361 ? 31.054 77.540 103.617 1.00 36.52 361 ASN B C 1
ATOM 5781 O O . ASN B 1 361 ? 31.738 76.518 103.545 1.00 36.00 361 ASN B O 1
ATOM 5786 N N . SER B 1 362 ? 29.748 77.550 103.372 1.00 30.61 362 SER B N 1
ATOM 5787 C CA . SER B 1 362 ? 29.019 76.321 103.071 1.00 23.11 362 SER B CA 1
ATOM 5788 C C . SER B 1 362 ? 27.679 76.636 102.444 1.00 24.75 362 SER B C 1
ATOM 5789 O O . SER B 1 362 ? 27.127 77.716 102.658 1.00 24.82 362 SER B O 1
ATOM 5792 N N . HIS B 1 363 ? 27.141 75.692 101.677 1.00 19.96 363 HIS B N 1
ATOM 5793 C CA . HIS B 1 363 ? 25.753 75.794 101.263 1.00 17.24 363 HIS B CA 1
ATOM 5794 C C . HIS B 1 363 ? 24.945 75.844 102.549 1.00 21.79 363 HIS B C 1
ATOM 5795 O O . HIS B 1 363 ? 25.399 75.335 103.575 1.00 16.68 363 HIS B O 1
ATOM 5802 N N . ASN B 1 364 ? 23.752 76.432 102.505 1.00 20.97 364 ASN B N 1
ATOM 5803 C CA . ASN B 1 364 ? 22.838 76.343 103.639 1.00 20.05 364 ASN B CA 1
ATOM 5804 C C . ASN B 1 364 ? 22.551 74.891 103.998 1.00 20.79 364 ASN B C 1
ATOM 5805 O O . ASN B 1 364 ? 22.307 74.071 103.115 1.00 17.66 364 ASN B O 1
ATOM 5810 N N . ILE B 1 365 ? 22.575 74.581 105.290 1.00 18.30 365 ILE B N 1
ATOM 5811 C CA . ILE B 1 365 ? 22.180 73.260 105.770 1.00 18.48 365 ILE B CA 1
ATOM 5812 C C . ILE B 1 365 ? 21.174 73.499 106.881 1.00 17.89 365 ILE B C 1
ATOM 5813 O O . ILE B 1 365 ? 21.469 74.167 107.867 1.00 21.20 365 ILE B O 1
ATOM 5826 N N . VAL B 1 367 ? 17.703 72.396 109.462 1.00 15.29 367 VAL B N 1
ATOM 5827 C CA . VAL B 1 367 ? 16.939 71.382 110.173 1.00 20.36 367 VAL B CA 1
ATOM 5828 C C . VAL B 1 367 ? 15.541 71.926 110.307 1.00 18.24 367 VAL B C 1
ATOM 5829 O O . VAL B 1 367 ? 15.340 72.965 110.929 1.00 21.25 367 VAL B O 1
ATOM 5833 N N . ILE B 1 368 ? 14.570 71.241 109.722 1.00 16.93 368 ILE B N 1
ATOM 5834 C CA . ILE B 1 368 ? 13.186 71.702 109.785 1.00 18.54 368 ILE B CA 1
ATOM 5835 C C . ILE B 1 368 ? 12.298 70.549 110.233 1.00 17.11 368 ILE B C 1
ATOM 5836 O O . ILE B 1 368 ? 12.339 69.472 109.642 1.00 20.93 368 ILE B O 1
ATOM 5841 N N . ALA B 1 369 ? 11.485 70.770 111.263 1.00 16.29 369 ALA B N 1
ATOM 5842 C CA . ALA B 1 369 ? 10.585 69.730 111.746 1.00 16.43 369 ALA B CA 1
ATOM 5843 C C . ALA B 1 369 ? 9.494 69.453 110.716 1.00 19.24 369 ALA B C 1
ATOM 5844 O O . ALA B 1 369 ? 8.856 70.381 110.230 1.00 18.43 369 ALA B O 1
ATOM 5846 N N . THR B 1 370 ? 9.269 68.190 110.366 1.00 13.30 370 THR B N 1
ATOM 5847 C CA . THR B 1 370 ? 8.150 67.912 109.481 1.00 11.07 370 THR B CA 1
ATOM 5848 C C . THR B 1 370 ? 6.858 67.872 110.295 1.00 19.29 370 THR B C 1
ATOM 5849 O O . THR B 1 370 ? 6.879 67.661 111.513 1.00 20.98 370 THR B O 1
ATOM 5853 N N . ASN B 1 371 ? 5.742 68.129 109.626 1.00 23.95 371 ASN B N 1
ATOM 5854 C CA . ASN B 1 371 ? 4.442 68.080 110.273 1.00 22.74 371 ASN B CA 1
ATOM 5855 C C . ASN B 1 371 ? 3.432 67.565 109.264 1.00 26.24 371 ASN B C 1
ATOM 5856 O O . ASN B 1 371 ? 2.616 68.319 108.727 1.00 22.23 371 ASN B O 1
ATOM 5861 N N . GLU B 1 372 ? 3.520 66.271 108.993 1.00 20.65 372 GLU B N 1
ATOM 5862 C CA . GLU B 1 372 ? 2.666 65.620 108.014 1.00 21.40 372 GLU B CA 1
ATOM 5863 C C . GLU B 1 372 ? 1.191 65.716 108.405 1.00 15.71 372 GLU B C 1
ATOM 5864 O O . GLU B 1 372 ? 0.331 65.888 107.550 1.00 17.37 372 GLU B O 1
ATOM 5870 N N . GLU B 1 373 ? 0.914 65.616 109.703 1.00 15.90 373 GLU B N 1
ATOM 5871 C CA . GLU B 1 373 ? -0.459 65.672 110.208 1.00 18.09 373 GLU B CA 1
ATOM 5872 C C . GLU B 1 373 ? -1.124 67.020 109.911 1.00 21.89 373 GLU B C 1
ATOM 5873 O O . GLU B 1 373 ? -2.268 67.082 109.460 1.00 21.53 373 GLU B O 1
ATOM 5879 N N . LEU B 1 374 ? -0.399 68.103 110.158 1.00 18.42 374 LEU B N 1
ATOM 5880 C CA . LEU B 1 374 ? -0.908 69.425 109.822 1.00 21.16 374 LEU B CA 1
ATOM 5881 C C . LEU B 1 374 ? -1.141 69.574 108.311 1.00 22.81 374 LEU B C 1
ATOM 5882 O O . LEU B 1 374 ? -2.171 70.100 107.876 1.00 24.13 374 LEU B O 1
ATOM 5895 N N . ILE B 1 376 ? -1.805 67.241 106.170 1.00 24.56 376 ILE B N 1
ATOM 5896 C CA . ILE B 1 376 ? -2.998 66.446 105.881 1.00 22.14 376 ILE B CA 1
ATOM 5897 C C . ILE B 1 376 ? -4.266 67.195 106.302 1.00 21.16 376 ILE B C 1
ATOM 5898 O O . ILE B 1 376 ? -5.250 67.229 105.561 1.00 21.51 376 ILE B O 1
ATOM 5903 N N . ALA B 1 377 ? -4.230 67.839 107.464 1.00 15.65 377 ALA B N 1
ATOM 5904 C CA . ALA B 1 377 ? -5.389 68.609 107.935 1.00 20.84 377 ALA B CA 1
ATOM 5905 C C . ALA B 1 377 ? -5.741 69.737 106.970 1.00 22.44 377 ALA B C 1
ATOM 5906 O O . ALA B 1 377 ? -6.916 69.985 106.690 1.00 21.09 377 ALA B O 1
ATOM 5908 N N . GLN B 1 378 ? -4.713 70.412 106.469 1.00 23.64 378 GLN B N 1
ATOM 5909 C CA . GLN B 1 378 ? -4.890 71.523 105.544 1.00 23.70 378 GLN B CA 1
ATOM 5910 C C . GLN B 1 378 ? -5.407 71.036 104.190 1.00 25.04 378 GLN B C 1
ATOM 5911 O O . GLN B 1 378 ? -6.309 71.642 103.608 1.00 26.26 378 GLN B O 1
ATOM 5917 N N . GLU B 1 379 ? -4.832 69.946 103.690 1.00 22.48 379 GLU B N 1
ATOM 5918 C CA . GLU B 1 379 ? -5.280 69.363 102.432 1.00 26.51 379 GLU B CA 1
ATOM 5919 C C . GLU B 1 379 ? -6.751 69.000 102.546 1.00 23.82 379 GLU B C 1
ATOM 5920 O O . GLU B 1 379 ? -7.532 69.192 101.619 1.00 24.35 379 GLU B O 1
ATOM 5926 N N . THR B 1 380 ? -7.124 68.487 103.707 1.00 23.33 380 THR B N 1
ATOM 5927 C CA . THR B 1 380 ? -8.492 68.045 103.948 1.00 22.64 380 THR B CA 1
ATOM 5928 C C . THR B 1 380 ? -9.449 69.239 104.000 1.00 27.97 380 THR B C 1
ATOM 5929 O O . THR B 1 380 ? -10.476 69.258 103.310 1.00 29.96 380 THR B O 1
ATOM 5933 N N . GLN B 1 381 ? -9.101 70.235 104.809 1.00 23.84 381 GLN B N 1
ATOM 5934 C CA . GLN B 1 381 ? -9.906 71.448 104.931 1.00 29.89 381 GLN B CA 1
ATOM 5935 C C . GLN B 1 381 ? -10.180 72.073 103.561 1.00 35.31 381 GLN B C 1
ATOM 5936 O O . GLN B 1 381 ? -11.253 72.624 103.321 1.00 33.48 381 GLN B O 1
ATOM 5942 N N . ASN B 1 382 ? -9.200 71.983 102.671 1.00 29.93 382 ASN B N 1
ATOM 5943 C CA . ASN B 1 382 ? -9.305 72.557 101.331 1.00 36.87 382 ASN B CA 1
ATOM 5944 C C . ASN B 1 382 ? -10.444 71.981 100.494 1.00 35.32 382 ASN B C 1
ATOM 5945 O O . ASN B 1 382 ? -10.974 72.652 99.606 1.00 37.75 382 ASN B O 1
ATOM 5950 N N . LEU B 1 383 ? -10.811 70.736 100.774 1.00 28.96 383 LEU B N 1
ATOM 5951 C CA . LEU B 1 383 ? -11.763 70.018 99.936 1.00 33.72 383 LEU B CA 1
ATOM 5952 C C . LEU B 1 383 ? -13.204 69.986 100.467 1.00 38.51 383 LEU B C 1
ATOM 5953 O O . LEU B 1 383 ? -14.116 69.602 99.739 1.00 37.64 383 LEU B O 1
ATOM 5958 N N . ILE B 1 384 ? -13.415 70.372 101.723 1.00 35.76 384 ILE B N 1
ATOM 5959 C CA . ILE B 1 384 ? -14.757 70.306 102.300 1.00 40.07 384 ILE B CA 1
ATOM 5960 C C . ILE B 1 384 ? -15.476 71.659 102.266 1.00 48.54 384 ILE B C 1
ATOM 5961 O O . ILE B 1 384 ? -14.976 72.628 101.689 1.00 48.44 384 ILE B O 1
#

Radius of gyration: 28.74 Å; Cα contacts (8 Å, |Δi|>4): 1748; chains: 2; bounding box: 80×65×73 Å

Foldseek 3Di:
DWEWEWEFFPFKIWIWIADLVVRDTQKTKMFGRAQAQATWIWIQGVHIDIGGDGRHHPLSVVVCVVVCVVVVNLVVHAAYFYEDADQALPALAKDWDDPVSLVSLVVCCVLPVRGSVRSSVVVVSCCVVVVVHIYMYGYQQNLQSPDCVAFADPDDPCCCPVVVFTFRAGNNLQLLQQQQVVCVPFDVFRAQEWEWADELQTKIFGADRSGTDHMQGSHSQAAAFLAAAHDDDPCVQCVCCVPVVDDPVRVVVNRGCDGLCVQQNGSHVVLVVCVVVPDVSSVVSLLRRLVRVLVVVVVSVVDPAHREYEFEHPCSQPPLVSVVSNQVNCVVVFWAANVCSNVSHPFGTDDGGRTYYDYTDSSSSRNSTVVHD/DWEWEWEFAPFKIWIWIADLVVRDTQKTKMWGPAQAQATWIWIDHVHIDIGGDGRHHPLNVVVCVVVCVVVVNLVVHQEYFYEAADQQLNALAKDWDDPVSLVSLVVCCVLVVRGSVRSSVVVVSCCVVVVPHIYMYGYQLNLQSPDCVAFADPDDPCCCPVVVFTFRAGNNLQVLQVQVVLCVVVVHPAAQEWEWADELQTKIFGAHRSGTDHMQGSYSLAAAFLAAAHDDDPVVQVVCCVPVVDDPVRVVVNRGCHGLCVQQNGSHVVLVVCVVVPRPSSVVSLVRRLLRVLVVVVVSVVDPAHQEYEFEHPCRQPPLVSVVSNQVNNVVVFWADSVCSNVSHPFGTDPRGRTYYDYGDSRSSRNSTVVHD

Nearest PDB structures (foldseek):
  2e1z-assembly1_A  TM=9.496E-01  e=1.681E-45  Salmonella enterica subsp. enterica serovar Typhimurium
  4xh4-assembly1_A-2  TM=9.566E-01  e=4.388E-44  Salmonella enterica subsp. enterica serovar Typhimurium str. LT2
  4fwl-assembly1_A-2  TM=9.406E-01  e=6.347E-44  Salmonella enterica subsp. enterica serovar Typhimurium str. LT2
  4h0o-assembly1_A  TM=8.912E-01  e=3.401E-34  Entamoeba histolytica
  4h0o-assembly1_B  TM=8.895E-01  e=6.694E-34  Entamoeba histolytica

B-factor: mean 27.77, std 14.56, range [7.98, 176.86]

InterPro domains:
  IPR000890 Aliphatic acid kinase, short-chain [PF00871] (4-378)
  IPR000890 Aliphatic acid kinase, short-chain [PR00471] (4-15)
  IPR000890 Aliphatic acid kinase, short-chain [PR00471] (168-181)
  IPR000890 Aliphatic acid kinase, short-chain [PR00471] (196-217)
  IPR000890 Aliphatic acid kinase, short-chain [PR00471] (292-305)
  IPR000890 Aliphatic acid kinase, short-chain [PR00471] (314-330)
  IPR000890 Aliphatic acid kinase, short-chain [PR00471] (365-377)
  IPR000890 Aliphatic acid kinase, short-chain [PTHR21060] (2-383)
  IPR004372 Acetate/propionate kinase [MF_00020] (1-384)
  IPR004372 Acetate/propionate kinase [PIRSF000722] (3-384)
  IPR004372 Acetate/propionate kinase [TIGR00016] (2-383)
  IPR023865 Aliphatic acid kinase, short-chain, conserved site [PS01075] (4-15)
  IPR023865 Aliphatic acid kinase, short-chain, conserved site [PS01076] (196-213)
  IPR043129 ATPase, nucleotide binding domain [SSF53067] (1-190)
  IPR043129 ATPase, nucleotide binding domain [SSF53067] (153-383)

Secondary structure (DSSP, 8-state):
-EEEEEEE-SS-EEEEEEETTTTEEEEEEEEESTTSTT-EEEEESSSEEEEE-TT--HHHHH--HHHHHHTT-GGGEEEEEEEES--TTT-SS-EE-SHHHHHHHHHTGGGSTTTHHHHHHHHHHHHHHSTTS-EEEEETTGGGG--HHHHS-SS-HHHHHTS--S---S-HHHHHHHHHHHHHHS-SS---EEEEEESSSEEEEEEETTEEEEE---STTSS-------S--TTHHHHHHHHH---HHHHH---SS-HHHHHHS----HHHHHHHTT-HHHHHHHHHHHHHHHHHHHH----SS--EEEEEHHHHHH-HHHHHHHHHHTGGGT---HHHHHTT-S----SSS--------S---HHHHHHT-/-EEEEEEE-SS-EEEEEEETTTTEEEEEEEEESTTSTT-EEEEESSSEEEEE-TT--HHHHH--HHHHHHTT-GGGEEEEEEEES--TTT-SS-EE-SHHHHHHHHHGGGT-TTTHHHHHHHHHHHHHHSTTS-EEEEETTGGGG--HHHHS-SS-HHHHHTS--S---S-HHHHHHHHHHHHHHTT-SS--EEEEEESSSEEEEEEETTEEEEE---STTSS-------S--TTHHHHHHHHH---HHHHH---SS-HHHHHHS----HHHHHHHTT-HHHHHHHHHHHHHHHHHHHH----SS--EEEEEHHHHHH-HHHHHHHHHTTGGGT---HHHHHTT-S----SSS--------S---HHHHHHH-

Sequence (746 aa):
SEILVLNCGSSSVKFALINPHHTSQSLVTGLAENIATKNCKVVFKAEHKIVKYLENGSYKDVFELKDFLVENKHLEKIVAIGHRVVHGGQYFSKSVLINADSLEKIKACIALAPLHNPAHIEGIRFCQQIFPELPQVAVFDTAFHQTPSYIAEYAIPYELTHKHNIRKYGAHGTSHKYVSEQAAKILTQQKANVIVAHLGNGCSITAVVDGKSIDTSGLTPLDGLVGTRSGCIDPSIFAYISDNLGWSVTEITNLNKQSGLLGICGHNDREVSQLAAKGDSLAKLAIEIFSHRVAKFVASSYIYFNKLDALVFTGGIGENAANIRKNIISKLANLGFIDHQKNSNSETFINSSKNSHNIVIATNEELIAQETQNLISEILVLNCGSSSVKFALINPHTSQSLVTGLAENIATKNCKVVFKAEHKIVKYLENGSYKDVFELKDFLVENKHLEKIVAIGHRVVHGGQYFSKSVLINADSLEKIKACIALAPLHNPAHIEGIRFCQQIFPELPQVAVFDTAFHQTPSYIAEYAIPYELTHKHNIRKYGAHGTSHKYVSEQAAKILTQQKANVIVAHLGNGCSITAVVDGKSIDTSGLTPLDGLVGTRSGCIDPSIFAYISDNLGWSVTEITNLNKQSGLLGICGHNDREVSQLAAKGDSLAKLAIEIFSHRVAKFVASSYIIYFNKLDALVFTGGIGENAANIRKNIISSKLANLGFIDHQKNSNSETFINSKNSHNIVIATNEELIAQETQNLI

Organism: Francisella tularensis subsp. tularensis (strain SCHU S4 / Schu 4) (NCBI:txid177416)

CATH classification: 3.30.420.40 (+1 more: 3.30.420.40)